Protein AF-0000000085124170 (afdb_homodimer)

Sequence (614 aa):
MKKLLLLIAFSLIAFAQTPEVPKEYPKGELGRMVKLGEAIMNETNTHPLTKDLVGNSLQCKSCHLPGNDGKPGTITTVGTFRGTAASFPAFSKREKTVQTLQDRINNCYMRSMDGKRPIIDTEASVAMAAYITWLSTGFPIQMEEHRPCSVLTSKRWAANQKKFGAIQKKATHKNYVAGKKIFEAKCASCHGMNGKGTGNFPPLWGQDKNGKWLSYNTGAGMSKLNKAPAWIQENMPFGQGGTLSDQEAADVALYVDAQPRASFSLKDHLLPKEEMGHYNSKVHEEKHSVESNFKDFGLDLAKIKGEMKKLLLLIAFSLIAFAQTPEVPKEYPKGELGRMVKLGEAIMNETNTHPLTKDLVGNSLQCKSCHLPGNDGKPGTITTVGTFRGTAASFPAFSKREKTVQTLQDRINNCYMRSMDGKRPIIDTEASVAMAAYITWLSTGFPIQMEEHRPCSVLTSKRWAANQKKFGAIQKKATHKNYVAGKKIFEAKCASCHGMNGKGTGNFPPLWGQDKNGKWLSYNTGAGMSKLNKAPAWIQENMPFGQGGTLSDQEAADVALYVDAQPRASFSLKDHLLPKEEMGHYNSKVHEEKHSVESNFKDFGLDLAKIKGE

pLDDT: mean 93.4, std 12.98, range [26.06, 98.94]

InterPro domains:
  IPR009056 Cytochrome c-like domain [PF00034] (177-257)
  IPR009056 Cytochrome c-like domain [PF21342] (79-141)
  IPR009056 Cytochrome c-like domain [PS51007] (32-136)
  IPR009056 Cytochrome c-like domain [PS51007] (174-260)
  IPR036909 Cytochrome c-like domain superfamily [G3DSA:1.10.760.10] (14-144)
  IPR036909 Cytochrome c-like domain superfamily [G3DSA:1.10.760.10] (166-276)
  IPR036909 Cytochrome c-like domain superfamily [SSF46626] (20-142)
  IPR036909 Cytochrome c-like domain superfamily [SSF46626] (171-261)
  IPR051459 Cytochrome c-type Dehydrogenase [PTHR35008] (93-261)

Organism: Arcobacter nitrofigilis (strain ATCC 33309 / DSM 7299 / CCUG 15893 / LMG 7604 / NCTC 12251 / CI) (NCBI:txid572480)

Structure (mmCIF, N/CA/C/O backbone):
data_AF-0000000085124170-model_v1
#
loop_
_entity.id
_entity.type
_entity.pdbx_description
1 polymer 'Cytochrome c class I'
#
loop_
_atom_site.group_PDB
_atom_site.id
_atom_site.type_symbol
_atom_site.label_atom_id
_atom_site.label_alt_id
_atom_site.label_comp_id
_atom_site.label_asym_id
_atom_site.label_entity_id
_atom_site.label_seq_id
_atom_site.pdbx_PDB_ins_code
_atom_site.Cartn_x
_atom_site.Cartn_y
_atom_site.Cartn_z
_atom_site.occupancy
_atom_site.B_iso_or_equiv
_atom_site.auth_seq_id
_atom_site.auth_comp_id
_atom_site.auth_asym_id
_atom_site.auth_atom_id
_atom_site.pdbx_PDB_model_num
ATOM 1 N N . MET A 1 1 ? 46.938 -22.766 40.156 1 26.61 1 MET A N 1
ATOM 2 C CA . MET A 1 1 ? 45.906 -23.297 39.312 1 26.61 1 MET A CA 1
ATOM 3 C C . MET A 1 1 ? 44.688 -22.344 39.25 1 26.61 1 MET A C 1
ATOM 5 O O . MET A 1 1 ? 44 -22.188 40.25 1 26.61 1 MET A O 1
ATOM 9 N N . LYS A 1 2 ? 44.844 -21.172 38.531 1 39 2 LYS A N 1
ATOM 10 C CA . LYS A 1 2 ? 43.875 -20.109 38.281 1 39 2 LYS A CA 1
ATOM 11 C C . LYS A 1 2 ? 42.594 -20.672 37.656 1 39 2 LYS A C 1
ATOM 13 O O . LYS A 1 2 ? 42.656 -21.328 36.625 1 39 2 LYS A O 1
ATOM 18 N N . LYS A 1 3 ? 41.531 -20.906 38.438 1 38.88 3 LYS A N 1
ATOM 19 C CA . LYS A 1 3 ? 40.188 -21.297 38.031 1 38.88 3 LYS A CA 1
ATOM 20 C C . LYS A 1 3 ? 39.656 -20.375 36.938 1 38.88 3 LYS A C 1
ATOM 22 O O . LYS A 1 3 ? 39.438 -19.188 37.188 1 38.88 3 LYS A O 1
ATOM 27 N N . LEU A 1 4 ? 39.938 -20.703 35.656 1 42.84 4 LEU A N 1
ATOM 28 C CA . LEU A 1 4 ? 39.344 -20.062 34.5 1 42.84 4 LEU A CA 1
ATOM 29 C C . LEU A 1 4 ? 37.844 -20.25 34.469 1 42.84 4 LEU A C 1
ATOM 31 O O . LEU A 1 4 ? 37.344 -21.375 34.375 1 42.84 4 LEU A O 1
ATOM 35 N N . LEU A 1 5 ? 37.125 -19.438 35.25 1 44.78 5 LEU A N 1
ATOM 36 C CA . LEU A 1 5 ? 35.656 -19.422 35.125 1 44.78 5 LEU A CA 1
ATOM 37 C C . LEU A 1 5 ? 35.25 -19.016 33.719 1 44.78 5 LEU A C 1
ATOM 39 O O . LEU A 1 5 ? 35.5 -17.891 33.281 1 44.78 5 LEU A O 1
ATOM 43 N N . LEU A 1 6 ? 35.031 -20 32.844 1 41.31 6 LEU A N 1
ATOM 44 C CA . LEU A 1 6 ? 34.438 -19.828 31.531 1 41.31 6 LEU A CA 1
ATOM 45 C C . LEU A 1 6 ? 33 -19.281 31.656 1 41.31 6 LEU A C 1
ATOM 47 O O . LEU A 1 6 ? 32.125 -19.953 32.188 1 41.31 6 LEU A O 1
ATOM 51 N N . LEU A 1 7 ? 32.875 -18 31.734 1 42.16 7 LEU A N 1
ATOM 52 C CA . LEU A 1 7 ? 31.531 -17.422 31.578 1 42.16 7 LEU A CA 1
ATOM 53 C C . LEU A 1 7 ? 30.969 -17.719 30.188 1 42.16 7 LEU A C 1
ATOM 55 O O . LEU A 1 7 ? 31.516 -17.266 29.188 1 42.16 7 LEU A O 1
ATOM 59 N N . ILE A 1 8 ? 30.219 -18.75 30.094 1 39.16 8 ILE A N 1
ATOM 60 C CA . ILE A 1 8 ? 29.438 -18.984 28.891 1 39.16 8 ILE A CA 1
ATOM 61 C C . ILE A 1 8 ? 28.375 -17.906 28.719 1 39.16 8 ILE A C 1
ATOM 63 O O . ILE A 1 8 ? 27.469 -17.797 29.547 1 39.16 8 ILE A O 1
ATOM 67 N N . ALA A 1 9 ? 28.672 -16.875 28 1 40.69 9 ALA A N 1
ATOM 68 C CA . ALA A 1 9 ? 27.656 -15.922 27.562 1 40.69 9 ALA A CA 1
ATOM 69 C C . ALA A 1 9 ? 26.594 -16.594 26.703 1 40.69 9 ALA A C 1
ATOM 71 O O . ALA A 1 9 ? 26.875 -17.047 25.594 1 40.69 9 ALA A O 1
ATOM 72 N N . PHE A 1 10 ? 25.531 -17.109 27.281 1 38.59 10 PHE A N 1
ATOM 73 C CA . PHE A 1 10 ? 24.375 -17.547 26.5 1 38.59 10 PHE A CA 1
ATOM 74 C C . PHE A 1 10 ? 23.812 -16.391 25.672 1 38.59 10 PHE A C 1
ATOM 76 O O . PHE A 1 10 ? 23.312 -15.414 26.219 1 38.59 10 PHE A O 1
ATOM 83 N N . SER A 1 11 ? 24.328 -16.25 24.5 1 37.62 11 SER A N 1
ATOM 84 C CA . SER A 1 11 ? 23.625 -15.391 23.547 1 37.62 11 SER A CA 1
ATOM 85 C C . SER A 1 11 ? 22.188 -15.859 23.344 1 37.62 11 SER A C 1
ATOM 87 O O . SER A 1 11 ? 21.953 -16.922 22.766 1 37.62 11 SER A O 1
ATOM 89 N N . LEU A 1 12 ? 21.312 -15.469 24.172 1 35.22 12 LEU A N 1
ATOM 90 C CA . LEU A 1 12 ? 19.906 -15.617 23.828 1 35.22 12 LEU A CA 1
ATOM 91 C C . LEU A 1 12 ? 19.609 -14.992 22.469 1 35.22 12 LEU A C 1
ATOM 93 O O . LEU A 1 12 ? 19.625 -13.773 22.328 1 35.22 12 LEU A O 1
ATOM 97 N N . ILE A 1 13 ? 20.109 -15.641 21.484 1 37.94 13 ILE A N 1
ATOM 98 C CA . ILE A 1 13 ? 19.531 -15.273 20.188 1 37.94 13 ILE A CA 1
ATOM 99 C C . ILE A 1 13 ? 18.016 -15.219 20.297 1 37.94 13 ILE A C 1
ATOM 101 O O . ILE A 1 13 ? 17.359 -16.25 20.531 1 37.94 13 ILE A O 1
ATOM 105 N N . ALA A 1 14 ? 17.516 -14.188 20.812 1 38.12 14 ALA A N 1
ATOM 106 C CA . ALA A 1 14 ? 16.078 -13.992 20.75 1 38.12 14 ALA A CA 1
ATOM 107 C C . ALA A 1 14 ? 15.531 -14.383 19.375 1 38.12 14 ALA A C 1
ATOM 109 O O . ALA A 1 14 ? 15.789 -13.695 18.375 1 38.12 14 ALA A O 1
ATOM 110 N N . PHE A 1 15 ? 15.508 -15.664 18.984 1 44.81 15 PHE A N 1
ATOM 111 C CA . PHE A 1 15 ? 14.766 -16.094 17.812 1 44.81 15 PHE A CA 1
ATOM 112 C C . PHE A 1 15 ? 13.422 -15.391 17.719 1 44.81 15 PHE A C 1
ATOM 114 O O . PHE A 1 15 ? 12.57 -15.555 18.594 1 44.81 15 PHE A O 1
ATOM 121 N N . ALA A 1 16 ? 13.383 -14.242 17.109 1 59.12 16 ALA A N 1
ATOM 122 C CA . ALA A 1 16 ? 12.102 -13.547 16.953 1 59.12 16 ALA A CA 1
ATOM 123 C C . ALA A 1 16 ? 11.039 -14.5 16.406 1 59.12 16 ALA A C 1
ATOM 125 O O . ALA A 1 16 ? 11.195 -15.078 15.336 1 59.12 16 ALA A O 1
ATOM 126 N N . GLN A 1 17 ? 10.242 -15.078 17.203 1 79.19 17 GLN A N 1
ATOM 127 C CA . GLN A 1 17 ? 9.148 -15.992 16.906 1 79.19 17 GLN A CA 1
ATOM 128 C C . GLN A 1 17 ? 8.25 -15.438 15.805 1 79.19 17 GLN A C 1
ATOM 130 O O . GLN A 1 17 ? 7.93 -14.242 15.797 1 79.19 17 GLN A O 1
ATOM 135 N N . THR A 1 18 ? 8 -16.219 14.664 1 89.44 18 THR A N 1
ATOM 136 C CA . THR A 1 18 ? 7.07 -15.875 13.594 1 89.44 18 THR A CA 1
ATOM 137 C C . THR A 1 18 ? 5.684 -15.57 14.164 1 89.44 18 THR A C 1
ATOM 139 O O . THR A 1 18 ? 5.145 -16.359 14.945 1 89.44 18 THR A O 1
ATOM 142 N N . PRO A 1 19 ? 5.156 -14.43 13.828 1 93 19 PRO A N 1
ATOM 143 C CA . PRO A 1 19 ? 3.818 -14.094 14.328 1 93 19 PRO A CA 1
ATOM 144 C C . PRO A 1 19 ? 2.77 -15.133 13.938 1 93 19 PRO A C 1
ATOM 146 O O . PRO A 1 19 ? 2.83 -15.703 12.844 1 93 19 PRO A O 1
ATOM 149 N N . GLU A 1 20 ? 1.815 -15.336 14.781 1 92.19 20 GLU A N 1
ATOM 150 C CA . GLU A 1 20 ? 0.72 -16.266 14.508 1 92.19 20 GLU A CA 1
ATOM 151 C C . GLU A 1 20 ? -0.317 -15.633 13.586 1 92.19 20 GLU A C 1
ATOM 153 O O . GLU A 1 20 ? -0.372 -14.406 13.445 1 92.19 20 GLU A O 1
ATOM 158 N N . VAL A 1 21 ? -1.108 -16.469 12.953 1 92.88 21 VAL A N 1
ATOM 159 C CA . VAL A 1 21 ? -2.244 -15.969 12.18 1 92.88 21 VAL A CA 1
ATOM 160 C C . VAL A 1 21 ? -3.225 -15.25 13.109 1 92.88 21 VAL A C 1
ATOM 162 O O . VAL A 1 21 ? -3.607 -15.789 14.148 1 92.88 21 VAL A O 1
ATOM 165 N N . PRO A 1 22 ? -3.578 -14.047 12.727 1 94.81 22 PRO A N 1
ATOM 166 C CA . PRO A 1 22 ? -4.539 -13.352 13.586 1 94.81 22 PRO A CA 1
ATOM 167 C C . PRO A 1 22 ? -5.891 -14.055 13.648 1 94.81 22 PRO A C 1
ATOM 169 O O . PRO A 1 22 ? -6.352 -14.602 12.648 1 94.81 22 PRO A O 1
ATOM 172 N N . LYS A 1 23 ? -6.5 -14 14.758 1 93.56 23 LYS A N 1
ATOM 173 C CA . LYS A 1 23 ? -7.77 -14.695 14.961 1 93.56 23 LYS A CA 1
ATOM 174 C C . LYS A 1 23 ? -8.938 -13.711 14.953 1 93.56 23 LYS A C 1
ATOM 176 O O . LYS A 1 23 ? -10.023 -14.031 14.469 1 93.56 23 LYS A O 1
ATOM 181 N N . GLU A 1 24 ? -8.703 -12.531 15.516 1 96.06 24 GLU A N 1
ATOM 182 C CA . GLU A 1 24 ? -9.766 -11.539 15.625 1 96.06 24 GLU A CA 1
ATOM 183 C C . GLU A 1 24 ? -9.68 -10.523 14.484 1 96.06 24 GLU A C 1
ATOM 185 O O . GLU A 1 24 ? -8.617 -9.953 14.227 1 96.06 24 GLU A O 1
ATOM 190 N N . TYR A 1 25 ? -10.789 -10.344 13.836 1 97.75 25 TYR A N 1
ATOM 191 C CA . TYR A 1 25 ? -10.852 -9.312 12.805 1 97.75 25 TYR A CA 1
ATOM 192 C C . TYR A 1 25 ? -10.852 -7.922 13.422 1 97.75 25 TYR A C 1
ATOM 194 O O . TYR A 1 25 ? -11.352 -7.73 14.531 1 97.75 25 TYR A O 1
ATOM 202 N N . PRO A 1 26 ? -10.25 -6.934 12.68 1 97.19 26 PRO A N 1
ATOM 203 C CA . PRO A 1 26 ? -10.391 -5.562 13.172 1 97.19 26 PRO A CA 1
ATOM 204 C C . PRO A 1 26 ? -11.844 -5.129 13.305 1 97.19 26 PRO A C 1
ATOM 206 O O . PRO A 1 26 ? -12.734 -5.758 12.719 1 97.19 26 PRO A O 1
ATOM 209 N N . LYS A 1 27 ? -12.047 -4.145 14.023 1 96.19 27 LYS A N 1
ATOM 210 C CA . LYS A 1 27 ? -13.398 -3.645 14.234 1 96.19 27 LYS A CA 1
ATOM 211 C C . LYS A 1 27 ? -13.797 -2.641 13.156 1 96.19 27 LYS A C 1
ATOM 213 O O . LYS A 1 27 ? -12.945 -2.178 12.391 1 96.19 27 LYS A O 1
ATOM 218 N N . GLY A 1 28 ? -15.086 -2.447 13.008 1 96.81 28 GLY A N 1
ATOM 219 C CA . GLY A 1 28 ? -15.609 -1.38 12.172 1 96.81 28 GLY A CA 1
ATOM 220 C C . GLY A 1 28 ? -15.375 -1.611 10.695 1 96.81 28 GLY A C 1
ATOM 221 O O . GLY A 1 28 ? -15.422 -2.75 10.219 1 96.81 28 GLY A O 1
ATOM 222 N N . GLU A 1 29 ? -15.211 -0.465 10.008 1 97.06 29 GLU A N 1
ATOM 223 C CA . GLU A 1 29 ? -15.102 -0.502 8.555 1 97.06 29 GLU A CA 1
ATOM 224 C C . GLU A 1 29 ? -13.859 -1.262 8.109 1 97.06 29 GLU A C 1
ATOM 226 O O . GLU A 1 29 ? -13.867 -1.932 7.074 1 97.06 29 GLU A O 1
ATOM 231 N N . LEU A 1 30 ? -12.805 -1.151 8.867 1 98 30 LEU A N 1
ATOM 232 C CA . LEU A 1 30 ? -11.602 -1.906 8.531 1 98 30 LEU A CA 1
ATOM 233 C C . LEU A 1 30 ? -11.867 -3.406 8.586 1 98 30 LEU A C 1
ATOM 235 O O . LEU A 1 30 ? -11.43 -4.148 7.699 1 98 30 LEU A O 1
ATOM 239 N N . GLY A 1 31 ? -12.562 -3.85 9.633 1 98.44 31 GLY A N 1
ATOM 240 C CA . GLY A 1 31 ? -12.945 -5.25 9.719 1 98.44 31 GLY A CA 1
ATOM 241 C C . GLY A 1 31 ? -13.812 -5.707 8.555 1 98.44 31 GLY A C 1
ATOM 242 O O . GLY A 1 31 ? -13.609 -6.797 8.023 1 98.44 31 GLY A O 1
ATOM 243 N N . ARG A 1 32 ? -14.781 -4.863 8.234 1 98.44 32 ARG A N 1
ATOM 244 C CA . ARG A 1 32 ? -15.625 -5.168 7.086 1 98.44 32 ARG A CA 1
ATOM 245 C C . ARG A 1 32 ? -14.789 -5.363 5.824 1 98.44 32 ARG A C 1
ATOM 247 O O . ARG A 1 32 ? -15.031 -6.293 5.051 1 98.44 32 ARG A O 1
ATOM 254 N N . MET A 1 33 ? -13.836 -4.535 5.625 1 98.5 33 MET A N 1
ATOM 255 C CA . MET A 1 33 ? -12.984 -4.602 4.438 1 98.5 33 MET A CA 1
ATOM 256 C C . MET A 1 33 ? -12.141 -5.871 4.445 1 98.5 33 MET A C 1
ATOM 258 O O . MET A 1 33 ? -11.969 -6.512 3.406 1 98.5 33 MET A O 1
ATOM 262 N N . VAL A 1 34 ? -11.562 -6.227 5.574 1 98.81 34 VAL A N 1
ATOM 263 C CA . VAL A 1 34 ? -10.773 -7.449 5.695 1 98.81 34 VAL A CA 1
ATOM 264 C C . VAL A 1 34 ? -11.648 -8.656 5.355 1 98.81 34 VAL A C 1
ATOM 266 O O . VAL A 1 34 ? -11.242 -9.523 4.574 1 98.81 34 VAL A O 1
ATOM 269 N N . LYS A 1 35 ? -12.844 -8.727 5.926 1 98.81 35 LYS A N 1
ATOM 270 C CA . LYS A 1 35 ? -13.758 -9.828 5.652 1 98.81 35 LYS A CA 1
ATOM 271 C C . LYS A 1 35 ? -14.148 -9.867 4.18 1 98.81 35 LYS A C 1
ATOM 273 O O . LYS A 1 35 ? -14.305 -10.945 3.602 1 98.81 35 LYS A O 1
ATOM 278 N N . LEU A 1 36 ? -14.359 -8.68 3.617 1 98.81 36 LEU A N 1
ATOM 279 C CA . LEU A 1 36 ? -14.648 -8.609 2.188 1 98.81 36 LEU A CA 1
ATOM 280 C C . LEU A 1 36 ? -13.5 -9.188 1.371 1 98.81 36 LEU A C 1
ATOM 282 O O . LEU A 1 36 ? -13.719 -9.945 0.422 1 98.81 36 LEU A O 1
ATOM 286 N N . GLY A 1 37 ? -12.234 -8.805 1.67 1 98.81 37 GLY A N 1
ATOM 287 C CA . GLY A 1 37 ? -11.078 -9.375 0.998 1 98.81 37 GLY A CA 1
ATOM 288 C C . GLY A 1 37 ? -11.016 -10.891 1.103 1 98.81 37 GLY A C 1
ATOM 289 O O . GLY A 1 37 ? -10.734 -11.578 0.117 1 98.81 37 GLY A O 1
ATOM 290 N N . GLU A 1 38 ? -11.234 -11.375 2.289 1 98.75 38 GLU A N 1
ATOM 291 C CA . GLU A 1 38 ? -11.281 -12.82 2.504 1 98.75 38 GLU A CA 1
ATOM 292 C C . GLU A 1 38 ? -12.328 -13.477 1.61 1 98.75 38 GLU A C 1
ATOM 294 O O . GLU A 1 38 ? -12.062 -14.508 0.989 1 98.75 38 GLU A O 1
ATOM 299 N N . ALA A 1 39 ? -13.508 -12.891 1.564 1 98.81 39 ALA A N 1
ATOM 300 C CA . ALA A 1 39 ? -14.586 -13.414 0.738 1 98.81 39 ALA A CA 1
ATOM 301 C C . ALA A 1 39 ? -14.195 -13.445 -0.735 1 98.81 39 ALA A C 1
ATOM 303 O O . ALA A 1 39 ? -14.438 -14.43 -1.435 1 98.81 39 ALA A O 1
ATOM 304 N N . ILE A 1 40 ? -13.578 -12.383 -1.181 1 98.81 40 ILE A N 1
ATOM 305 C CA . ILE A 1 40 ? -13.156 -12.289 -2.576 1 98.81 40 ILE A CA 1
ATOM 306 C C . ILE A 1 40 ? -12.117 -13.359 -2.877 1 98.81 40 ILE A C 1
ATOM 308 O O . ILE A 1 40 ? -12.172 -14.008 -3.926 1 98.81 40 ILE A O 1
ATOM 312 N N . MET A 1 41 ? -11.211 -13.586 -1.973 1 98.38 41 MET A N 1
ATOM 313 C CA . MET A 1 41 ? -10.172 -14.594 -2.195 1 98.38 41 MET A CA 1
ATOM 314 C C . MET A 1 41 ? -10.773 -15.992 -2.266 1 98.38 41 MET A C 1
ATOM 316 O O . MET A 1 41 ? -10.266 -16.859 -2.988 1 98.38 41 MET A O 1
ATOM 320 N N . ASN A 1 42 ? -11.828 -16.203 -1.556 1 97.88 42 ASN A N 1
ATOM 321 C CA . ASN A 1 42 ? -12.516 -17.484 -1.541 1 97.88 42 ASN A CA 1
ATOM 322 C C . ASN A 1 42 ? -13.359 -17.688 -2.795 1 97.88 42 ASN A C 1
ATOM 324 O O . ASN A 1 42 ? -13.539 -18.812 -3.254 1 97.88 42 ASN A O 1
ATOM 328 N N . GLU A 1 43 ? -13.836 -16.594 -3.287 1 97.75 43 GLU A N 1
ATOM 329 C CA . GLU A 1 43 ? -14.859 -16.672 -4.328 1 97.75 43 GLU A CA 1
ATOM 330 C C . GLU A 1 43 ? -14.523 -15.758 -5.504 1 97.75 43 GLU A C 1
ATOM 332 O O . GLU A 1 43 ? -15.398 -15.102 -6.062 1 97.75 43 GLU A O 1
ATOM 337 N N . THR A 1 44 ? -13.289 -15.672 -5.797 1 98.06 44 THR A N 1
ATOM 338 C CA . THR A 1 44 ? -12.766 -14.703 -6.75 1 98.06 44 THR A CA 1
ATOM 339 C C . THR A 1 44 ? -13.547 -14.758 -8.062 1 98.06 44 THR A C 1
ATOM 341 O O . THR A 1 44 ? -13.938 -13.719 -8.602 1 98.06 44 THR A O 1
ATOM 344 N N . ASN A 1 45 ? -13.859 -15.93 -8.602 1 97.12 45 ASN A N 1
ATOM 345 C CA . ASN A 1 45 ? -14.461 -16.094 -9.914 1 97.12 45 ASN A CA 1
ATOM 346 C C . ASN A 1 45 ? -15.977 -15.922 -9.875 1 97.12 45 ASN A C 1
ATOM 348 O O . ASN A 1 45 ? -16.625 -15.797 -10.914 1 97.12 45 ASN A O 1
ATOM 352 N N . THR A 1 46 ? -16.562 -15.859 -8.656 1 97.81 46 THR A N 1
ATOM 353 C CA . THR A 1 46 ? -18.016 -15.766 -8.562 1 97.81 46 THR A CA 1
ATOM 354 C C . THR A 1 46 ? -18.438 -14.523 -7.781 1 97.81 46 THR A C 1
ATOM 356 O O . THR A 1 46 ? -19.594 -14.125 -7.809 1 97.81 46 THR A O 1
ATOM 359 N N . HIS A 1 47 ? -17.531 -13.93 -7.066 1 98.56 47 HIS A N 1
ATOM 360 C CA . HIS A 1 47 ? -17.875 -12.766 -6.266 1 98.56 47 HIS A CA 1
ATOM 361 C C . HIS A 1 47 ? -18.359 -11.617 -7.148 1 98.56 47 HIS A C 1
ATOM 363 O O . HIS A 1 47 ? -17.75 -11.328 -8.18 1 98.56 47 HIS A O 1
ATOM 369 N N . PRO A 1 48 ? -19.312 -10.867 -6.715 1 98.38 48 PRO A N 1
ATOM 370 C CA . PRO A 1 48 ? -19.891 -9.812 -7.551 1 98.38 48 PRO A CA 1
ATOM 371 C C . PRO A 1 48 ? -18.875 -8.734 -7.93 1 98.38 48 PRO A C 1
ATOM 373 O O . PRO A 1 48 ? -18.969 -8.156 -9.016 1 98.38 48 PRO A O 1
ATOM 376 N N . LEU A 1 49 ? -17.922 -8.516 -7.121 1 97.88 49 LEU A N 1
ATOM 377 C CA . LEU A 1 49 ? -16.969 -7.43 -7.367 1 97.88 49 LEU A CA 1
ATOM 378 C C . LEU A 1 49 ? -15.867 -7.875 -8.312 1 97.88 49 LEU A C 1
ATOM 380 O O . LEU A 1 49 ? -15.133 -7.047 -8.852 1 97.88 49 LEU A O 1
ATOM 384 N N . THR A 1 50 ? -15.711 -9.227 -8.508 1 98.12 50 THR A N 1
ATOM 385 C CA . THR A 1 50 ? -14.508 -9.625 -9.234 1 98.12 50 THR A CA 1
ATOM 386 C C . THR A 1 50 ? -14.844 -10.633 -10.328 1 98.12 50 THR A C 1
ATOM 388 O O . THR A 1 50 ? -14.016 -10.906 -11.203 1 98.12 50 THR A O 1
ATOM 391 N N . LYS A 1 51 ? -16.031 -11.18 -10.336 1 98.06 51 LYS A N 1
ATOM 392 C CA . LYS A 1 51 ? -16.391 -12.25 -11.266 1 98.06 51 LYS A CA 1
ATOM 393 C C . LYS A 1 51 ? -16.172 -11.82 -12.711 1 98.06 51 LYS A C 1
ATOM 395 O O . LYS A 1 51 ? -15.766 -12.633 -13.555 1 98.06 51 LYS A O 1
ATOM 400 N N . ASP A 1 52 ? -16.391 -10.555 -13.039 1 97.12 52 ASP A N 1
ATOM 401 C CA . ASP A 1 52 ? -16.281 -10.078 -14.414 1 97.12 52 ASP A CA 1
ATOM 402 C C . ASP A 1 52 ? -14.836 -9.773 -14.789 1 97.12 52 ASP A C 1
ATOM 404 O O . ASP A 1 52 ? -14.539 -9.477 -15.945 1 97.12 52 ASP A O 1
ATOM 408 N N . LEU A 1 53 ? -13.93 -9.883 -13.789 1 97.12 53 LEU A N 1
ATOM 409 C CA . LEU A 1 53 ? -12.516 -9.617 -14.023 1 97.12 53 LEU A CA 1
ATOM 410 C C . LEU A 1 53 ? -11.742 -10.922 -14.188 1 97.12 53 LEU A C 1
ATOM 412 O O . LEU A 1 53 ? -10.539 -10.906 -14.484 1 97.12 53 LEU A O 1
ATOM 416 N N . VAL A 1 54 ? -12.398 -12.039 -14.008 1 98 54 VAL A N 1
ATOM 417 C CA . VAL A 1 54 ? -11.766 -13.352 -14.062 1 98 54 VAL A CA 1
ATOM 418 C C . VAL A 1 54 ? -12.07 -14.023 -15.398 1 98 54 VAL A C 1
ATOM 420 O O . VAL A 1 54 ? -13.219 -14.031 -15.852 1 98 54 VAL A O 1
ATOM 423 N N . GLY A 1 55 ? -11.039 -14.57 -16.016 1 97.81 55 GLY A N 1
ATOM 424 C CA . GLY A 1 55 ? -11.203 -15.164 -17.328 1 97.81 55 GLY A CA 1
ATOM 425 C C . GLY A 1 55 ? -11.148 -16.688 -17.297 1 97.81 55 GLY A C 1
ATOM 426 O O . GLY A 1 55 ? -11.148 -17.328 -18.344 1 97.81 55 GLY A O 1
ATOM 427 N N . ASN A 1 56 ? -11.031 -17.219 -16.109 1 98 56 ASN A N 1
ATOM 428 C CA . ASN A 1 56 ? -10.984 -18.672 -15.969 1 98 56 ASN A CA 1
ATOM 429 C C . ASN A 1 56 ? -11.844 -19.141 -14.797 1 98 56 ASN A C 1
ATOM 431 O O . ASN A 1 56 ? -12.82 -18.484 -14.438 1 98 56 ASN A O 1
ATOM 435 N N . SER A 1 57 ? -11.562 -20.375 -14.273 1 96.62 57 SER A N 1
ATOM 436 C CA . SER A 1 57 ? -12.461 -20.922 -13.258 1 96.62 57 SER A CA 1
ATOM 437 C C . SER A 1 57 ? -11.781 -20.969 -11.891 1 96.62 57 SER A C 1
ATOM 439 O O . SER A 1 57 ? -12.258 -21.656 -10.984 1 96.62 57 SER A O 1
ATOM 441 N N . LEU A 1 58 ? -10.695 -20.297 -11.797 1 98 58 LEU A N 1
ATOM 442 C CA . LEU A 1 58 ? -9.883 -20.406 -10.586 1 98 58 LEU A CA 1
ATOM 443 C C . LEU A 1 58 ? -10.297 -19.359 -9.562 1 98 58 LEU A C 1
ATOM 445 O O . LEU A 1 58 ? -11.031 -18.406 -9.883 1 98 58 LEU A O 1
ATOM 449 N N . GLN A 1 59 ? -9.961 -19.562 -8.375 1 97.81 59 GLN A N 1
ATOM 450 C CA . GLN A 1 59 ? -10.031 -18.641 -7.242 1 97.81 59 GLN A CA 1
ATOM 451 C C . GLN A 1 59 ? -8.648 -18.406 -6.648 1 97.81 59 GLN A C 1
ATOM 453 O O . GLN A 1 59 ? -7.754 -19.25 -6.781 1 97.81 59 GLN A O 1
ATOM 458 N N . CYS A 1 60 ? -8.492 -17.25 -6 1 98.31 60 CYS A N 1
ATOM 459 C CA . CYS A 1 60 ? -7.188 -16.984 -5.406 1 98.31 60 CYS A CA 1
ATOM 460 C C . CYS A 1 60 ? -6.73 -18.141 -4.535 1 98.31 60 CYS A C 1
ATOM 462 O O . CYS A 1 60 ? -5.551 -18.516 -4.547 1 98.31 60 CYS A O 1
ATOM 464 N N . LYS A 1 61 ? -7.656 -18.781 -3.877 1 97.25 61 LYS A N 1
ATOM 465 C CA . LYS A 1 61 ? -7.34 -19.859 -2.936 1 97.25 61 LYS A CA 1
ATOM 466 C C . LYS A 1 61 ? -6.914 -21.125 -3.67 1 97.25 61 LYS A C 1
ATOM 468 O O . LYS A 1 61 ? -6.406 -22.062 -3.055 1 97.25 61 LYS A O 1
ATOM 473 N N . SER A 1 62 ? -7.141 -21.125 -5.008 1 97.12 62 SER A N 1
ATOM 474 C CA . SER A 1 62 ? -6.672 -22.266 -5.789 1 97.12 62 SER A CA 1
ATOM 475 C C . SER A 1 62 ? -5.156 -22.406 -5.715 1 97.12 62 SER A C 1
ATOM 477 O O . SER A 1 62 ? -4.621 -23.516 -5.816 1 97.12 62 SER A O 1
ATOM 479 N N . CYS A 1 63 ? -4.383 -21.328 -5.562 1 97.19 63 CYS A N 1
ATOM 480 C CA . CYS A 1 63 ? -2.928 -21.328 -5.484 1 97.19 63 CYS A CA 1
ATOM 481 C C . CYS A 1 63 ? -2.453 -20.828 -4.125 1 97.19 63 CYS A C 1
ATOM 483 O O . CYS A 1 63 ? -1.396 -21.25 -3.645 1 97.19 63 CYS A O 1
ATOM 485 N N . HIS A 1 64 ? -3.195 -19.906 -3.584 1 97.88 64 HIS A N 1
ATOM 486 C CA . HIS A 1 64 ? -2.945 -19.453 -2.221 1 97.88 64 HIS A CA 1
ATOM 487 C C . HIS A 1 64 ? -3.766 -20.266 -1.215 1 97.88 64 HIS A C 1
ATOM 489 O O . HIS A 1 64 ? -4.801 -19.781 -0.738 1 97.88 64 HIS A O 1
ATOM 495 N N . LEU A 1 65 ? -3.205 -21.375 -0.792 1 97.38 65 LEU A N 1
ATOM 496 C CA . LEU A 1 65 ? -3.939 -22.453 -0.132 1 97.38 65 LEU A CA 1
ATOM 497 C C . LEU A 1 65 ? -4.281 -22.078 1.306 1 97.38 65 LEU A C 1
ATOM 499 O O . LEU A 1 65 ? -3.537 -21.328 1.951 1 97.38 65 LEU A O 1
ATOM 503 N N . PRO A 1 66 ? -5.473 -22.609 1.708 1 96.25 66 PRO A N 1
ATOM 504 C CA . PRO A 1 66 ? -5.801 -22.422 3.125 1 96.25 66 PRO A CA 1
ATOM 505 C C . PRO A 1 66 ? -4.902 -23.25 4.047 1 96.25 66 PRO A C 1
ATOM 507 O O . PRO A 1 66 ? -4.512 -24.359 3.703 1 96.25 66 PRO A O 1
ATOM 510 N N . GLY A 1 67 ? -4.598 -22.656 5.156 1 93.69 67 GLY A N 1
ATOM 511 C CA . GLY A 1 67 ? -3.982 -23.422 6.223 1 93.69 67 GLY A CA 1
ATOM 512 C C . GLY A 1 67 ? -4.984 -24.203 7.047 1 93.69 67 GLY A C 1
ATOM 513 O O . GLY A 1 67 ? -6.059 -24.562 6.559 1 93.69 67 GLY A O 1
ATOM 514 N N . ASN A 1 68 ? -4.598 -24.516 8.281 1 91.38 68 ASN A N 1
ATOM 515 C CA . ASN A 1 68 ? -5.434 -25.328 9.172 1 91.38 68 ASN A CA 1
ATOM 516 C C . ASN A 1 68 ? -6.715 -24.578 9.555 1 91.38 68 ASN A C 1
ATOM 518 O O . ASN A 1 68 ? -7.723 -25.203 9.883 1 91.38 68 ASN A O 1
ATOM 522 N N . ASP A 1 69 ? -6.707 -23.297 9.438 1 94.12 69 ASP A N 1
ATOM 523 C CA . ASP A 1 69 ? -7.855 -22.484 9.844 1 94.12 69 ASP A CA 1
ATOM 524 C C . ASP A 1 69 ? -8.852 -22.328 8.695 1 94.12 69 ASP A C 1
ATOM 526 O O . ASP A 1 69 ? -9.914 -21.734 8.867 1 94.12 69 ASP A O 1
ATOM 530 N N . GLY A 1 70 ? -8.445 -22.766 7.52 1 94.69 70 GLY A N 1
ATOM 531 C CA . GLY A 1 70 ? -9.367 -22.766 6.391 1 94.69 70 GLY A CA 1
ATOM 532 C C . GLY A 1 70 ? -9.367 -21.469 5.613 1 94.69 70 GLY A C 1
ATOM 533 O O . GLY A 1 70 ? -10.086 -21.328 4.617 1 94.69 70 GLY A O 1
ATOM 534 N N . LYS A 1 71 ? -8.508 -20.516 6.031 1 97.19 71 LYS A N 1
ATOM 535 C CA . LYS A 1 71 ? -8.492 -19.219 5.359 1 97.19 71 LYS A CA 1
ATOM 536 C C . LYS A 1 71 ? -7.496 -19.203 4.203 1 97.19 71 LYS A C 1
ATOM 538 O O . LYS A 1 71 ? -6.383 -19.719 4.336 1 97.19 71 LYS A O 1
ATOM 543 N N . PRO A 1 72 ? -7.902 -18.594 3.109 1 98.06 72 PRO A N 1
ATOM 544 C CA . PRO A 1 72 ? -6.988 -18.531 1.967 1 98.06 72 PRO A CA 1
ATOM 545 C C . PRO A 1 72 ? -5.645 -17.891 2.312 1 98.06 72 PRO A C 1
ATOM 547 O O . PRO A 1 72 ? -5.613 -16.812 2.91 1 98.06 72 PRO A O 1
ATOM 550 N N . GLY A 1 73 ? -4.602 -18.547 1.871 1 97.94 73 GLY A N 1
ATOM 551 C CA . GLY A 1 73 ? -3.279 -17.953 1.949 1 97.94 73 GLY A CA 1
ATOM 552 C C . GLY A 1 73 ? -2.631 -18.109 3.311 1 97.94 73 GLY A C 1
ATOM 553 O O . GLY A 1 73 ? -1.582 -17.516 3.578 1 97.94 73 GLY A O 1
ATOM 554 N N . THR A 1 74 ? -3.236 -18.953 4.227 1 97.5 74 THR A N 1
ATOM 555 C CA . THR A 1 74 ? -2.67 -19.078 5.566 1 97.5 74 THR A CA 1
ATOM 556 C C . THR A 1 74 ? -1.752 -20.297 5.652 1 97.5 74 THR A C 1
ATOM 558 O O . THR A 1 74 ? -1.262 -20.641 6.73 1 97.5 74 THR A O 1
ATOM 561 N N . ILE A 1 75 ? -1.479 -20.938 4.562 1 95.62 75 ILE A N 1
ATOM 562 C CA . ILE A 1 75 ? -0.461 -21.984 4.543 1 95.62 75 ILE A CA 1
ATOM 563 C C . ILE A 1 75 ? 0.898 -21.391 4.898 1 95.62 75 ILE A C 1
ATOM 565 O O . ILE A 1 75 ? 1.071 -20.156 4.875 1 95.62 75 ILE A O 1
ATOM 569 N N . THR A 1 76 ? 1.845 -22.188 5.273 1 91.75 76 THR A N 1
ATOM 570 C CA . THR A 1 76 ? 3.137 -21.656 5.703 1 91.75 76 THR A CA 1
ATOM 571 C C . THR A 1 76 ? 4.195 -21.875 4.625 1 91.75 76 THR A C 1
ATOM 573 O O . THR A 1 76 ? 5.371 -21.562 4.828 1 91.75 76 THR A O 1
ATOM 576 N N . THR A 1 77 ? 3.805 -22.469 3.52 1 94.81 77 THR A N 1
ATOM 577 C CA . THR A 1 77 ? 4.699 -22.766 2.404 1 94.81 77 THR A CA 1
ATOM 578 C C . THR A 1 77 ? 4.551 -21.703 1.306 1 94.81 77 THR A C 1
ATOM 580 O O . THR A 1 77 ? 3.918 -20.672 1.512 1 94.81 77 THR A O 1
ATOM 583 N N . VAL A 1 78 ? 5.199 -21.953 0.165 1 94.94 78 VAL A N 1
ATOM 584 C CA . VAL A 1 78 ? 5.141 -21.016 -0.958 1 94.94 78 VAL A CA 1
ATOM 585 C C . VAL A 1 78 ? 3.688 -20.766 -1.346 1 94.94 78 VAL A C 1
ATOM 587 O O . VAL A 1 78 ? 2.906 -21.703 -1.496 1 94.94 78 VAL A O 1
ATOM 590 N N . GLY A 1 79 ? 3.393 -19.484 -1.497 1 95.19 79 GLY A N 1
ATOM 591 C CA . GLY A 1 79 ? 2.029 -19.062 -1.785 1 95.19 79 GLY A CA 1
ATOM 592 C C . GLY A 1 79 ? 1.33 -18.438 -0.592 1 95.19 79 GLY A C 1
ATOM 593 O O . GLY A 1 79 ? 0.193 -17.984 -0.705 1 95.19 79 GLY A O 1
ATOM 594 N N . THR A 1 80 ? 1.99 -18.438 0.596 1 97.38 80 THR A N 1
ATOM 595 C CA . THR A 1 80 ? 1.395 -17.859 1.801 1 97.38 80 THR A CA 1
ATOM 596 C C . THR A 1 80 ? 1.177 -16.359 1.643 1 97.38 80 THR A C 1
ATOM 598 O O . THR A 1 80 ? 1.995 -15.672 1.031 1 97.38 80 THR A O 1
ATOM 601 N N . PHE A 1 81 ? 0.076 -15.852 2.18 1 98.12 81 PHE A N 1
ATOM 602 C CA . PHE A 1 81 ? -0.14 -14.414 2.295 1 98.12 81 PHE A CA 1
ATOM 603 C C . PHE A 1 81 ? 0.488 -13.867 3.574 1 98.12 81 PHE A C 1
ATOM 605 O O . PHE A 1 81 ? 0.658 -12.656 3.727 1 98.12 81 PHE A O 1
ATOM 612 N N . ARG A 1 82 ? 0.788 -14.844 4.551 1 97.44 82 ARG A N 1
ATOM 613 C CA . ARG A 1 82 ? 1.382 -14.398 5.809 1 97.44 82 ARG A CA 1
ATOM 614 C C . ARG A 1 82 ? 2.723 -13.711 5.57 1 97.44 82 ARG A C 1
ATOM 616 O O . ARG A 1 82 ? 3.572 -14.234 4.844 1 97.44 82 ARG A O 1
ATOM 623 N N . GLY A 1 83 ? 2.824 -12.531 6.152 1 97 83 GLY A N 1
ATOM 624 C CA . GLY A 1 83 ? 4.074 -11.789 6.07 1 97 83 GLY A CA 1
ATOM 625 C C . GLY A 1 83 ? 4.277 -11.117 4.727 1 97 83 GLY A C 1
ATOM 626 O O . GLY A 1 83 ? 5.227 -10.352 4.551 1 97 83 GLY A O 1
ATOM 627 N N . THR A 1 84 ? 3.408 -11.383 3.781 1 97.94 84 THR A N 1
ATOM 628 C CA . THR A 1 84 ? 3.594 -10.867 2.43 1 97.94 84 THR A CA 1
ATOM 629 C C . THR A 1 84 ? 3.531 -9.344 2.418 1 97.94 84 THR A C 1
ATOM 631 O O . THR A 1 84 ? 4.367 -8.688 1.792 1 97.94 84 THR A O 1
ATOM 634 N N . ALA A 1 85 ? 2.594 -8.789 3.121 1 98.25 85 ALA A N 1
ATOM 635 C CA . ALA A 1 85 ? 2.408 -7.34 3.109 1 98.25 85 ALA A CA 1
ATOM 636 C C . ALA A 1 85 ? 3.641 -6.625 3.66 1 98.25 85 ALA A C 1
ATOM 638 O O . ALA A 1 85 ? 3.936 -5.492 3.268 1 98.25 85 ALA A O 1
ATOM 639 N N . ALA A 1 86 ? 4.426 -7.254 4.512 1 97.38 86 ALA A N 1
ATOM 640 C CA . ALA A 1 86 ? 5.582 -6.641 5.16 1 97.38 86 ALA A CA 1
ATOM 641 C C . ALA A 1 86 ? 6.715 -6.414 4.164 1 97.38 86 ALA A C 1
ATOM 643 O O . ALA A 1 86 ? 7.66 -5.676 4.445 1 97.38 86 ALA A O 1
ATOM 644 N N . SER A 1 87 ? 6.57 -7.012 3.021 1 97 87 SER A N 1
ATOM 645 C CA . SER A 1 87 ? 7.633 -6.961 2.023 1 97 87 SER A CA 1
ATOM 646 C C . SER A 1 87 ? 7.406 -5.824 1.032 1 97 87 SER A C 1
ATOM 648 O O . SER A 1 87 ? 8.25 -5.566 0.172 1 97 87 SER A O 1
ATOM 650 N N . PHE A 1 88 ? 6.281 -5.133 1.113 1 97.31 88 PHE A N 1
ATOM 651 C CA . PHE A 1 88 ? 5.906 -4.184 0.073 1 97.31 88 PHE A CA 1
ATOM 652 C C . PHE A 1 88 ? 6.039 -2.75 0.576 1 97.31 88 PHE A C 1
ATOM 654 O O . PHE A 1 88 ? 5.875 -2.486 1.77 1 97.31 88 PHE A O 1
ATOM 661 N N . PRO A 1 89 ? 6.266 -1.803 -0.399 1 97.44 89 PRO A N 1
ATOM 662 C CA . PRO A 1 89 ? 6.508 -2.014 -1.828 1 97.44 89 PRO A CA 1
ATOM 663 C C . PRO A 1 89 ? 7.785 -2.805 -2.098 1 97.44 89 PRO A C 1
ATOM 665 O O . PRO A 1 89 ? 8.711 -2.785 -1.283 1 97.44 89 PRO A O 1
ATOM 668 N N . ALA A 1 90 ? 7.805 -3.461 -3.211 1 97.12 90 ALA A N 1
ATOM 669 C CA . ALA A 1 90 ? 8.922 -4.336 -3.561 1 97.12 90 ALA A CA 1
ATOM 670 C C . ALA A 1 90 ? 9.25 -4.234 -5.047 1 97.12 90 ALA A C 1
ATOM 672 O O . ALA A 1 90 ? 8.391 -3.896 -5.859 1 97.12 90 ALA A O 1
ATOM 673 N N . PHE A 1 91 ? 10.5 -4.445 -5.328 1 96 91 PHE A N 1
ATOM 674 C CA . PHE A 1 91 ? 10.891 -4.449 -6.73 1 96 91 PHE A CA 1
ATOM 675 C C . PHE A 1 91 ? 10.422 -5.723 -7.426 1 96 91 PHE A C 1
ATOM 677 O O . PHE A 1 91 ? 10.586 -6.824 -6.895 1 96 91 PHE A O 1
ATOM 684 N N . SER A 1 92 ? 9.797 -5.543 -8.516 1 94.81 92 SER A N 1
ATOM 685 C CA . SER A 1 92 ? 9.398 -6.645 -9.391 1 94.81 92 SER A CA 1
ATOM 686 C C . SER A 1 92 ? 10.273 -6.707 -10.641 1 94.81 92 SER A C 1
ATOM 688 O O . SER A 1 92 ? 10.195 -5.832 -11.508 1 94.81 92 SER A O 1
ATOM 690 N N . LYS A 1 93 ? 11.008 -7.734 -10.742 1 92.44 93 LYS A N 1
ATOM 691 C CA . LYS A 1 93 ? 11.82 -7.922 -11.945 1 92.44 93 LYS A CA 1
ATOM 692 C C . LYS A 1 93 ? 10.938 -8.047 -13.188 1 92.44 93 LYS A C 1
ATOM 694 O O . LYS A 1 93 ? 11.289 -7.539 -14.25 1 92.44 93 LYS A O 1
ATOM 699 N N . ARG A 1 94 ? 9.852 -8.664 -13.023 1 92.31 94 ARG A N 1
ATOM 700 C CA . ARG A 1 94 ? 8.922 -8.875 -14.133 1 92.31 94 ARG A CA 1
ATOM 701 C C . ARG A 1 94 ? 8.375 -7.555 -14.648 1 92.31 94 ARG A C 1
ATOM 703 O O . ARG A 1 94 ? 8.273 -7.344 -15.859 1 92.31 94 ARG A O 1
ATOM 710 N N . GLU A 1 95 ? 7.98 -6.695 -13.742 1 94.75 95 GLU A N 1
ATOM 711 C CA . GLU A 1 95 ? 7.367 -5.418 -14.094 1 94.75 95 GLU A CA 1
ATOM 712 C C . GLU A 1 95 ? 8.422 -4.332 -14.281 1 94.75 95 GLU A C 1
ATOM 714 O O . GLU A 1 95 ? 8.117 -3.246 -14.773 1 94.75 95 GLU A O 1
ATOM 719 N N . LYS A 1 96 ? 9.68 -4.602 -13.852 1 95.19 96 LYS A N 1
ATOM 720 C CA . LYS A 1 96 ? 10.828 -3.699 -13.945 1 95.19 96 LYS A CA 1
ATOM 721 C C . LYS A 1 96 ? 10.555 -2.389 -13.211 1 95.19 96 LYS A C 1
ATOM 723 O O . LYS A 1 96 ? 10.961 -1.319 -13.68 1 95.19 96 LYS A O 1
ATOM 728 N N . THR A 1 97 ? 9.797 -2.48 -12.148 1 95.62 97 THR A N 1
ATOM 729 C CA . THR A 1 97 ? 9.461 -1.319 -11.336 1 95.62 97 THR A CA 1
ATOM 730 C C . THR A 1 97 ? 9.156 -1.739 -9.898 1 95.62 97 THR A C 1
ATOM 732 O O . THR A 1 97 ? 9.062 -2.932 -9.602 1 95.62 97 THR A O 1
ATOM 735 N N . VAL A 1 98 ? 9.18 -0.807 -8.977 1 96.81 98 VAL A N 1
ATOM 736 C CA . VAL A 1 98 ? 8.719 -1.047 -7.609 1 96.81 98 VAL A CA 1
ATOM 737 C C . VAL A 1 98 ? 7.191 -1.086 -7.578 1 96.81 98 VAL A C 1
ATOM 739 O O . VAL A 1 98 ? 6.531 -0.135 -8.008 1 96.81 98 VAL A O 1
ATOM 742 N N . GLN A 1 99 ? 6.707 -2.197 -7.09 1 95.75 99 GLN A N 1
ATOM 743 C CA . GLN A 1 99 ? 5.266 -2.422 -7.059 1 95.75 99 GLN A CA 1
ATOM 744 C C . GLN A 1 99 ? 4.723 -2.316 -5.637 1 95.75 99 GLN A C 1
ATOM 746 O O . GLN A 1 99 ? 5.383 -2.734 -4.684 1 95.75 99 GLN A O 1
ATOM 751 N N . THR A 1 100 ? 3.488 -1.804 -5.551 1 96.25 100 THR A N 1
ATOM 752 C CA . THR A 1 100 ? 2.758 -1.875 -4.293 1 96.25 100 THR A CA 1
ATOM 753 C C . THR A 1 100 ? 2.092 -3.238 -4.129 1 96.25 100 THR A C 1
ATOM 755 O O . THR A 1 100 ? 2.07 -4.039 -5.066 1 96.25 100 THR A O 1
ATOM 758 N N . LEU A 1 101 ? 1.614 -3.488 -2.936 1 97.06 1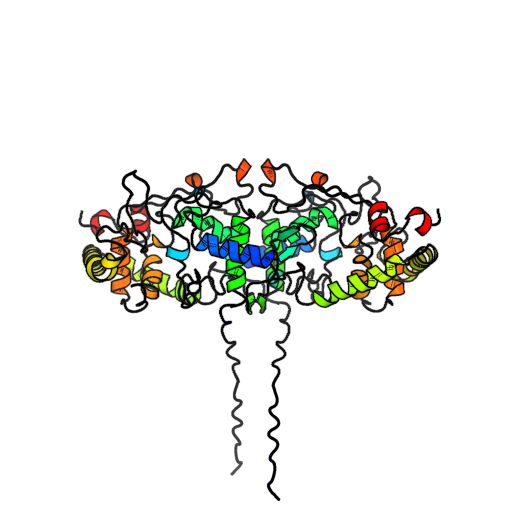01 LEU A N 1
ATOM 759 C CA . LEU A 1 101 ? 0.893 -4.734 -2.705 1 97.06 101 LEU A CA 1
ATOM 760 C C . LEU A 1 101 ? -0.317 -4.84 -3.627 1 97.06 101 LEU A C 1
ATOM 762 O O . LEU A 1 101 ? -0.579 -5.906 -4.191 1 97.06 101 LEU A O 1
ATOM 766 N N . GLN A 1 102 ? -1.028 -3.736 -3.832 1 96.19 102 GLN A N 1
ATOM 767 C CA . GLN A 1 102 ? -2.197 -3.734 -4.707 1 96.19 102 GLN A CA 1
ATOM 768 C C . GLN A 1 102 ? -1.802 -4.023 -6.152 1 96.19 102 GLN A C 1
ATOM 770 O O . GLN A 1 102 ? -2.516 -4.73 -6.867 1 96.19 102 GLN A O 1
ATOM 775 N N . ASP A 1 103 ? -0.683 -3.449 -6.559 1 95.38 103 ASP A N 1
ATOM 776 C CA . ASP A 1 103 ? -0.193 -3.75 -7.898 1 95.38 103 ASP A CA 1
ATOM 777 C C . ASP A 1 103 ? 0.007 -5.25 -8.086 1 95.38 103 ASP A C 1
ATOM 779 O O . ASP A 1 103 ? -0.427 -5.82 -9.094 1 95.38 103 ASP A O 1
ATOM 783 N N . ARG A 1 104 ? 0.675 -5.805 -7.133 1 96.44 104 ARG A N 1
ATOM 784 C CA . ARG A 1 104 ? 0.99 -7.227 -7.211 1 96.44 104 ARG A CA 1
ATOM 785 C C . ARG A 1 104 ? -0.281 -8.07 -7.266 1 96.44 104 ARG A C 1
ATOM 787 O O . ARG A 1 104 ? -0.394 -8.977 -8.086 1 96.44 104 ARG A O 1
ATOM 794 N N . ILE A 1 105 ? -1.229 -7.766 -6.43 1 97.25 105 ILE A N 1
ATOM 795 C CA . ILE A 1 105 ? -2.5 -8.484 -6.387 1 97.25 105 ILE A CA 1
ATOM 796 C C . ILE A 1 105 ? -3.219 -8.336 -7.727 1 97.25 105 ILE A C 1
ATOM 798 O O . ILE A 1 105 ? -3.633 -9.328 -8.328 1 97.25 105 ILE A O 1
ATOM 802 N N . ASN A 1 106 ? -3.303 -7.082 -8.195 1 96.06 106 ASN A N 1
ATOM 803 C CA . ASN A 1 106 ? -4.062 -6.797 -9.406 1 96.06 106 ASN A CA 1
ATOM 804 C C . ASN A 1 106 ? -3.422 -7.438 -10.633 1 96.06 106 ASN A C 1
ATOM 806 O O . ASN A 1 106 ? -4.125 -7.867 -11.555 1 96.06 106 ASN A O 1
ATOM 810 N N . ASN A 1 107 ? -2.121 -7.496 -10.609 1 96 107 ASN A N 1
ATOM 811 C CA . ASN A 1 107 ? -1.424 -8.094 -11.742 1 96 107 ASN A CA 1
ATOM 812 C C . ASN A 1 107 ? -1.695 -9.594 -11.836 1 96 107 ASN A C 1
ATOM 814 O O . ASN A 1 107 ? -1.553 -10.195 -12.906 1 96 107 ASN A O 1
ATOM 818 N N . CYS A 1 108 ? -2.086 -10.234 -10.789 1 96.94 108 CYS A N 1
ATOM 819 C CA . CYS A 1 108 ? -2.373 -11.664 -10.789 1 96.94 108 CYS A CA 1
ATOM 820 C C . CYS A 1 108 ? -3.65 -11.961 -11.562 1 96.94 108 CYS A C 1
ATOM 822 O O . CYS A 1 108 ? -3.834 -13.07 -12.062 1 96.94 108 CYS A O 1
ATOM 824 N N . TYR A 1 109 ? -4.516 -10.984 -11.719 1 98.19 109 TYR A N 1
ATOM 825 C CA . TYR A 1 109 ? -5.727 -11.172 -12.508 1 98.19 109 TYR A CA 1
ATOM 826 C C . TYR A 1 109 ? -5.395 -11.367 -13.984 1 98.19 109 TYR A C 1
ATOM 828 O O . TYR A 1 109 ? -6.066 -12.125 -14.68 1 98.19 109 TYR A O 1
ATOM 836 N N . MET A 1 110 ? -4.293 -10.75 -14.398 1 97.88 110 MET A N 1
ATOM 837 C CA . MET A 1 110 ? -3.934 -10.781 -15.812 1 97.88 110 MET A CA 1
ATOM 838 C C . MET A 1 110 ? -3.422 -12.164 -16.219 1 97.88 110 MET A C 1
ATOM 840 O O . MET A 1 110 ? -3.684 -12.633 -17.312 1 97.88 110 MET A O 1
ATOM 844 N N . ARG A 1 111 ? -2.717 -12.758 -15.258 1 97.5 111 ARG A N 1
ATOM 845 C CA . ARG A 1 111 ? -1.959 -13.961 -15.602 1 97.5 111 ARG A CA 1
ATOM 846 C C . ARG A 1 111 ? -2.57 -15.195 -14.961 1 97.5 111 ARG A C 1
ATOM 848 O O . ARG A 1 111 ? -3.123 -16.047 -15.648 1 97.5 111 ARG A O 1
ATOM 855 N N . SER A 1 112 ? -2.646 -15.211 -13.664 1 98.25 112 SER A N 1
ATOM 856 C CA . SER A 1 112 ? -3.129 -16.359 -12.914 1 98.25 112 SER A CA 1
ATOM 857 C C . SER A 1 112 ? -4.625 -16.578 -13.133 1 98.25 112 SER A C 1
ATOM 859 O O . SER A 1 112 ? -5.098 -17.719 -13.148 1 98.25 112 SER A O 1
ATOM 861 N N . MET A 1 113 ? -5.348 -15.461 -13.32 1 98.44 113 MET A N 1
ATOM 862 C CA . MET A 1 113 ? -6.797 -15.555 -13.438 1 98.44 113 MET A CA 1
ATOM 863 C C . MET A 1 113 ? -7.242 -15.391 -14.883 1 98.44 113 MET A C 1
ATOM 865 O O . MET A 1 113 ? -8.438 -15.398 -15.18 1 98.44 113 MET A O 1
ATOM 869 N N . ASP A 1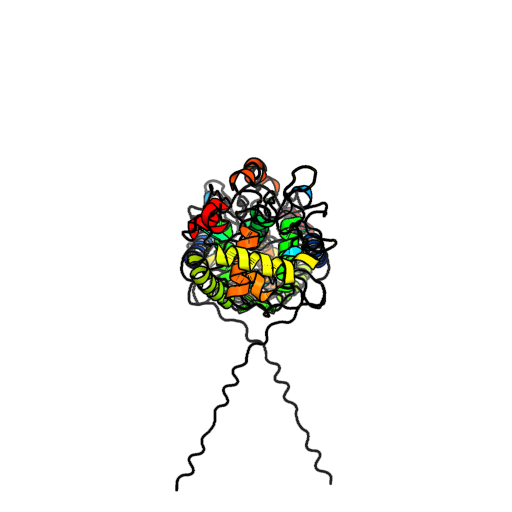 114 ? -6.262 -15.203 -15.766 1 98.44 114 ASP A N 1
ATOM 870 C CA . ASP A 1 114 ? -6.531 -15.055 -17.188 1 98.44 114 ASP A CA 1
ATOM 871 C C . ASP A 1 114 ? -7.633 -14.023 -17.438 1 98.44 114 ASP A C 1
ATOM 873 O O . ASP A 1 114 ? -8.531 -14.25 -18.25 1 98.44 114 ASP A O 1
ATOM 877 N N . GLY A 1 115 ? -7.637 -13.008 -16.609 1 98.31 115 GLY A N 1
ATOM 878 C CA . GLY A 1 115 ? -8.688 -12 -16.688 1 98.31 115 GLY A CA 1
ATOM 879 C C . GLY A 1 115 ? -8.156 -10.602 -16.953 1 98.31 115 GLY A C 1
ATOM 880 O O . GLY A 1 115 ? -7.188 -10.43 -17.688 1 98.31 115 GLY A O 1
ATOM 881 N N . LYS A 1 116 ? -8.891 -9.617 -16.453 1 97.31 116 LYS A N 1
ATOM 882 C CA . LYS A 1 116 ? -8.539 -8.211 -16.625 1 97.31 116 LYS A CA 1
ATOM 883 C C . LYS A 1 116 ? -8.008 -7.613 -15.32 1 97.31 116 LYS A C 1
ATOM 885 O O . LYS A 1 116 ? -8.523 -7.914 -14.242 1 97.31 116 LYS A O 1
ATOM 890 N N . ARG A 1 117 ? -7.004 -6.824 -15.438 1 96.25 117 ARG A N 1
ATOM 891 C CA . ARG A 1 117 ? -6.449 -6.145 -14.266 1 96.25 117 ARG A CA 1
ATOM 892 C C . ARG A 1 117 ? -7.477 -5.207 -13.641 1 96.25 117 ARG A C 1
ATOM 894 O O . ARG A 1 117 ? -8.023 -4.336 -14.32 1 96.25 117 ARG A O 1
ATOM 901 N N . PRO A 1 118 ? -7.762 -5.344 -12.352 1 93.81 118 PRO A N 1
ATOM 902 C CA . PRO A 1 118 ? -8.641 -4.383 -11.688 1 93.81 118 PRO A CA 1
ATOM 903 C C . PRO A 1 118 ? -8.07 -2.965 -11.68 1 93.81 118 PRO A C 1
ATOM 905 O O . PRO A 1 118 ? -6.852 -2.787 -11.734 1 93.81 118 PRO A O 1
ATOM 908 N N . ILE A 1 119 ? -9.008 -2.051 -11.641 1 91.31 119 ILE A N 1
ATOM 909 C CA . ILE A 1 119 ? -8.609 -0.665 -11.422 1 91.31 119 ILE A CA 1
ATOM 910 C C . ILE A 1 119 ? -8.039 -0.504 -10.016 1 91.31 119 ILE A C 1
ATOM 912 O O . ILE A 1 119 ? -8.625 -0.986 -9.039 1 91.31 119 ILE A O 1
ATOM 916 N N . ILE A 1 120 ? -6.938 0.161 -9.938 1 91.62 120 ILE A N 1
ATOM 917 C CA . ILE A 1 120 ? -6.238 0.28 -8.664 1 91.62 120 ILE A CA 1
ATOM 918 C C . ILE A 1 120 ? -7.094 1.076 -7.684 1 91.62 120 ILE A C 1
ATOM 920 O O . ILE A 1 120 ? -7.789 2.018 -8.07 1 91.62 120 ILE A O 1
ATOM 924 N N . ASP A 1 121 ? -7.164 0.689 -6.438 1 90.81 121 ASP A N 1
ATOM 925 C CA . ASP A 1 121 ? -7.73 1.36 -5.27 1 90.81 121 ASP A CA 1
ATOM 926 C C . ASP A 1 121 ? -9.258 1.277 -5.273 1 90.81 121 ASP A C 1
ATOM 928 O O . ASP A 1 121 ? -9.922 2.008 -4.543 1 90.81 121 ASP A O 1
ATOM 932 N N . THR A 1 122 ? -9.828 0.464 -6.195 1 93.88 122 THR A N 1
ATOM 933 C CA . THR A 1 122 ? -11.242 0.124 -6.035 1 93.88 122 THR A CA 1
ATOM 934 C C . THR A 1 122 ? -11.477 -0.603 -4.715 1 93.88 122 THR A C 1
ATOM 936 O O . THR A 1 122 ? -10.523 -0.998 -4.039 1 93.88 122 THR A O 1
ATOM 939 N N . GLU A 1 123 ? -12.719 -0.775 -4.43 1 96.56 123 GLU A N 1
ATOM 940 C CA . GLU A 1 123 ? -13.062 -1.447 -3.182 1 96.56 123 GLU A CA 1
ATOM 941 C C . GLU A 1 123 ? -12.5 -2.863 -3.143 1 96.56 123 GLU A C 1
ATOM 943 O O . GLU A 1 123 ? -11.93 -3.285 -2.133 1 96.56 123 GLU A O 1
ATOM 948 N N . ALA A 1 124 ? -12.633 -3.604 -4.246 1 97.38 124 ALA A N 1
ATOM 949 C CA . ALA A 1 124 ? -12.117 -4.969 -4.309 1 97.38 124 ALA A CA 1
ATOM 950 C C . ALA A 1 124 ? -10.609 -5 -4.109 1 97.38 124 ALA A C 1
ATOM 952 O O . ALA A 1 124 ? -10.094 -5.812 -3.342 1 97.38 124 ALA A O 1
ATOM 953 N N . SER A 1 125 ? -9.914 -4.086 -4.801 1 96.88 125 SER A N 1
ATOM 954 C CA . SER A 1 125 ? -8.453 -4.023 -4.727 1 96.88 125 SER A CA 1
ATOM 955 C C . SER A 1 125 ? -7.984 -3.723 -3.305 1 96.88 125 SER A C 1
ATOM 957 O O . SER A 1 125 ? -7.109 -4.41 -2.777 1 96.88 125 SER A O 1
ATOM 959 N N . VAL A 1 126 ? -8.602 -2.744 -2.666 1 98.12 126 VAL A N 1
ATOM 960 C CA . VAL A 1 126 ? -8.211 -2.35 -1.316 1 98.12 126 VAL A CA 1
ATOM 961 C C . VAL A 1 126 ? -8.586 -3.453 -0.328 1 98.12 126 VAL A C 1
ATOM 963 O O . VAL A 1 126 ? -7.852 -3.713 0.628 1 98.12 126 VAL A O 1
ATOM 966 N N . ALA A 1 127 ? -9.734 -4.117 -0.545 1 98.75 127 ALA A N 1
ATOM 967 C CA . ALA A 1 127 ? -10.18 -5.191 0.342 1 98.75 127 ALA A CA 1
ATOM 968 C C . ALA A 1 127 ? -9.195 -6.355 0.33 1 98.75 127 ALA A C 1
ATOM 970 O O . ALA A 1 127 ? -8.844 -6.887 1.385 1 98.75 127 ALA A O 1
ATOM 971 N N . MET A 1 128 ? -8.727 -6.719 -0.811 1 98.81 128 MET A N 1
ATOM 972 C CA . MET A 1 128 ? -7.77 -7.82 -0.91 1 98.81 128 MET A CA 1
ATOM 973 C C . MET A 1 128 ? -6.445 -7.453 -0.244 1 98.81 128 MET A C 1
ATOM 975 O O . MET A 1 128 ? -5.867 -8.258 0.484 1 98.81 128 MET A O 1
ATOM 979 N N . ALA A 1 129 ? -6.016 -6.23 -0.447 1 98.62 129 ALA A N 1
ATOM 980 C CA . ALA A 1 129 ? -4.797 -5.766 0.215 1 98.62 129 ALA A CA 1
ATOM 981 C C . ALA A 1 129 ? -4.973 -5.746 1.731 1 98.62 129 ALA A C 1
ATOM 983 O O . ALA A 1 129 ? -4.055 -6.102 2.473 1 98.62 129 ALA A O 1
ATOM 984 N N . ALA A 1 130 ? -6.16 -5.352 2.182 1 98.81 130 ALA A N 1
ATOM 985 C CA . ALA A 1 130 ? -6.445 -5.316 3.613 1 98.81 130 ALA A CA 1
ATOM 986 C C . ALA A 1 130 ? -6.402 -6.715 4.219 1 98.81 130 ALA A C 1
ATOM 988 O O . ALA A 1 130 ? -5.852 -6.91 5.305 1 98.81 130 ALA A O 1
ATOM 989 N N . TYR A 1 131 ? -6.945 -7.676 3.555 1 98.88 131 TYR A N 1
ATOM 990 C CA . TYR A 1 131 ? -6.949 -9.055 4.039 1 98.88 131 TYR A CA 1
ATOM 991 C C . TYR A 1 131 ? -5.527 -9.586 4.164 1 98.88 131 TYR A C 1
ATOM 993 O O . TYR A 1 131 ? -5.152 -10.133 5.207 1 98.88 131 TYR A O 1
ATOM 1001 N N . ILE A 1 132 ? -4.699 -9.414 3.117 1 98.81 132 ILE A N 1
ATOM 1002 C CA . ILE A 1 132 ? -3.322 -9.891 3.131 1 98.81 132 ILE A CA 1
ATOM 1003 C C . ILE A 1 132 ? -2.535 -9.164 4.219 1 98.81 132 ILE A C 1
ATOM 1005 O O . ILE A 1 132 ? -1.711 -9.773 4.906 1 98.81 132 ILE A O 1
ATOM 1009 N N . THR A 1 133 ? -2.803 -7.875 4.371 1 98.81 133 THR A N 1
ATOM 1010 C CA . THR A 1 133 ? -2.135 -7.105 5.414 1 98.81 133 THR A CA 1
ATOM 1011 C C . THR A 1 133 ? -2.537 -7.602 6.797 1 98.81 133 THR A C 1
ATOM 1013 O O . THR A 1 133 ? -1.694 -7.73 7.688 1 98.81 133 THR A O 1
ATOM 1016 N N . TRP A 1 134 ? -3.828 -7.895 6.961 1 98.75 134 TRP A N 1
ATOM 1017 C CA . TRP A 1 134 ? -4.312 -8.445 8.219 1 98.75 134 TRP A CA 1
ATOM 1018 C C . TRP A 1 134 ? -3.615 -9.758 8.547 1 98.75 134 TRP A C 1
ATOM 1020 O O . TRP A 1 134 ? -3.186 -9.977 9.68 1 98.75 134 TRP A O 1
ATOM 1030 N N . LEU A 1 135 ? -3.418 -10.594 7.59 1 98.44 135 LEU A N 1
ATOM 1031 C CA . LEU A 1 135 ? -2.727 -11.859 7.781 1 98.44 135 LEU A CA 1
ATOM 1032 C C . LEU A 1 135 ? -1.253 -11.633 8.102 1 98.44 135 LEU A C 1
ATOM 1034 O O . LEU A 1 135 ? -0.563 -12.555 8.555 1 98.44 135 LEU A O 1
ATOM 1038 N N . SER A 1 136 ? -0.77 -10.469 7.852 1 98.12 136 SER A N 1
ATOM 1039 C CA . SER A 1 136 ? 0.631 -10.133 8.086 1 98.12 136 SER A CA 1
ATOM 1040 C C . SER A 1 136 ? 0.808 -9.406 9.414 1 98.12 136 SER A C 1
ATOM 1042 O O . SER A 1 136 ? 1.889 -8.891 9.711 1 98.12 136 SER A O 1
ATOM 1044 N N . THR A 1 137 ? -0.275 -9.32 10.227 1 97.75 137 THR A N 1
ATOM 1045 C CA . THR A 1 137 ? -0.212 -8.641 11.516 1 97.75 137 THR A CA 1
ATOM 1046 C C . THR A 1 137 ? 0.935 -9.188 12.359 1 97.75 137 THR A C 1
ATOM 1048 O O . THR A 1 137 ? 1.109 -10.398 12.469 1 97.75 137 THR A O 1
ATOM 1051 N N . GLY A 1 138 ? 1.761 -8.25 12.898 1 96.75 138 GLY A N 1
ATOM 1052 C CA . GLY A 1 138 ? 2.836 -8.633 13.805 1 96.75 138 GLY A CA 1
ATOM 1053 C C . GLY A 1 138 ? 4.168 -8.812 13.102 1 96.75 138 GLY A C 1
ATOM 1054 O O . GLY A 1 138 ? 5.219 -8.844 13.75 1 96.75 138 GLY A O 1
ATOM 1055 N N . PHE A 1 139 ? 4.152 -9.055 11.766 1 97.12 139 PHE A N 1
ATOM 1056 C CA . PHE A 1 139 ? 5.398 -9.164 11.016 1 97.12 139 PHE A CA 1
ATOM 1057 C C . PHE A 1 139 ? 6.086 -7.805 10.922 1 97.12 139 PHE A C 1
ATOM 1059 O O . PHE A 1 139 ? 5.441 -6.797 10.617 1 97.12 139 PHE A O 1
ATOM 1066 N N . PRO A 1 140 ? 7.379 -7.703 11.164 1 96.81 140 PRO A N 1
ATOM 1067 C CA . PRO A 1 140 ? 8.078 -6.43 10.984 1 96.81 140 PRO A CA 1
ATOM 1068 C C . PRO A 1 140 ? 8.203 -6.023 9.516 1 96.81 140 PRO A C 1
ATOM 1070 O O . PRO A 1 140 ? 8.461 -6.871 8.656 1 96.81 140 PRO A O 1
ATOM 1073 N N . ILE A 1 141 ? 7.969 -4.809 9.203 1 97.44 141 ILE A N 1
ATOM 1074 C CA . ILE A 1 141 ? 8.133 -4.285 7.855 1 97.44 141 ILE A CA 1
ATOM 1075 C C . ILE A 1 141 ? 9.578 -4.469 7.398 1 97.44 141 ILE A C 1
ATOM 1077 O O . ILE A 1 141 ? 10.508 -4.059 8.094 1 97.44 141 ILE A O 1
ATOM 1081 N N . GLN A 1 142 ? 9.758 -5.078 6.336 1 95.5 142 GLN A N 1
ATOM 1082 C CA . GLN A 1 142 ? 11.031 -5.262 5.645 1 95.5 142 GLN A CA 1
ATOM 1083 C C . GLN A 1 142 ? 10.828 -5.383 4.137 1 95.5 142 GLN A C 1
ATOM 1085 O O . GLN A 1 142 ? 10.602 -6.477 3.623 1 95.5 142 GLN A O 1
ATOM 1090 N N . MET A 1 143 ? 10.961 -4.258 3.475 1 96.31 143 MET A N 1
ATOM 1091 C CA . MET A 1 143 ? 10.719 -4.25 2.035 1 96.31 143 MET A CA 1
ATOM 1092 C C . MET A 1 143 ? 11.68 -5.188 1.315 1 96.31 143 MET A C 1
ATOM 1094 O O . MET A 1 143 ? 12.852 -5.301 1.696 1 96.31 143 MET A O 1
ATOM 1098 N N . GLU A 1 144 ? 11.25 -5.781 0.32 1 93.06 144 GLU A N 1
ATOM 1099 C CA . GLU A 1 144 ? 12.039 -6.77 -0.414 1 93.06 144 GLU A CA 1
ATOM 1100 C C . GLU A 1 144 ? 12.656 -6.16 -1.67 1 93.06 144 GLU A C 1
ATOM 1102 O O . GLU A 1 144 ? 11.938 -5.699 -2.561 1 93.06 144 GLU A O 1
ATOM 1107 N N . GLU A 1 145 ? 13.898 -6.289 -1.864 1 92.62 145 GLU A N 1
ATOM 1108 C CA . GLU A 1 145 ? 14.672 -5.625 -2.91 1 92.62 145 GLU A CA 1
ATOM 1109 C C . GLU A 1 145 ? 14.625 -6.41 -4.215 1 92.62 145 GLU A C 1
ATOM 1111 O O . GLU A 1 145 ? 14.812 -5.848 -5.293 1 92.62 145 GLU A O 1
ATOM 1116 N N . HIS A 1 146 ? 14.328 -7.707 -4.078 1 87.69 146 HIS A N 1
ATOM 1117 C CA . HIS A 1 146 ? 14.594 -8.531 -5.25 1 87.69 146 HIS A CA 1
ATOM 1118 C C . HIS A 1 146 ? 13.328 -9.203 -5.758 1 87.69 146 HIS A C 1
ATOM 1120 O O . HIS A 1 146 ? 13.25 -9.594 -6.926 1 87.69 146 HIS A O 1
ATOM 1126 N N . ARG A 1 147 ? 12.43 -9.406 -4.781 1 82.75 147 ARG A N 1
ATOM 1127 C CA . ARG A 1 147 ? 11.242 -10.141 -5.188 1 82.75 147 ARG A CA 1
ATOM 1128 C C . ARG A 1 147 ? 10.031 -9.75 -4.344 1 82.75 147 ARG A C 1
ATOM 1130 O O . ARG A 1 147 ? 10.141 -9.617 -3.121 1 82.75 147 ARG A O 1
ATOM 1137 N N . PRO A 1 148 ? 8.93 -9.68 -4.922 1 83.5 148 PRO A N 1
ATOM 1138 C CA . PRO A 1 148 ? 7.703 -9.305 -4.211 1 83.5 148 PRO A CA 1
ATOM 1139 C C . PRO A 1 148 ? 6.961 -10.508 -3.637 1 83.5 148 PRO A C 1
ATOM 1141 O O . PRO A 1 148 ? 5.91 -10.898 -4.152 1 83.5 148 PRO A O 1
ATOM 1144 N N . CYS A 1 149 ? 7.559 -11.141 -2.576 1 86.62 149 CYS A N 1
ATOM 1145 C CA . CYS A 1 149 ? 6.914 -12.281 -1.931 1 86.62 149 CYS A CA 1
ATOM 1146 C C . CYS A 1 149 ? 7.129 -12.25 -0.423 1 86.62 149 CYS A C 1
ATOM 1148 O O . CYS A 1 149 ? 7.746 -11.32 0.1 1 86.62 149 CYS A O 1
ATOM 1150 N N . SER A 1 150 ? 6.504 -13.219 0.208 1 91.94 150 SER A N 1
ATOM 1151 C CA . SER A 1 150 ? 6.523 -13.266 1.666 1 91.94 150 SER A CA 1
ATOM 1152 C C . SER A 1 150 ? 7.938 -13.461 2.197 1 91.94 150 SER A C 1
ATOM 1154 O O . SER A 1 150 ? 8.703 -14.258 1.646 1 91.94 150 SER A O 1
ATOM 1156 N N . VAL A 1 151 ? 8.188 -12.828 3.314 1 89.81 151 VAL A N 1
ATOM 1157 C CA . VAL A 1 151 ? 9.477 -12.945 3.992 1 89.81 151 VAL A CA 1
ATOM 1158 C C . VAL A 1 151 ? 9.68 -14.383 4.469 1 89.81 151 VAL A C 1
ATOM 1160 O O . VAL A 1 151 ? 10.812 -14.828 4.652 1 89.81 151 VAL A O 1
ATOM 1163 N N . LEU A 1 152 ? 8.609 -15.133 4.578 1 92.5 152 LEU A N 1
ATOM 1164 C CA . LEU A 1 152 ? 8.664 -16.484 5.113 1 92.5 152 LEU A CA 1
ATOM 1165 C C . LEU A 1 152 ? 9.242 -17.453 4.086 1 92.5 152 LEU A C 1
ATOM 1167 O O . LEU A 1 152 ? 9.844 -18.469 4.453 1 92.5 152 LEU A O 1
ATOM 1171 N N . THR A 1 153 ? 9.117 -17.062 2.814 1 93.44 153 THR A N 1
ATOM 1172 C CA . THR A 1 153 ? 9.414 -18.094 1.816 1 93.44 153 THR A CA 1
ATOM 1173 C C . THR A 1 153 ? 10.383 -17.562 0.768 1 93.44 153 THR A C 1
ATOM 1175 O O . THR A 1 153 ? 10.883 -18.312 -0.064 1 93.44 153 THR A O 1
ATOM 1178 N N . SER A 1 154 ? 10.742 -16.266 0.803 1 91.5 154 SER A N 1
ATOM 1179 C CA . SER A 1 154 ? 11.461 -15.578 -0.265 1 91.5 154 SER A CA 1
ATOM 1180 C C . SER A 1 154 ? 12.766 -16.297 -0.606 1 91.5 154 SER A C 1
ATOM 1182 O O . SER A 1 154 ? 13.016 -16.609 -1.771 1 91.5 154 SER A O 1
ATOM 1184 N N . LYS A 1 155 ? 13.562 -16.672 0.373 1 90.75 155 LYS A N 1
ATOM 1185 C CA . LYS A 1 155 ? 14.859 -17.297 0.124 1 90.75 155 LYS A CA 1
ATOM 1186 C C . LYS A 1 155 ? 14.695 -18.703 -0.452 1 90.75 155 LYS A C 1
ATOM 1188 O O . LYS A 1 155 ? 15.344 -19.047 -1.439 1 90.75 155 LYS A O 1
ATOM 1193 N N . ARG A 1 156 ? 13.789 -19.422 0.11 1 92.88 156 ARG A N 1
ATOM 1194 C CA . ARG A 1 156 ? 13.562 -20.781 -0.352 1 92.88 156 ARG A CA 1
ATOM 1195 C C . ARG A 1 156 ? 12.953 -20.797 -1.752 1 92.88 156 ARG A C 1
ATOM 1197 O O . ARG A 1 156 ? 13.289 -21.656 -2.572 1 92.88 156 ARG A O 1
ATOM 1204 N N . TRP A 1 157 ? 12.133 -19.844 -1.979 1 93.75 157 TRP A N 1
ATOM 1205 C CA . TRP A 1 157 ? 11.516 -19.719 -3.295 1 93.75 157 TRP A CA 1
ATOM 1206 C C . TRP A 1 157 ? 12.562 -19.453 -4.367 1 93.75 157 TRP A C 1
ATOM 1208 O O . TRP A 1 157 ? 12.586 -20.109 -5.406 1 93.75 157 TRP A O 1
ATOM 1218 N N . ALA A 1 158 ? 13.477 -18.578 -4.082 1 93.25 158 ALA A N 1
ATOM 1219 C CA . ALA A 1 158 ? 14.539 -18.219 -5.027 1 93.25 158 ALA A CA 1
ATOM 1220 C C . ALA A 1 158 ? 15.469 -19.406 -5.27 1 93.25 158 ALA A C 1
ATOM 1222 O O . ALA A 1 158 ? 15.82 -19.703 -6.414 1 93.25 158 ALA A O 1
ATOM 1223 N N . ALA A 1 159 ? 15.844 -20.047 -4.215 1 96.5 159 ALA A N 1
ATOM 1224 C CA . ALA A 1 159 ? 16.75 -21.188 -4.324 1 96.5 159 ALA A CA 1
ATOM 1225 C C . ALA A 1 159 ? 16.109 -22.328 -5.129 1 96.5 159 ALA A C 1
ATOM 1227 O O . ALA A 1 159 ? 16.766 -22.953 -5.957 1 96.5 159 ALA A O 1
ATOM 1228 N N . ASN A 1 160 ? 14.852 -22.547 -4.895 1 97.56 160 ASN A N 1
ATOM 1229 C CA . ASN A 1 160 ? 14.164 -23.625 -5.582 1 97.56 160 ASN A CA 1
ATOM 1230 C C . ASN A 1 160 ? 13.961 -23.312 -7.062 1 97.56 160 ASN A C 1
ATOM 1232 O O . ASN A 1 160 ? 14.031 -24.203 -7.906 1 97.56 160 ASN A O 1
ATOM 1236 N N . GLN A 1 161 ? 13.703 -22.062 -7.367 1 96.88 161 GLN A N 1
ATOM 1237 C CA . GLN A 1 161 ? 13.586 -21.688 -8.773 1 96.88 161 GLN A CA 1
ATOM 1238 C C . GLN A 1 161 ? 14.875 -21.984 -9.531 1 96.88 161 GLN A C 1
ATOM 1240 O O . GLN A 1 161 ? 14.844 -22.469 -10.656 1 96.88 161 GLN A O 1
ATOM 1245 N N . LYS A 1 162 ? 15.977 -21.656 -8.883 1 97.62 162 LYS A N 1
ATOM 1246 C CA . LYS A 1 162 ? 17.281 -21.938 -9.5 1 97.62 162 LYS A CA 1
ATOM 1247 C C . LYS A 1 162 ? 17.484 -23.438 -9.672 1 97.62 162 LYS A C 1
ATOM 1249 O O . LYS A 1 162 ? 17.906 -23.891 -10.742 1 97.62 162 LYS A O 1
ATOM 1254 N N . LYS A 1 163 ? 17.219 -24.172 -8.641 1 98.5 163 LYS A N 1
ATOM 1255 C CA . LYS A 1 163 ? 17.375 -25.609 -8.664 1 98.5 163 LYS A CA 1
ATOM 1256 C C . LYS A 1 163 ? 16.531 -26.234 -9.781 1 98.5 163 LYS A C 1
ATOM 1258 O O . LYS A 1 163 ? 17.047 -27 -10.594 1 98.5 163 LYS A O 1
ATOM 1263 N N . PHE A 1 164 ? 15.344 -25.875 -9.891 1 98.81 164 PHE A N 1
ATOM 1264 C CA . PHE A 1 164 ? 14.438 -26.516 -10.844 1 98.81 164 PHE A CA 1
ATOM 1265 C C . PHE A 1 164 ? 14.703 -26.016 -12.258 1 98.81 164 PHE A C 1
ATOM 1267 O O . PHE A 1 164 ? 14.484 -26.734 -13.234 1 98.81 164 PHE A O 1
ATOM 1274 N N . GLY A 1 165 ? 15.141 -24.734 -12.328 1 98.69 165 GLY A N 1
ATOM 1275 C CA . GLY A 1 165 ? 15.602 -24.281 -13.633 1 98.69 165 GLY A CA 1
ATOM 1276 C C . GLY A 1 165 ? 16.688 -25.172 -14.219 1 98.69 165 GLY A C 1
ATOM 1277 O O . GLY A 1 165 ? 16.625 -25.531 -15.398 1 98.69 165 GLY A O 1
ATOM 1278 N N . ALA A 1 166 ? 17.641 -25.531 -13.398 1 98.62 166 ALA A N 1
ATOM 1279 C CA . ALA A 1 166 ? 18.734 -26.375 -13.836 1 98.62 166 ALA A CA 1
ATOM 1280 C C . ALA A 1 166 ? 18.25 -27.766 -14.219 1 98.62 166 ALA A C 1
ATOM 1282 O O . ALA A 1 166 ? 18.734 -28.375 -15.188 1 98.62 166 ALA A O 1
ATOM 1283 N N . ILE A 1 167 ? 17.297 -28.297 -13.516 1 98.81 167 ILE A N 1
ATOM 1284 C CA . ILE A 1 167 ? 16.75 -29.609 -13.781 1 98.81 167 ILE A CA 1
ATOM 1285 C C . ILE A 1 167 ? 15.992 -29.594 -15.109 1 98.81 167 ILE A C 1
ATOM 1287 O O . ILE A 1 167 ? 16.172 -30.469 -15.953 1 98.81 167 ILE A O 1
ATOM 1291 N N . GLN A 1 168 ? 15.188 -28.578 -15.32 1 98.81 168 GLN A N 1
ATOM 1292 C CA . GLN A 1 168 ? 14.289 -28.516 -16.469 1 98.81 168 GLN A CA 1
ATOM 1293 C C . GLN A 1 168 ? 15.078 -28.344 -17.766 1 98.81 168 GLN A C 1
ATOM 1295 O O . GLN A 1 168 ? 14.656 -28.844 -18.812 1 98.81 168 GLN A O 1
ATOM 1300 N N . LYS A 1 169 ? 16.203 -27.672 -17.672 1 98.56 169 LYS A N 1
ATOM 1301 C CA . LYS A 1 169 ? 17.016 -27.438 -18.859 1 98.56 169 LYS A CA 1
ATOM 1302 C C . LYS A 1 169 ? 17.484 -28.766 -19.484 1 98.56 169 LYS A C 1
ATOM 1304 O O . LYS A 1 169 ? 17.812 -28.812 -20.672 1 98.56 169 LYS A O 1
ATOM 1309 N N . LYS A 1 170 ? 17.469 -29.797 -18.719 1 98.56 170 LYS A N 1
ATOM 1310 C CA . LYS A 1 170 ? 17.953 -31.094 -19.172 1 98.56 170 LYS A CA 1
ATOM 1311 C C . LYS A 1 170 ? 16.797 -32.031 -19.516 1 98.56 170 LYS A C 1
ATOM 1313 O O . LYS A 1 170 ? 17 -33.219 -19.797 1 98.56 170 LYS A O 1
ATOM 1318 N N . ALA A 1 171 ? 15.617 -31.562 -19.5 1 98.81 171 ALA A N 1
ATOM 1319 C CA . ALA A 1 171 ? 14.43 -32.406 -19.672 1 98.81 171 ALA A CA 1
ATOM 1320 C C . ALA A 1 171 ? 14.383 -33 -21.078 1 98.81 171 ALA A C 1
ATOM 1322 O O . ALA A 1 171 ? 14.797 -32.344 -22.047 1 98.81 171 ALA A O 1
ATOM 1323 N N . THR A 1 172 ? 13.859 -34.188 -21.203 1 98.62 172 THR A N 1
ATOM 1324 C CA . THR A 1 172 ? 13.633 -34.875 -22.453 1 98.62 172 THR A CA 1
ATOM 1325 C C . THR A 1 172 ? 12.211 -35.438 -22.516 1 98.62 172 THR A C 1
ATOM 1327 O O . THR A 1 172 ? 11.422 -35.25 -21.578 1 98.62 172 THR A O 1
ATOM 1330 N N . HIS A 1 173 ? 11.977 -36.094 -23.609 1 98.75 173 HIS A N 1
ATOM 1331 C CA . HIS A 1 173 ? 10.688 -36.781 -23.734 1 98.75 173 HIS A CA 1
ATOM 1332 C C . HIS A 1 173 ? 10.477 -37.812 -22.625 1 98.75 173 HIS A C 1
ATOM 1334 O O . HIS A 1 173 ? 9.352 -38.031 -22.188 1 98.75 173 HIS A O 1
ATOM 1340 N N . LYS A 1 174 ? 11.508 -38.469 -22.172 1 98.75 174 LYS A N 1
ATOM 1341 C CA . LYS A 1 174 ? 11.406 -39.438 -21.094 1 98.75 174 LYS A CA 1
ATOM 1342 C C . LYS A 1 174 ? 10.836 -38.781 -19.828 1 98.75 174 LYS A C 1
ATOM 1344 O O . LYS A 1 174 ? 10.062 -39.406 -19.094 1 98.75 174 LYS A O 1
ATOM 1349 N N . ASN A 1 175 ? 11.258 -37.562 -19.578 1 98.88 175 ASN A N 1
ATOM 1350 C CA . ASN A 1 175 ? 10.75 -36.844 -18.406 1 98.88 175 ASN A CA 1
ATOM 1351 C C . ASN A 1 175 ? 9.266 -36.5 -18.562 1 98.88 175 ASN A C 1
ATOM 1353 O O . ASN A 1 175 ? 8.523 -36.5 -17.578 1 98.88 175 ASN A O 1
ATOM 1357 N N . TYR A 1 176 ? 8.844 -36.125 -19.797 1 98.88 176 TYR A N 1
ATOM 1358 C CA . TYR A 1 176 ? 7.438 -35.875 -20.094 1 98.88 176 TYR A CA 1
ATOM 1359 C C . TYR A 1 176 ? 6.586 -37.094 -19.797 1 98.88 176 TYR A C 1
ATOM 1361 O O . TYR A 1 176 ? 5.531 -37 -19.172 1 98.88 176 TYR A O 1
ATOM 1369 N N . VAL A 1 177 ? 7.066 -38.25 -20.234 1 98.88 177 VAL A N 1
ATOM 1370 C CA . VAL A 1 177 ? 6.352 -39.5 -20.031 1 98.88 177 VAL A CA 1
ATOM 1371 C C . VAL A 1 177 ? 6.301 -39.844 -18.531 1 98.88 177 VAL A C 1
ATOM 1373 O O . VAL A 1 177 ? 5.266 -40.25 -18.016 1 98.88 177 VAL A O 1
ATOM 1376 N N . ALA A 1 178 ? 7.438 -39.656 -17.875 1 98.88 178 ALA A N 1
ATOM 1377 C CA . ALA A 1 178 ? 7.473 -39.875 -16.438 1 98.88 178 ALA A CA 1
ATOM 1378 C C . ALA A 1 178 ? 6.492 -38.938 -15.711 1 98.88 178 ALA A C 1
ATOM 1380 O O . ALA A 1 178 ? 5.812 -39.375 -14.773 1 98.88 178 ALA A O 1
ATOM 1381 N N . GLY A 1 179 ? 6.461 -37.688 -16.141 1 98.88 179 GLY A N 1
ATOM 1382 C CA . GLY A 1 179 ? 5.539 -36.719 -15.547 1 98.88 179 GLY A CA 1
ATOM 1383 C C . GLY A 1 179 ? 4.082 -37.125 -15.711 1 98.88 179 GLY A C 1
ATOM 1384 O O . GLY A 1 179 ? 3.285 -36.969 -14.781 1 98.88 179 GLY A O 1
ATOM 1385 N N . LYS A 1 180 ? 3.793 -37.594 -16.906 1 98.81 180 LYS A N 1
ATOM 1386 C CA . LYS A 1 180 ? 2.438 -38.094 -17.141 1 98.81 180 LYS A CA 1
ATOM 1387 C C . LYS A 1 180 ? 2.074 -39.188 -16.156 1 98.81 180 LYS A C 1
ATOM 1389 O O . LYS A 1 180 ? 0.977 -39.188 -15.602 1 98.81 180 LYS A O 1
ATOM 1394 N N . LYS A 1 181 ? 2.969 -40.125 -15.961 1 98.81 181 LYS A N 1
ATOM 1395 C CA . LYS A 1 181 ? 2.73 -41.25 -15.039 1 98.81 181 LYS A CA 1
ATOM 1396 C C . LYS A 1 181 ? 2.527 -40.75 -13.609 1 98.81 181 LYS A C 1
ATOM 1398 O O . LYS A 1 181 ? 1.66 -41.219 -12.891 1 98.81 181 LYS A O 1
ATOM 1403 N N . ILE A 1 182 ? 3.328 -39.844 -13.203 1 98.81 182 ILE A N 1
ATOM 1404 C CA . ILE A 1 182 ? 3.203 -39.25 -11.867 1 98.81 182 ILE A CA 1
ATOM 1405 C C . ILE A 1 182 ? 1.855 -38.562 -11.734 1 98.81 182 ILE A C 1
ATOM 1407 O O . ILE A 1 182 ? 1.179 -38.688 -10.711 1 98.81 182 ILE A O 1
ATOM 1411 N N . PHE A 1 183 ? 1.457 -37.75 -12.773 1 98.81 183 PHE A N 1
ATOM 1412 C CA . PHE A 1 183 ? 0.177 -37.062 -12.758 1 98.81 183 PHE A CA 1
ATOM 1413 C C . PHE A 1 183 ? -0.972 -38.062 -12.562 1 98.81 183 PHE A C 1
ATOM 1415 O O . PHE A 1 183 ? -1.851 -37.812 -11.727 1 98.81 183 PHE A O 1
ATOM 1422 N N . GLU A 1 184 ? -0.92 -39.125 -13.352 1 98.62 184 GLU A N 1
ATOM 1423 C CA . GLU A 1 184 ? -1.979 -40.125 -13.289 1 98.62 184 GLU A CA 1
ATOM 1424 C C . GLU A 1 184 ? -2.021 -40.812 -11.922 1 98.62 184 GLU A C 1
ATOM 1426 O O . GLU A 1 184 ? -3.102 -41.094 -11.406 1 98.62 184 GLU A O 1
ATOM 1431 N N . ALA A 1 185 ? -0.888 -40.938 -11.312 1 98.19 185 ALA A N 1
ATOM 1432 C CA . ALA A 1 185 ? -0.782 -41.688 -10.062 1 98.19 185 ALA A CA 1
ATOM 1433 C C . ALA A 1 185 ? -1.084 -40.812 -8.859 1 98.19 185 ALA A C 1
ATOM 1435 O O . ALA A 1 185 ? -1.661 -41.25 -7.871 1 98.19 185 ALA A O 1
ATOM 1436 N N . LYS A 1 186 ? -0.708 -39.531 -8.969 1 98 186 LYS A N 1
ATOM 1437 C CA . LYS A 1 186 ? -0.669 -38.75 -7.727 1 98 186 LYS A CA 1
ATOM 1438 C C . LYS A 1 186 ? -1.521 -37.5 -7.832 1 98 186 LYS A C 1
ATOM 1440 O O . LYS A 1 186 ? -1.815 -36.844 -6.824 1 98 186 LYS A O 1
ATOM 1445 N N . CYS A 1 187 ? -1.914 -37.062 -9.008 1 98.38 187 CYS A N 1
ATOM 1446 C CA . CYS A 1 187 ? -2.516 -35.75 -9.18 1 98.38 187 CYS A CA 1
ATOM 1447 C C . CYS A 1 187 ? -3.93 -35.875 -9.734 1 98.38 187 CYS A C 1
ATOM 1449 O O . CYS A 1 187 ? -4.828 -35.125 -9.312 1 98.38 187 CYS A O 1
ATOM 1451 N N . ALA A 1 188 ? -4.195 -36.844 -10.609 1 97.94 188 ALA A N 1
ATOM 1452 C CA . ALA A 1 188 ? -5.391 -36.938 -11.445 1 97.94 188 ALA A CA 1
ATOM 1453 C C . ALA A 1 188 ? -6.637 -37.188 -10.609 1 97.94 188 ALA A C 1
ATOM 1455 O O . ALA A 1 188 ? -7.734 -36.781 -10.969 1 97.94 188 ALA A O 1
ATOM 1456 N N . SER A 1 189 ? -6.48 -37.875 -9.508 1 96.81 189 SER A N 1
ATOM 1457 C CA . SER A 1 189 ? -7.648 -38.188 -8.688 1 96.81 189 SER A CA 1
ATOM 1458 C C . SER A 1 189 ? -8.352 -36.938 -8.227 1 96.81 189 SER A C 1
ATOM 1460 O O . SER A 1 189 ? -9.57 -36.938 -8.031 1 96.81 189 SER A O 1
ATOM 1462 N N . CYS A 1 190 ? -7.648 -35.875 -8.102 1 97.31 190 CYS A N 1
ATOM 1463 C CA . CYS A 1 190 ? -8.234 -34.625 -7.668 1 97.31 190 CYS A CA 1
ATOM 1464 C C . CYS A 1 190 ? -8.391 -33.656 -8.836 1 97.31 190 CYS A C 1
ATOM 1466 O O . CYS A 1 190 ? -9.461 -33.062 -9.023 1 97.31 190 CYS A O 1
ATOM 1468 N N . HIS A 1 191 ? -7.426 -33.594 -9.734 1 98 191 HIS A N 1
ATOM 1469 C CA . HIS A 1 191 ? -7.418 -32.562 -10.781 1 98 191 HIS A CA 1
ATOM 1470 C C . HIS A 1 191 ? -8.062 -33.094 -12.062 1 98 191 HIS A C 1
ATOM 1472 O O . HIS A 1 191 ? -8.219 -32.344 -13.031 1 98 191 HIS A O 1
ATOM 1478 N N . GLY A 1 192 ? -8.445 -34.375 -12.055 1 97.19 192 GLY A N 1
ATOM 1479 C CA . GLY A 1 192 ? -9.047 -35 -13.234 1 97.19 192 GLY A CA 1
ATOM 1480 C C . GLY A 1 192 ? -8.023 -35.594 -14.18 1 97.19 192 GLY A C 1
ATOM 1481 O O . GLY A 1 192 ? -6.945 -35.031 -14.375 1 97.19 192 GLY A O 1
ATOM 1482 N N . MET A 1 193 ? -8.43 -36.656 -14.859 1 96.25 193 MET A N 1
ATOM 1483 C CA . MET A 1 193 ? -7.531 -37.375 -15.766 1 96.25 193 MET A CA 1
ATOM 1484 C C . MET A 1 193 ? -7.145 -36.5 -16.953 1 96.25 193 MET A C 1
ATOM 1486 O O . MET A 1 193 ? -6.035 -36.594 -17.469 1 96.25 193 MET A O 1
ATOM 1490 N N . ASN A 1 194 ? -8.039 -35.531 -17.234 1 95.38 194 ASN A N 1
ATOM 1491 C CA . ASN A 1 194 ? -7.75 -34.625 -18.344 1 95.38 194 ASN A CA 1
ATOM 1492 C C . ASN A 1 194 ? -7.387 -33.25 -17.859 1 95.38 194 ASN A C 1
ATOM 1494 O O . ASN A 1 194 ? -7.457 -32.281 -18.609 1 95.38 194 ASN A O 1
ATOM 1498 N N . GLY A 1 195 ? -7.145 -33.094 -16.578 1 97.12 195 GLY A N 1
ATOM 1499 C CA . GLY A 1 195 ? -6.66 -31.859 -15.992 1 97.12 195 GLY A CA 1
ATOM 150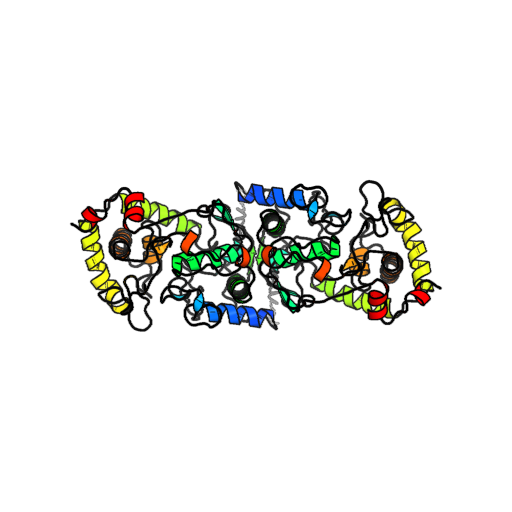0 C C . GLY A 1 195 ? -7.75 -30.812 -15.805 1 97.12 195 GLY A C 1
ATOM 1501 O O . GLY A 1 195 ? -7.473 -29.672 -15.461 1 97.12 195 GLY A O 1
ATOM 1502 N N . LYS A 1 196 ? -9.016 -31.156 -16.016 1 96.31 196 LYS A N 1
ATOM 1503 C CA . LYS A 1 196 ? -10.109 -30.188 -16.016 1 96.31 196 LYS A CA 1
ATOM 1504 C C . LYS A 1 196 ? -10.688 -29.984 -14.625 1 96.31 196 LYS A C 1
ATOM 1506 O O . LYS A 1 196 ? -11.641 -29.234 -14.445 1 96.31 196 LYS A O 1
ATOM 1511 N N . GLY A 1 197 ? -10.055 -30.594 -13.609 1 95.38 197 GLY A N 1
ATOM 1512 C CA . GLY A 1 197 ? -10.531 -30.469 -12.242 1 95.38 197 GLY A CA 1
ATOM 1513 C C . GLY A 1 197 ? -11.711 -31.375 -11.938 1 95.38 197 GLY A C 1
ATOM 1514 O O . GLY A 1 197 ? -12.336 -31.922 -12.852 1 95.38 197 GLY A O 1
ATOM 1515 N N . THR A 1 198 ? -11.867 -31.656 -10.641 1 91.81 198 THR A N 1
ATOM 1516 C CA . THR A 1 198 ? -13.016 -32.406 -10.141 1 91.81 198 THR A CA 1
ATOM 1517 C C . THR A 1 198 ? -13.578 -31.75 -8.875 1 91.81 198 THR A C 1
ATOM 1519 O O . THR A 1 198 ? -12.828 -31.422 -7.957 1 91.81 198 THR A O 1
ATOM 1522 N N . GLY A 1 199 ? -14.891 -31.594 -8.883 1 88.25 199 GLY A N 1
ATOM 1523 C CA . GLY A 1 199 ? -15.484 -31.031 -7.68 1 88.25 199 GLY A CA 1
ATOM 1524 C C . GLY A 1 199 ? -14.852 -29.703 -7.277 1 88.25 199 GLY A C 1
ATOM 1525 O O . GLY A 1 199 ? -14.836 -28.75 -8.062 1 88.25 199 GLY A O 1
ATOM 1526 N N . ASN A 1 200 ? -14.188 -29.812 -6.035 1 87.56 200 ASN A N 1
ATOM 1527 C CA . ASN A 1 200 ? -13.625 -28.594 -5.473 1 87.56 200 ASN A CA 1
ATOM 1528 C C . ASN A 1 200 ? -12.148 -28.438 -5.836 1 87.56 200 ASN A C 1
ATOM 1530 O O . ASN A 1 200 ? -11.516 -27.438 -5.484 1 87.56 200 ASN A O 1
ATOM 1534 N N . PHE A 1 201 ? -11.641 -29.422 -6.586 1 95.94 201 PHE A N 1
ATOM 1535 C CA . PHE A 1 201 ? -10.242 -29.344 -6.973 1 95.94 201 PHE A CA 1
ATOM 1536 C C . PHE A 1 201 ? -10.086 -28.656 -8.32 1 95.94 201 PHE A C 1
ATOM 1538 O O . PHE A 1 201 ? -10.805 -28.969 -9.273 1 95.94 201 PHE A O 1
ATOM 1545 N N . PRO A 1 202 ? -9.227 -27.703 -8.422 1 97.31 202 PRO A N 1
ATOM 1546 C CA . PRO A 1 202 ? -9.188 -26.812 -9.578 1 97.31 202 PRO A CA 1
ATOM 1547 C C . PRO A 1 202 ? -8.641 -27.484 -10.828 1 97.31 202 PRO A C 1
ATOM 1549 O O . PRO A 1 202 ? -7.867 -28.438 -10.734 1 97.31 202 PRO A O 1
ATOM 1552 N N . PRO A 1 203 ? -9.117 -26.953 -11.961 1 98.19 203 PRO A N 1
ATOM 1553 C CA . PRO A 1 203 ? -8.5 -27.375 -13.219 1 98.19 203 PRO A CA 1
ATOM 1554 C C . PRO A 1 203 ? -7.051 -26.922 -13.352 1 98.19 203 PRO A C 1
ATOM 1556 O O . PRO A 1 203 ? -6.676 -25.891 -12.781 1 98.19 203 PRO A O 1
ATOM 1559 N N . LEU A 1 204 ? -6.266 -27.688 -14.109 1 98.44 204 LEU A N 1
ATOM 1560 C CA . LEU A 1 204 ? -4.867 -27.344 -14.336 1 98.44 204 LEU A CA 1
ATOM 1561 C C . LEU A 1 204 ? -4.645 -26.891 -15.773 1 98.44 204 LEU A C 1
ATOM 1563 O O . LEU A 1 204 ? -3.697 -26.156 -16.062 1 98.44 204 LEU A O 1
ATOM 1567 N N . TRP A 1 205 ? -5.449 -27.344 -16.672 1 98.19 205 TRP A N 1
ATOM 1568 C CA . TRP A 1 205 ? -5.438 -26.922 -18.062 1 98.19 205 TRP A CA 1
ATOM 1569 C C . TRP A 1 205 ? -6.758 -27.25 -18.75 1 98.19 205 TRP A C 1
ATOM 1571 O O . TRP A 1 205 ? -7.664 -27.797 -18.125 1 98.19 205 TRP A O 1
ATOM 1581 N N . GLY A 1 206 ? -6.867 -26.797 -19.953 1 96.69 206 GLY A N 1
ATOM 1582 C CA . GLY A 1 206 ? -7.988 -27.203 -20.797 1 96.69 206 GLY A CA 1
ATOM 1583 C C . GLY A 1 206 ? -9.055 -26.125 -20.922 1 96.69 206 GLY A C 1
ATOM 1584 O O . GLY A 1 206 ? -8.867 -25 -20.453 1 96.69 206 GLY A O 1
ATOM 1585 N N . GLN A 1 207 ? -10.148 -26.453 -21.594 1 97.19 207 GLN A N 1
ATOM 1586 C CA . GLN A 1 207 ? -11.281 -25.562 -21.844 1 97.19 207 GLN A CA 1
ATOM 1587 C C . GLN A 1 207 ? -12.594 -26.219 -21.422 1 97.19 207 GLN A C 1
ATOM 1589 O O . GLN A 1 207 ? -12.695 -27.453 -21.359 1 97.19 207 GLN A O 1
ATOM 1594 N N . ASP A 1 208 ? -13.477 -25.344 -21.109 1 94.56 208 ASP A N 1
ATOM 1595 C CA . ASP A 1 208 ? -14.812 -25.891 -20.875 1 94.56 208 ASP A CA 1
ATOM 1596 C C . ASP A 1 208 ? -15.555 -26.109 -22.188 1 94.56 208 ASP A C 1
ATOM 1598 O O . ASP A 1 208 ? -14.969 -25.984 -23.266 1 94.56 208 ASP A O 1
ATOM 1602 N N . LYS A 1 209 ? -16.766 -26.562 -22.078 1 94.12 209 LYS A N 1
ATOM 1603 C CA . LYS A 1 209 ? -17.562 -26.938 -23.25 1 94.12 209 LYS A CA 1
ATOM 1604 C C . LYS A 1 209 ? -17.781 -25.75 -24.172 1 94.12 209 LYS A C 1
ATOM 1606 O O . LYS A 1 209 ? -18.016 -25.922 -25.375 1 94.12 209 LYS A O 1
ATOM 1611 N N . ASN A 1 210 ? -17.688 -24.547 -23.625 1 95 210 ASN A N 1
ATOM 1612 C CA . ASN A 1 210 ? -17.953 -23.344 -24.391 1 95 210 ASN A CA 1
ATOM 1613 C C . ASN A 1 210 ? -16.656 -22.719 -24.906 1 95 210 ASN A C 1
ATOM 1615 O O . ASN A 1 210 ? -16.672 -21.641 -25.5 1 95 210 ASN A O 1
ATOM 1619 N N . GLY A 1 211 ? -15.5 -23.375 -24.656 1 95 211 GLY A N 1
ATOM 1620 C CA . GLY A 1 211 ? -14.234 -22.906 -25.188 1 95 211 GLY A CA 1
ATOM 1621 C C . GLY A 1 211 ? -13.508 -21.969 -24.234 1 95 211 GLY A C 1
ATOM 1622 O O . GLY A 1 211 ? -12.469 -21.406 -24.594 1 95 211 GLY A O 1
ATOM 1623 N N . LYS A 1 212 ? -14.055 -21.797 -23.094 1 95.31 212 LYS A N 1
ATOM 1624 C CA . LYS A 1 212 ? -13.398 -20.953 -22.094 1 95.31 212 LYS A CA 1
ATOM 1625 C C . LYS A 1 212 ? -12.258 -21.688 -21.406 1 95.31 212 LYS A C 1
ATOM 1627 O O . LYS A 1 212 ? -12.43 -22.828 -20.969 1 95.31 212 LYS A O 1
ATOM 1632 N N . TRP A 1 213 ? -11.148 -21.016 -21.391 1 97.44 213 TRP A N 1
ATOM 1633 C CA . TRP A 1 213 ? -10.023 -21.625 -20.688 1 97.44 213 TRP A CA 1
ATOM 1634 C C . TRP A 1 213 ? -10.32 -21.766 -19.203 1 97.44 213 TRP A C 1
ATOM 1636 O O . TRP A 1 213 ? -10.953 -20.891 -18.594 1 97.44 213 TRP A O 1
ATOM 1646 N N . LEU A 1 214 ? -9.781 -22.812 -18.609 1 97.94 214 LEU A N 1
ATOM 1647 C CA . LEU A 1 214 ? -10.219 -23.188 -17.266 1 97.94 214 LEU A CA 1
ATOM 1648 C C . LEU A 1 214 ? -9.203 -22.734 -16.219 1 97.94 214 LEU A C 1
ATOM 1650 O O . LEU A 1 214 ? -9.531 -22.609 -15.039 1 97.94 214 LEU A O 1
ATOM 1654 N N . SER A 1 215 ? -7.969 -22.531 -16.688 1 98.62 215 SER A N 1
ATOM 1655 C CA . SER A 1 215 ? -6.895 -22.375 -15.711 1 98.62 215 SER A CA 1
ATOM 1656 C C . SER A 1 215 ? -5.969 -21.219 -16.094 1 98.62 215 SER A C 1
ATOM 1658 O O . SER A 1 215 ? -6.305 -20.422 -16.953 1 98.62 215 SER A O 1
ATOM 1660 N N . TYR A 1 216 ? -4.828 -21.047 -15.32 1 98.75 216 TYR A N 1
ATOM 1661 C CA . TYR A 1 216 ? -3.877 -19.953 -15.516 1 98.75 216 TYR A CA 1
ATOM 1662 C C . TYR A 1 216 ? -3.307 -19.984 -16.938 1 98.75 216 TYR A C 1
ATOM 1664 O O . TYR A 1 216 ? -3.207 -21.047 -17.547 1 98.75 216 TYR A O 1
ATOM 1672 N N . ASN A 1 217 ? -2.984 -18.766 -17.438 1 98.81 217 ASN A N 1
ATOM 1673 C CA . ASN A 1 217 ? -2.436 -18.656 -18.781 1 98.81 217 ASN A CA 1
ATOM 1674 C C . ASN A 1 217 ? -0.913 -18.734 -18.781 1 98.81 217 ASN A C 1
ATOM 1676 O O . ASN A 1 217 ? -0.304 -18.969 -17.734 1 98.81 217 ASN A O 1
ATOM 1680 N N . THR A 1 218 ? -0.281 -18.531 -19.891 1 98.81 218 THR A N 1
ATOM 1681 C CA . THR A 1 218 ? 1.142 -18.812 -20.047 1 98.81 218 THR A CA 1
ATOM 1682 C C . THR A 1 218 ? 1.985 -17.688 -19.469 1 98.81 218 THR A C 1
ATOM 1684 O O . THR A 1 218 ? 3.213 -17.781 -19.422 1 98.81 218 THR A O 1
ATOM 1687 N N . GLY A 1 219 ? 1.384 -16.656 -19.016 1 98.31 219 GLY A N 1
ATOM 1688 C CA . GLY A 1 219 ? 2.096 -15.586 -18.344 1 98.31 219 GLY A CA 1
ATOM 1689 C C . GLY A 1 219 ? 2.248 -15.805 -16.844 1 98.31 219 GLY A C 1
ATOM 1690 O O . GLY A 1 219 ? 3.043 -15.133 -16.188 1 98.31 219 GLY A O 1
ATOM 1691 N N . ALA A 1 220 ? 1.498 -16.766 -16.328 1 98.38 220 ALA A N 1
ATOM 1692 C CA . ALA A 1 220 ? 1.489 -17.031 -14.883 1 98.38 220 ALA A CA 1
ATOM 1693 C C . ALA A 1 220 ? 2.793 -17.688 -14.438 1 98.38 220 ALA A C 1
ATOM 1695 O O . ALA A 1 220 ? 3.416 -18.422 -15.195 1 98.38 220 ALA A O 1
ATOM 1696 N N . GLY A 1 221 ? 3.156 -17.391 -13.164 1 96.56 221 GLY A N 1
ATOM 1697 C CA . GLY A 1 221 ? 4.293 -18.094 -12.594 1 96.56 221 GLY A CA 1
ATOM 1698 C C . GLY A 1 221 ? 4.137 -19.609 -12.625 1 96.56 221 GLY A C 1
ATOM 1699 O O . GLY A 1 221 ? 5.105 -20.328 -12.859 1 96.56 221 GLY A O 1
ATOM 1700 N N . MET A 1 222 ? 2.977 -20.078 -12.508 1 98.12 222 MET A N 1
ATOM 1701 C CA . MET A 1 222 ? 2.691 -21.516 -12.477 1 98.12 222 MET A CA 1
ATOM 1702 C C . MET A 1 222 ? 2.898 -22.141 -13.852 1 98.12 222 MET A C 1
ATOM 1704 O O . MET A 1 222 ? 2.973 -23.359 -13.977 1 98.12 222 MET A O 1
ATOM 1708 N N . SER A 1 223 ? 3.018 -21.328 -14.844 1 98.5 223 SER A N 1
ATOM 1709 C CA . SER A 1 223 ? 3.223 -21.844 -16.188 1 98.5 223 SER A CA 1
ATOM 1710 C C . SER A 1 223 ? 4.707 -21.922 -16.531 1 98.5 223 SER A C 1
ATOM 1712 O O . SER A 1 223 ? 5.078 -22.375 -17.609 1 98.5 223 SER A O 1
ATOM 1714 N N . LYS A 1 224 ? 5.547 -21.422 -15.625 1 98.38 224 LYS A N 1
ATOM 1715 C CA . LYS A 1 224 ? 6.988 -21.422 -15.867 1 98.38 224 LYS A CA 1
ATOM 1716 C C . LYS A 1 224 ? 7.648 -22.672 -15.305 1 98.38 224 LYS A C 1
ATOM 1718 O O . LYS A 1 224 ? 7.387 -23.062 -14.164 1 98.38 224 LYS A O 1
ATOM 1723 N N . LEU A 1 225 ? 8.594 -23.172 -16.031 1 98.75 225 LEU A N 1
ATOM 1724 C CA . LEU A 1 225 ? 9.109 -24.516 -15.781 1 98.75 225 LEU A CA 1
ATOM 1725 C C . LEU A 1 225 ? 10.023 -24.531 -14.555 1 98.75 225 LEU A C 1
ATOM 1727 O O . LEU A 1 225 ? 10.336 -25.594 -14.016 1 98.75 225 LEU A O 1
ATOM 1731 N N . ASN A 1 226 ? 10.523 -23.406 -14.086 1 98.5 226 ASN A N 1
ATOM 1732 C CA . ASN A 1 226 ? 11.32 -23.359 -12.867 1 98.5 226 ASN A CA 1
ATOM 1733 C C . ASN A 1 226 ? 10.469 -23.016 -11.656 1 98.5 226 ASN A C 1
ATOM 1735 O O . ASN A 1 226 ? 10.859 -23.281 -10.516 1 98.5 226 ASN A O 1
ATOM 1739 N N . LYS A 1 227 ? 9.289 -22.406 -11.836 1 98 227 LYS A N 1
ATOM 1740 C CA . LYS A 1 227 ? 8.477 -21.922 -10.727 1 98 227 LYS A CA 1
ATOM 1741 C C . LYS A 1 227 ? 7.414 -22.953 -10.344 1 98 227 LYS A C 1
ATOM 1743 O O . LYS A 1 227 ? 7.207 -23.219 -9.156 1 98 227 LYS A O 1
ATOM 1748 N N . ALA A 1 228 ? 6.781 -23.578 -11.352 1 98.75 228 ALA A N 1
ATOM 1749 C CA . ALA A 1 228 ? 5.707 -24.531 -11.094 1 98.75 228 ALA A CA 1
ATOM 1750 C C . ALA A 1 228 ? 6.195 -25.688 -10.234 1 98.75 228 ALA A C 1
ATOM 1752 O O . ALA A 1 228 ? 5.57 -26.031 -9.227 1 98.75 228 ALA A O 1
ATOM 1753 N N . PRO A 1 229 ? 7.375 -26.297 -10.555 1 98.81 229 PRO A N 1
ATOM 1754 C CA . PRO A 1 229 ? 7.812 -27.406 -9.711 1 98.81 229 PRO A CA 1
ATOM 1755 C C . PRO A 1 229 ? 8.156 -26.984 -8.289 1 98.81 229 PRO A C 1
ATOM 1757 O O . PRO A 1 229 ? 7.98 -27.75 -7.344 1 98.81 229 PRO A O 1
ATOM 1760 N N . ALA A 1 230 ? 8.656 -25.766 -8.117 1 98.25 230 ALA A N 1
ATOM 1761 C CA . ALA A 1 230 ? 8.945 -25.25 -6.785 1 98.25 230 ALA A CA 1
ATOM 1762 C C . ALA A 1 230 ? 7.676 -25.141 -5.945 1 98.25 230 ALA A C 1
ATOM 1764 O O . ALA A 1 230 ? 7.668 -25.531 -4.777 1 98.25 230 ALA A O 1
ATOM 1765 N N . TRP A 1 231 ? 6.641 -24.688 -6.539 1 98.25 231 TRP A N 1
ATOM 1766 C CA . TRP A 1 231 ? 5.355 -24.594 -5.855 1 98.25 231 TRP A CA 1
ATOM 1767 C C . TRP A 1 231 ? 4.754 -25.984 -5.625 1 98.25 231 TRP A C 1
ATOM 1769 O O . TRP A 1 231 ? 4.281 -26.281 -4.527 1 98.25 231 TRP A O 1
ATOM 1779 N N . ILE A 1 232 ? 4.773 -26.844 -6.648 1 98.69 232 ILE A N 1
ATOM 1780 C CA . ILE A 1 232 ? 4.172 -28.172 -6.594 1 98.69 232 ILE A CA 1
ATOM 1781 C C . ILE A 1 232 ? 4.836 -28.984 -5.496 1 98.69 232 ILE A C 1
ATOM 1783 O O . ILE A 1 232 ? 4.156 -29.625 -4.684 1 98.69 232 ILE A O 1
ATOM 1787 N N . GLN A 1 233 ? 6.125 -28.922 -5.414 1 98.31 233 GLN A N 1
ATOM 1788 C CA . GLN A 1 233 ? 6.84 -29.734 -4.438 1 98.31 233 GLN A CA 1
ATOM 1789 C C . GLN A 1 233 ? 6.457 -29.359 -3.012 1 98.31 233 GLN A C 1
ATOM 1791 O O . GLN A 1 233 ? 6.312 -30.219 -2.146 1 98.31 233 GLN A O 1
ATOM 1796 N N . GLU A 1 234 ? 6.246 -28.141 -2.826 1 96.69 234 GLU A N 1
ATOM 1797 C CA . GLU A 1 234 ? 5.98 -27.672 -1.471 1 96.69 234 GLU A CA 1
ATOM 1798 C C . GLU A 1 234 ? 4.523 -27.891 -1.083 1 96.69 234 GLU A C 1
ATOM 1800 O O . GLU A 1 234 ? 4.203 -28.031 0.099 1 96.69 234 GLU A O 1
ATOM 1805 N N . ASN A 1 235 ? 3.623 -27.984 -2.102 1 97.56 235 ASN A N 1
ATOM 1806 C CA . ASN A 1 235 ? 2.211 -27.859 -1.76 1 97.56 235 ASN A CA 1
ATOM 1807 C C . ASN A 1 235 ? 1.41 -29.078 -2.217 1 97.56 235 ASN A C 1
ATOM 1809 O O . ASN A 1 235 ? 0.281 -29.281 -1.771 1 97.56 235 ASN A O 1
ATOM 1813 N N . MET A 1 236 ? 2.025 -29.953 -3.123 1 97.69 236 MET A N 1
ATOM 1814 C CA . MET A 1 236 ? 1.275 -31.047 -3.736 1 97.69 236 MET A CA 1
ATOM 1815 C C . MET A 1 236 ? 2.021 -32.375 -3.594 1 97.69 236 MET A C 1
ATOM 1817 O O . MET A 1 236 ? 3.254 -32.406 -3.572 1 97.69 236 MET A O 1
ATOM 1821 N N . PRO A 1 237 ? 1.215 -33.469 -3.533 1 97.06 237 PRO A N 1
ATOM 1822 C CA . PRO A 1 237 ? -0.248 -33.562 -3.553 1 97.06 237 PRO A CA 1
ATOM 1823 C C . PRO A 1 237 ? -0.893 -32.906 -2.336 1 97.06 237 PRO A C 1
ATOM 1825 O O . PRO A 1 237 ? -0.278 -32.844 -1.269 1 97.06 237 PRO A O 1
ATOM 1828 N N . PHE A 1 238 ? -2.033 -32.438 -2.561 1 93.25 238 PHE A N 1
ATOM 1829 C CA . PHE A 1 238 ? -2.701 -31.688 -1.504 1 93.25 238 PHE A CA 1
ATOM 1830 C C . PHE A 1 238 ? -2.682 -32.469 -0.192 1 93.25 238 PHE A C 1
ATOM 1832 O O . PHE A 1 238 ? -3.066 -33.625 -0.152 1 93.25 238 PHE A O 1
ATOM 1839 N N . GLY A 1 239 ? -2.217 -31.828 0.849 1 90.88 239 GLY A N 1
ATOM 1840 C CA . GLY A 1 239 ? -2.09 -32.5 2.143 1 90.88 239 GLY A CA 1
ATOM 1841 C C . GLY A 1 239 ? -0.811 -33.281 2.283 1 90.88 239 GLY A C 1
ATOM 1842 O O . GLY A 1 239 ? -0.487 -33.781 3.373 1 90.88 239 GLY A O 1
ATOM 1843 N N . GLN A 1 240 ? -0.032 -33.5 1.24 1 94.19 240 GLN A N 1
ATOM 1844 C CA . GLN A 1 240 ? 1.19 -34.281 1.229 1 94.19 240 GLN A CA 1
ATOM 1845 C C . GLN A 1 240 ? 2.346 -33.5 0.603 1 94.19 240 GLN A C 1
ATOM 1847 O O . GLN A 1 240 ? 3.168 -34.094 -0.115 1 94.19 240 GLN A O 1
ATOM 1852 N N . GLY A 1 241 ? 2.328 -32.25 0.813 1 93.69 241 GLY A N 1
ATOM 1853 C CA . GLY A 1 241 ? 3.432 -31.438 0.327 1 93.69 241 GLY A CA 1
ATOM 1854 C C . GLY A 1 241 ? 4.785 -31.906 0.83 1 93.69 241 GLY A C 1
ATOM 1855 O O . GLY A 1 241 ? 4.914 -32.312 1.983 1 93.69 241 GLY A O 1
ATOM 1856 N N . GLY A 1 242 ? 5.727 -31.797 -0.057 1 95.56 242 GLY A N 1
ATOM 1857 C CA . GLY A 1 242 ? 7.086 -32.156 0.326 1 95.56 242 GLY A CA 1
ATOM 1858 C C . GLY A 1 242 ? 7.422 -33.594 0.079 1 95.56 242 GLY A C 1
ATOM 1859 O O . GLY A 1 242 ? 8.555 -34.031 0.32 1 95.56 242 GLY A O 1
ATOM 1860 N N . THR A 1 243 ? 6.516 -34.375 -0.502 1 97.62 243 THR A N 1
ATOM 1861 C CA . THR A 1 243 ? 6.734 -35.812 -0.642 1 97.62 243 THR A CA 1
ATOM 1862 C C . THR A 1 243 ? 7.312 -36.125 -2.016 1 97.62 243 THR A C 1
ATOM 1864 O O . THR A 1 243 ? 7.797 -37.25 -2.244 1 97.62 243 THR A O 1
ATOM 1867 N N . LEU A 1 244 ? 7.27 -35.219 -2.922 1 98.62 244 LEU A N 1
ATOM 1868 C CA . LEU A 1 244 ? 7.832 -35.438 -4.246 1 98.62 244 LEU A CA 1
ATOM 1869 C C . LEU A 1 244 ? 9.328 -35.156 -4.262 1 98.62 244 LEU A C 1
ATOM 1871 O O . LEU A 1 244 ? 9.781 -34.188 -3.682 1 98.62 244 LEU A O 1
ATOM 1875 N N . SER A 1 245 ? 10.062 -36.031 -4.871 1 98.69 245 SER A N 1
ATOM 1876 C CA . SER A 1 245 ? 11.461 -35.719 -5.121 1 98.69 245 SER A CA 1
ATOM 1877 C C . SER A 1 245 ? 11.609 -34.562 -6.082 1 98.69 245 SER A C 1
ATOM 1879 O O . SER A 1 245 ? 10.633 -34.156 -6.727 1 98.69 245 SER A O 1
ATOM 1881 N N . ASP A 1 246 ? 12.844 -34.031 -6.168 1 98.81 246 ASP A N 1
ATOM 1882 C CA . ASP A 1 246 ? 13.102 -32.938 -7.105 1 98.81 246 ASP A CA 1
ATOM 1883 C C . ASP A 1 246 ? 12.711 -33.344 -8.523 1 98.81 246 ASP A C 1
ATOM 1885 O O . ASP A 1 246 ? 12.031 -32.594 -9.219 1 98.81 246 ASP A O 1
ATOM 1889 N N . GLN A 1 247 ? 13.109 -34.5 -8.906 1 98.81 247 GLN A N 1
ATOM 1890 C CA . GLN A 1 247 ? 12.852 -34.938 -10.273 1 98.81 247 GLN A CA 1
ATOM 1891 C C . GLN A 1 247 ? 11.359 -35.188 -10.508 1 98.81 247 GLN A C 1
ATOM 1893 O O . GLN A 1 247 ? 10.844 -34.875 -11.586 1 98.81 247 GLN A O 1
ATOM 1898 N N . GLU A 1 248 ? 10.672 -35.781 -9.523 1 98.88 248 GLU A N 1
ATOM 1899 C CA . GLU A 1 248 ? 9.242 -36 -9.656 1 98.88 248 GLU A CA 1
ATOM 1900 C C . GLU A 1 248 ? 8.492 -34.656 -9.844 1 98.88 248 GLU A C 1
ATOM 1902 O O . GLU A 1 248 ? 7.625 -34.562 -10.703 1 98.88 248 GLU A O 1
ATOM 1907 N N . ALA A 1 249 ? 8.805 -33.688 -9.031 1 98.94 249 ALA A N 1
ATOM 1908 C CA . ALA A 1 249 ? 8.172 -32.375 -9.125 1 98.94 249 ALA A CA 1
ATOM 1909 C C . ALA A 1 249 ? 8.445 -31.719 -10.477 1 98.94 249 ALA A C 1
ATOM 1911 O O . ALA A 1 249 ? 7.539 -31.156 -11.094 1 98.94 249 ALA A O 1
ATOM 1912 N N . ALA A 1 250 ? 9.672 -31.812 -10.945 1 98.94 250 ALA A N 1
ATOM 1913 C CA . ALA A 1 250 ? 10.039 -31.25 -12.242 1 98.94 250 ALA A CA 1
ATOM 1914 C C . ALA A 1 250 ? 9.289 -31.953 -13.375 1 98.94 250 ALA A C 1
ATOM 1916 O O . ALA A 1 250 ? 8.766 -31.297 -14.273 1 98.94 250 ALA A O 1
ATOM 1917 N N . ASP A 1 251 ? 9.219 -33.281 -13.289 1 98.94 251 ASP A N 1
ATOM 1918 C CA . ASP A 1 251 ? 8.602 -34.062 -14.359 1 98.94 251 ASP A CA 1
ATOM 1919 C C . ASP A 1 251 ? 7.105 -33.781 -14.453 1 98.94 251 ASP A C 1
ATOM 1921 O O . ASP A 1 251 ? 6.57 -33.594 -15.555 1 98.94 251 ASP A O 1
ATOM 1925 N N . VAL A 1 252 ? 6.449 -33.812 -13.352 1 98.94 252 VAL A N 1
ATOM 1926 C CA . VAL A 1 252 ? 5.004 -33.594 -13.406 1 98.94 252 VAL A CA 1
ATOM 1927 C C . VAL A 1 252 ? 4.695 -32.188 -13.859 1 98.94 252 VAL A C 1
ATOM 1929 O O . VAL A 1 252 ? 3.738 -31.938 -14.602 1 98.94 252 VAL A O 1
ATOM 1932 N N . ALA A 1 253 ? 5.492 -31.172 -13.398 1 98.94 253 ALA A N 1
ATOM 1933 C CA . ALA A 1 253 ? 5.312 -29.797 -13.867 1 98.94 253 ALA A CA 1
ATOM 1934 C C . ALA A 1 253 ? 5.523 -29.688 -15.375 1 98.94 253 ALA A C 1
ATOM 1936 O O . ALA A 1 253 ? 4.789 -28.969 -16.062 1 98.94 253 ALA A O 1
ATOM 1937 N N . LEU A 1 254 ? 6.512 -30.375 -15.859 1 98.94 254 LEU A N 1
ATOM 1938 C CA . LEU A 1 254 ? 6.797 -30.406 -17.297 1 98.94 254 LEU A CA 1
ATOM 1939 C C . LEU A 1 254 ? 5.594 -30.922 -18.078 1 98.94 254 LEU A C 1
ATOM 1941 O O . LEU A 1 254 ? 5.211 -30.328 -19.094 1 98.94 254 LEU A O 1
ATOM 1945 N N . TYR A 1 255 ? 5.031 -32 -17.672 1 98.88 255 TYR A N 1
ATOM 1946 C CA . TYR A 1 255 ? 3.873 -32.594 -18.328 1 98.88 255 TYR A CA 1
ATOM 1947 C C . TYR A 1 255 ? 2.682 -31.656 -18.297 1 98.88 255 TYR A C 1
ATOM 1949 O O . TYR A 1 255 ? 2.053 -31.406 -19.328 1 98.88 255 TYR A O 1
ATOM 1957 N N . VAL A 1 256 ? 2.344 -31.109 -17.094 1 98.88 256 VAL A N 1
ATOM 1958 C CA . VAL A 1 256 ? 1.18 -30.266 -16.875 1 98.88 256 VAL A CA 1
ATOM 1959 C C . VAL A 1 256 ? 1.301 -29 -17.734 1 98.88 256 VAL A C 1
ATOM 1961 O O . VAL A 1 256 ? 0.35 -28.609 -18.422 1 98.88 256 VAL A O 1
ATOM 1964 N N . ASP A 1 257 ? 2.506 -28.375 -17.781 1 98.62 257 ASP A N 1
ATOM 1965 C CA . ASP A 1 257 ? 2.668 -27.078 -18.422 1 98.62 257 ASP A CA 1
ATOM 1966 C C . ASP A 1 257 ? 2.918 -27.234 -19.922 1 98.62 257 ASP A C 1
ATOM 1968 O O . ASP A 1 257 ? 3.023 -26.25 -20.656 1 98.62 257 ASP A O 1
ATOM 1972 N N . ALA A 1 258 ? 2.957 -28.5 -20.391 1 98.75 258 ALA A N 1
ATOM 1973 C CA . ALA A 1 258 ? 3.004 -28.781 -21.812 1 98.75 258 ALA A CA 1
ATOM 1974 C C . ALA A 1 258 ? 1.599 -28.875 -22.406 1 98.75 258 ALA A C 1
ATOM 1976 O O . ALA A 1 258 ? 1.429 -28.891 -23.625 1 98.75 258 ALA A O 1
ATOM 1977 N N . GLN A 1 259 ? 0.594 -28.953 -21.562 1 98.56 259 GLN A N 1
ATOM 1978 C CA . GLN A 1 259 ? -0.781 -29.109 -22.031 1 98.56 259 GLN A CA 1
ATOM 1979 C C . GLN A 1 259 ? -1.318 -27.781 -22.594 1 98.56 259 GLN A C 1
ATOM 1981 O O . GLN A 1 259 ? -0.78 -26.719 -22.297 1 98.56 259 GLN A O 1
ATOM 1986 N N . PRO A 1 260 ? -2.412 -27.891 -23.391 1 97.06 260 PRO A N 1
ATOM 1987 C CA . PRO A 1 260 ? -2.982 -26.672 -23.969 1 97.06 260 PRO A CA 1
ATOM 1988 C C . PRO A 1 260 ? -3.545 -25.719 -22.906 1 97.06 260 PRO A C 1
ATOM 1990 O O . PRO A 1 260 ? -4.242 -26.156 -21.984 1 97.06 260 PRO A O 1
ATOM 1993 N N . ARG A 1 261 ? -3.234 -24.453 -23.031 1 97.88 261 ARG A N 1
ATOM 1994 C CA . ARG A 1 261 ? -3.729 -23.406 -22.141 1 97.88 261 ARG A CA 1
ATOM 1995 C C . ARG A 1 261 ? -3.721 -22.047 -22.844 1 97.88 261 ARG A C 1
ATOM 1997 O O . ARG A 1 261 ? -3.143 -21.906 -23.922 1 97.88 261 ARG A O 1
ATOM 2004 N N . ALA A 1 262 ? -4.363 -21.078 -22.203 1 98.31 262 ALA A N 1
ATOM 2005 C CA . ALA A 1 262 ? -4.461 -19.75 -22.812 1 98.31 262 ALA A CA 1
ATOM 2006 C C . ALA A 1 262 ? -3.084 -19.109 -22.953 1 98.31 262 ALA A C 1
ATOM 2008 O O . ALA A 1 262 ? -2.271 -19.172 -22.016 1 98.31 262 ALA A O 1
ATOM 2009 N N . SER A 1 263 ? -2.799 -18.5 -24.094 1 98.31 263 SER A N 1
ATOM 2010 C CA . SER A 1 263 ? -1.604 -17.688 -24.266 1 98.31 263 SER A CA 1
ATOM 2011 C C . SER A 1 263 ? -1.754 -16.344 -23.562 1 98.31 263 SER A C 1
ATOM 2013 O O . SER A 1 263 ? -2.871 -15.906 -23.266 1 98.31 263 SER A O 1
ATOM 2015 N N . PHE A 1 264 ? -0.641 -15.742 -23.281 1 98.5 264 PHE A N 1
ATOM 2016 C CA . PHE A 1 264 ? -0.667 -14.453 -22.594 1 98.5 264 PHE A CA 1
ATOM 2017 C C . PHE A 1 264 ? -0.209 -13.336 -23.531 1 98.5 264 PHE A C 1
ATOM 2019 O O . PHE A 1 264 ? 0.829 -13.453 -24.188 1 98.5 264 PHE A O 1
ATOM 2026 N N . SER A 1 265 ? -1.004 -12.359 -23.594 1 98.31 265 SER A N 1
ATOM 2027 C CA . SER A 1 265 ? -0.665 -11.055 -24.156 1 98.31 265 SER A CA 1
ATOM 2028 C C . SER A 1 265 ? -1.062 -9.922 -23.219 1 98.31 265 SER A C 1
ATOM 2030 O O . SER A 1 265 ? -2.25 -9.695 -22.984 1 98.31 265 SER A O 1
ATOM 2032 N N . LEU A 1 266 ? -0.099 -9.219 -22.734 1 97.5 266 LEU A N 1
ATOM 2033 C CA . LEU A 1 266 ? -0.318 -8.211 -21.703 1 97.5 266 LEU A CA 1
ATOM 2034 C C . LEU A 1 266 ? -1.437 -7.258 -22.094 1 97.5 266 LEU A C 1
ATOM 2036 O O . LEU A 1 266 ? -2.348 -6.996 -21.312 1 97.5 266 LEU A O 1
ATOM 2040 N N . LYS A 1 267 ? -1.474 -6.742 -23.297 1 95 267 LYS A N 1
ATOM 2041 C CA . LYS A 1 267 ? -2.404 -5.719 -23.766 1 95 267 LYS A CA 1
ATOM 2042 C C . LYS A 1 267 ? -3.846 -6.215 -23.703 1 95 267 LYS A C 1
ATOM 2044 O O . LYS A 1 267 ? -4.77 -5.43 -23.469 1 95 267 LYS A O 1
ATOM 2049 N N . ASP A 1 268 ? -3.99 -7.496 -23.844 1 96.31 268 ASP A N 1
ATOM 2050 C CA . ASP A 1 268 ? -5.332 -8.078 -23.875 1 96.31 268 ASP A CA 1
ATOM 2051 C C . ASP A 1 268 ? -5.957 -8.078 -22.484 1 96.31 268 ASP A C 1
ATOM 2053 O O . ASP A 1 268 ? -7.16 -8.297 -22.344 1 96.31 268 ASP A O 1
ATOM 2057 N N . HIS A 1 269 ? -5.145 -7.773 -21.516 1 97.25 269 HIS A N 1
ATOM 2058 C CA . HIS A 1 269 ? -5.602 -7.934 -20.141 1 97.25 269 HIS A CA 1
ATOM 2059 C C . HIS A 1 269 ? -5.68 -6.594 -19.422 1 97.25 269 HIS A C 1
ATOM 2061 O O . HIS A 1 269 ? -5.945 -6.539 -18.219 1 97.25 269 HIS A O 1
ATOM 2067 N N . LEU A 1 270 ? -5.441 -5.547 -20.109 1 95.38 270 LEU A N 1
ATOM 2068 C CA . LEU A 1 270 ? -5.52 -4.199 -19.547 1 95.38 270 LEU A CA 1
ATOM 2069 C C . LEU A 1 270 ? -6.797 -3.498 -20 1 95.38 270 LEU A C 1
ATOM 2071 O O . LEU A 1 270 ? -7.219 -3.643 -21.141 1 95.38 270 LEU A O 1
ATOM 2075 N N . LEU A 1 271 ? -7.406 -2.791 -19.078 1 90.94 271 LEU A N 1
ATOM 2076 C CA . LEU A 1 271 ? -8.523 -1.926 -19.438 1 90.94 271 LEU A CA 1
ATOM 2077 C C . LEU A 1 271 ? -8.039 -0.698 -20.203 1 90.94 271 LEU A C 1
ATOM 2079 O O . LEU A 1 271 ? -6.859 -0.355 -20.141 1 90.94 271 LEU A O 1
ATOM 2083 N N . PRO A 1 272 ? -9 -0.072 -20.875 1 87.31 272 PRO A N 1
ATOM 2084 C CA . PRO A 1 272 ? -8.609 1.177 -21.531 1 87.31 272 PRO A CA 1
ATOM 2085 C C . PRO A 1 272 ? -8.016 2.193 -20.562 1 87.31 272 PRO A C 1
ATOM 2087 O O . PRO A 1 272 ? -8.461 2.295 -19.422 1 87.31 272 PRO A O 1
ATOM 2090 N N . LYS A 1 273 ? -7.07 2.838 -21.078 1 79.81 273 LYS A N 1
ATOM 2091 C CA . LYS A 1 273 ? -6.328 3.795 -20.266 1 79.81 273 LYS A CA 1
ATOM 2092 C C . LYS A 1 273 ? -7.277 4.75 -19.547 1 79.81 273 LYS A C 1
ATOM 2094 O O . LYS A 1 273 ? -7.066 5.074 -18.375 1 79.81 273 LYS A O 1
ATOM 2099 N N . GLU A 1 274 ? -8.336 5.219 -20.203 1 81.31 274 GLU A N 1
ATOM 2100 C CA . GLU A 1 274 ? -9.297 6.172 -19.641 1 81.31 274 GLU A CA 1
ATOM 2101 C C . GLU A 1 274 ? -10 5.598 -18.422 1 81.31 274 GLU A C 1
ATOM 2103 O O . GLU A 1 274 ? -10.508 6.348 -17.578 1 81.31 274 GLU A O 1
ATOM 2108 N N . GLU A 1 275 ? -9.891 4.301 -18.344 1 81.12 275 GLU A N 1
ATOM 2109 C CA . GLU A 1 275 ? -10.578 3.637 -17.234 1 81.12 275 GLU A CA 1
ATOM 2110 C C . GLU A 1 275 ? -9.602 3.207 -16.141 1 81.12 275 GLU A C 1
ATOM 2112 O O . GLU A 1 275 ? -9.867 3.383 -14.961 1 81.12 275 GLU A O 1
ATOM 2117 N N . MET A 1 276 ? -8.5 2.717 -16.562 1 83.38 276 MET A N 1
ATOM 2118 C CA . MET A 1 276 ? -7.602 2.045 -15.617 1 83.38 276 MET A CA 1
ATOM 2119 C C . MET A 1 276 ? -6.742 3.057 -14.867 1 83.38 276 MET A C 1
ATOM 2121 O O . MET A 1 276 ? -6.246 2.77 -13.781 1 83.38 276 MET A O 1
ATOM 2125 N N . GLY A 1 277 ? -6.691 4.258 -15.406 1 82.19 277 GLY A N 1
ATOM 2126 C CA . GLY A 1 277 ? -5.773 5.223 -14.82 1 82.19 277 GLY A CA 1
ATOM 2127 C C . GLY A 1 277 ? -4.32 4.941 -15.148 1 82.19 277 GLY A C 1
ATOM 2128 O O . GLY A 1 277 ? -3.969 4.723 -16.312 1 82.19 277 GLY A O 1
ATOM 2129 N N . HIS A 1 278 ? -3.508 5.023 -14.086 1 88.31 278 HIS A N 1
ATOM 2130 C CA . HIS A 1 278 ? -2.076 4.852 -14.312 1 88.31 278 HIS A CA 1
ATOM 2131 C C . HIS A 1 278 ? -1.663 3.393 -14.141 1 88.31 278 HIS A C 1
ATOM 2133 O O . HIS A 1 278 ? -2.062 2.742 -13.172 1 88.31 278 HIS A O 1
ATOM 2139 N N . TYR A 1 279 ? -0.986 2.887 -15.133 1 90.94 279 TYR A N 1
ATOM 2140 C CA . TYR A 1 279 ? -0.393 1.555 -15.078 1 90.94 279 TYR A CA 1
ATOM 2141 C C . TYR A 1 279 ? 1.085 1.631 -14.711 1 90.94 279 TYR A C 1
ATOM 2143 O O . TYR A 1 279 ? 1.914 2.033 -15.531 1 90.94 279 TYR A O 1
ATOM 2151 N N . ASN A 1 280 ? 1.472 1.202 -13.539 1 92.19 280 ASN A N 1
ATOM 2152 C CA . ASN A 1 280 ? 2.766 1.448 -12.914 1 92.19 280 ASN A CA 1
ATOM 2153 C C . ASN A 1 280 ? 3.861 0.583 -13.531 1 92.19 280 ASN A C 1
ATOM 2155 O O . ASN A 1 280 ? 5.051 0.863 -13.359 1 92.19 280 ASN A O 1
ATOM 2159 N N . SER A 1 281 ? 3.584 -0.404 -14.32 1 94.44 281 SER A N 1
ATOM 2160 C CA . SER A 1 281 ? 4.598 -1.263 -14.93 1 94.44 281 SER A CA 1
ATOM 2161 C C . SER A 1 281 ? 5.367 -0.524 -16.016 1 94.44 281 SER A C 1
ATOM 2163 O O . SER A 1 281 ? 4.809 0.327 -16.719 1 94.44 281 SER A O 1
ATOM 2165 N N . LYS A 1 282 ? 6.672 -0.864 -16.141 1 95.25 282 LYS A N 1
ATOM 2166 C CA . LYS A 1 282 ? 7.465 -0.337 -17.25 1 95.25 282 LYS A CA 1
ATOM 2167 C C . LYS A 1 282 ? 7.414 -1.272 -18.453 1 95.25 282 LYS A C 1
ATOM 2169 O O . LYS A 1 282 ? 7.957 -0.956 -19.516 1 95.25 282 LYS A O 1
ATOM 2174 N N . VAL A 1 283 ? 6.801 -2.395 -18.25 1 95.75 283 VAL A N 1
ATOM 2175 C CA . VAL A 1 283 ? 6.594 -3.352 -19.328 1 95.75 283 VAL A CA 1
ATOM 2176 C C . VAL A 1 283 ? 5.199 -3.17 -19.922 1 95.75 283 VAL A C 1
ATOM 2178 O O . VAL A 1 283 ? 4.195 -3.451 -19.266 1 95.75 283 VAL A O 1
ATOM 2181 N N . HIS A 1 284 ? 5.203 -2.832 -21.25 1 92.25 284 HIS A N 1
ATOM 2182 C CA . HIS A 1 284 ? 3.91 -2.52 -21.844 1 92.25 284 HIS A CA 1
ATOM 2183 C C . HIS A 1 284 ? 3.553 -3.527 -22.938 1 92.25 284 HIS A C 1
ATOM 2185 O O . HIS A 1 284 ? 2.467 -3.461 -23.516 1 92.25 284 HIS A O 1
ATOM 2191 N N . GLU A 1 285 ? 4.492 -4.402 -23.219 1 95 285 GLU A N 1
ATOM 2192 C CA . GLU A 1 285 ? 4.266 -5.523 -24.125 1 95 285 GLU A CA 1
ATOM 2193 C C . GLU A 1 285 ? 4.93 -6.797 -23.609 1 95 285 GLU A C 1
ATOM 2195 O O . GLU A 1 285 ? 6.109 -6.785 -23.25 1 95 285 GLU A O 1
ATOM 2200 N N . GLU A 1 286 ? 4.215 -7.793 -23.547 1 96.88 286 GLU A N 1
ATOM 2201 C CA . GLU A 1 286 ? 4.656 -9.109 -23.094 1 96.88 286 GLU A CA 1
ATOM 2202 C C . GLU A 1 286 ? 3.768 -10.211 -23.656 1 96.88 286 GLU A C 1
ATOM 2204 O O . GLU A 1 286 ? 2.541 -10.117 -23.594 1 96.88 286 GLU A O 1
ATOM 2209 N N . LYS A 1 287 ? 4.371 -11.203 -24.25 1 98 287 LYS A N 1
ATOM 2210 C CA . LYS A 1 287 ? 3.637 -12.344 -24.781 1 98 287 LYS A CA 1
ATOM 2211 C C . LYS A 1 287 ? 4.293 -13.656 -24.375 1 98 287 LYS A C 1
ATOM 2213 O O . LYS A 1 287 ? 5.52 -13.758 -24.328 1 98 287 LYS A O 1
ATOM 2218 N N . HIS A 1 288 ? 3.48 -14.547 -24.078 1 98.56 288 HIS A N 1
ATOM 2219 C CA . HIS A 1 288 ? 3.939 -15.898 -23.766 1 98.56 288 HIS A CA 1
ATOM 2220 C C . HIS A 1 288 ? 3.018 -16.953 -24.375 1 98.56 288 HIS A C 1
ATOM 2222 O O . HIS A 1 288 ? 1.81 -16.734 -24.484 1 98.56 288 HIS A O 1
ATOM 2228 N N . SER A 1 289 ? 3.553 -18.016 -24.797 1 98.75 289 SER A N 1
ATOM 2229 C CA . SER A 1 289 ? 2.893 -19.25 -25.219 1 98.75 289 SER A CA 1
ATOM 2230 C C . SER A 1 289 ? 3.502 -20.469 -24.531 1 98.75 289 SER A C 1
ATOM 2232 O O . SER A 1 289 ? 4.531 -20.359 -23.859 1 98.75 289 SER A O 1
ATOM 2234 N N . VAL A 1 290 ? 2.791 -21.578 -24.688 1 98.81 290 VAL A N 1
ATOM 2235 C CA . VAL A 1 290 ? 3.385 -22.797 -24.141 1 98.81 290 VAL A CA 1
ATOM 2236 C C . VAL A 1 290 ? 4.754 -23.031 -24.766 1 98.81 290 VAL A C 1
ATOM 2238 O O . VAL A 1 290 ? 5.734 -23.281 -24.062 1 98.81 290 VAL A O 1
ATOM 2241 N N . GLU A 1 291 ? 4.859 -22.844 -26.031 1 98.69 291 GLU A N 1
ATOM 2242 C CA . GLU A 1 291 ? 6.105 -23.047 -26.766 1 98.69 291 GLU A CA 1
ATOM 2243 C C . GLU A 1 291 ? 7.195 -22.094 -26.281 1 98.69 291 GLU A C 1
ATOM 2245 O O . GLU A 1 291 ? 8.336 -22.5 -26.062 1 98.69 291 GLU A O 1
ATOM 2250 N N . SER A 1 292 ? 6.863 -20.812 -26.141 1 98.69 292 SER A N 1
ATOM 2251 C CA . SER A 1 292 ? 7.871 -19.844 -25.734 1 98.69 292 SER A CA 1
ATOM 2252 C C . SER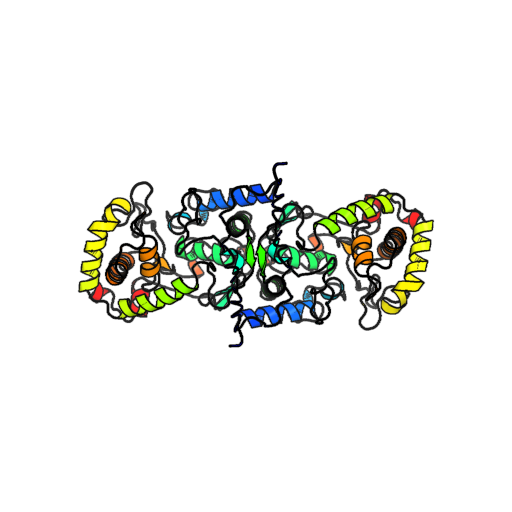 A 1 292 ? 8.383 -20.141 -24.328 1 98.69 292 SER A C 1
ATOM 2254 O O . SER A 1 292 ? 9.555 -19.922 -24.031 1 98.69 292 SER A O 1
ATOM 2256 N N . ASN A 1 293 ? 7.5 -20.641 -23.422 1 98.81 293 ASN A N 1
ATOM 2257 C CA . ASN A 1 293 ? 7.91 -20.984 -22.062 1 98.81 293 ASN A CA 1
ATOM 2258 C C . ASN A 1 293 ? 8.914 -22.125 -22.047 1 98.81 293 ASN A C 1
ATOM 2260 O O . ASN A 1 293 ? 9.836 -22.156 -21.234 1 98.81 293 ASN A O 1
ATOM 2264 N N . PHE A 1 294 ? 8.742 -23.078 -22.938 1 98.88 294 PHE A N 1
ATOM 2265 C CA . PHE A 1 294 ? 9.688 -24.188 -23.062 1 98.88 294 PHE A CA 1
ATOM 2266 C C . PHE A 1 294 ? 10.992 -23.703 -23.703 1 98.88 294 PHE A C 1
ATOM 2268 O O . PHE A 1 294 ? 12.078 -24.078 -23.25 1 98.88 294 PHE A O 1
ATOM 2275 N N . LYS A 1 295 ? 10.875 -22.828 -24.688 1 98.62 295 LYS A N 1
ATOM 2276 C CA . LYS A 1 295 ? 12.047 -22.297 -25.375 1 98.62 295 LYS A CA 1
A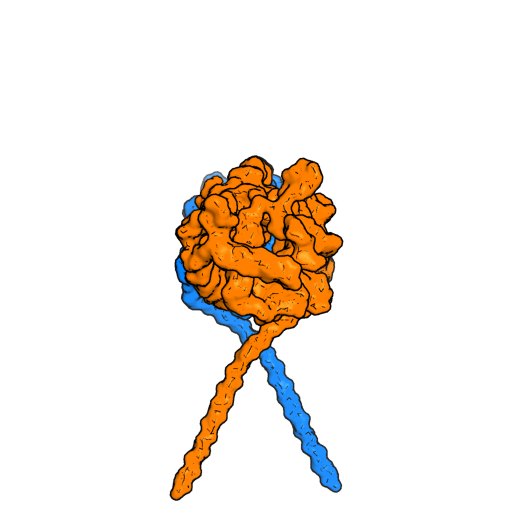TOM 2277 C C . LYS A 1 295 ? 12.93 -21.516 -24.406 1 98.62 295 LYS A C 1
ATOM 2279 O O . LYS A 1 295 ? 14.156 -21.5 -24.531 1 98.62 295 LYS A O 1
ATOM 2284 N N . ASP A 1 296 ? 12.359 -20.906 -23.422 1 98.06 296 ASP A N 1
ATOM 2285 C CA . ASP A 1 296 ? 13.094 -20.156 -22.406 1 98.06 296 ASP A CA 1
ATOM 2286 C C . ASP A 1 296 ? 14.086 -21.047 -21.672 1 98.06 296 ASP A C 1
ATOM 2288 O O . ASP A 1 296 ? 15.055 -20.562 -21.078 1 98.06 296 ASP A O 1
ATOM 2292 N N . PHE A 1 297 ? 13.875 -22.328 -21.75 1 98.44 297 PHE A N 1
ATOM 2293 C CA . PHE A 1 297 ? 14.766 -23.266 -21.078 1 98.44 297 PHE A CA 1
ATOM 2294 C C . PHE A 1 297 ? 15.516 -24.125 -22.094 1 98.44 297 PHE A C 1
ATOM 2296 O O . PHE A 1 297 ? 16.047 -25.188 -21.766 1 98.44 297 PHE A O 1
ATOM 2303 N N . GLY A 1 298 ? 15.461 -23.656 -23.344 1 98.25 298 GLY A N 1
ATOM 2304 C CA . GLY A 1 298 ? 16.172 -24.344 -24.406 1 98.25 298 GLY A CA 1
ATOM 2305 C C . GLY A 1 298 ? 15.484 -25.625 -24.859 1 98.25 298 GLY A C 1
ATOM 2306 O O . GLY A 1 298 ? 16.125 -26.516 -25.406 1 98.25 298 GLY A O 1
ATOM 2307 N N . LEU A 1 299 ? 14.258 -25.75 -24.594 1 98.75 299 LEU A N 1
ATOM 2308 C CA . LEU A 1 299 ? 13.539 -26.984 -24.891 1 98.75 299 LEU A CA 1
ATOM 2309 C C . LEU A 1 299 ? 12.633 -26.812 -26.109 1 98.75 299 LEU A C 1
ATOM 2311 O O . LEU A 1 299 ? 12.023 -25.75 -26.281 1 98.75 299 LEU A O 1
ATOM 2315 N N . ASP A 1 300 ? 12.617 -27.781 -26.922 1 98.5 300 ASP A N 1
ATOM 2316 C CA . ASP A 1 300 ? 11.656 -27.891 -28.031 1 98.5 300 ASP A CA 1
ATOM 2317 C C . ASP A 1 300 ? 10.398 -28.641 -27.594 1 98.5 300 ASP A C 1
ATOM 2319 O O . ASP A 1 300 ? 10.453 -29.828 -27.312 1 98.5 300 ASP A O 1
ATOM 2323 N N . LEU A 1 301 ? 9.281 -27.984 -27.578 1 98.69 301 LEU A N 1
ATOM 2324 C CA . LEU A 1 301 ? 8.039 -28.531 -27.047 1 98.69 301 LEU A CA 1
ATOM 2325 C C . LEU A 1 301 ? 7.633 -29.781 -27.812 1 98.69 301 LEU A C 1
ATOM 2327 O O . LEU A 1 301 ? 7.203 -30.766 -27.203 1 98.69 301 LEU A O 1
ATOM 2331 N N . ALA A 1 302 ? 7.699 -29.766 -29.125 1 98.44 302 ALA A N 1
ATOM 2332 C CA . ALA A 1 302 ? 7.332 -30.938 -29.922 1 98.44 302 ALA A CA 1
ATOM 2333 C C . ALA A 1 302 ? 8.188 -32.156 -29.562 1 98.44 302 ALA A C 1
ATOM 2335 O O . ALA A 1 302 ? 7.676 -33.25 -29.453 1 98.44 302 ALA A O 1
ATOM 2336 N N . LYS A 1 303 ? 9.5 -31.922 -29.391 1 98.44 303 LYS A N 1
ATOM 2337 C CA . LYS A 1 303 ? 10.406 -33 -29.016 1 98.44 303 LYS A CA 1
ATOM 2338 C C . LYS A 1 303 ? 10.086 -33.531 -27.625 1 98.44 303 LYS A C 1
ATOM 2340 O O . LYS A 1 303 ? 10.133 -34.719 -27.375 1 98.44 303 LYS A O 1
ATOM 2345 N N . ILE A 1 304 ? 9.82 -32.625 -26.734 1 98.75 304 ILE A N 1
ATOM 2346 C CA . ILE A 1 304 ? 9.484 -33 -25.359 1 98.75 304 ILE A CA 1
ATOM 2347 C C . ILE A 1 304 ? 8.227 -33.875 -25.359 1 98.75 304 ILE A C 1
ATOM 2349 O O . ILE A 1 304 ? 8.148 -34.844 -24.625 1 98.75 304 ILE A O 1
ATOM 2353 N N . LYS A 1 305 ? 7.25 -33.562 -26.219 1 98.44 305 LYS A N 1
ATOM 2354 C CA . LYS A 1 305 ? 5.977 -34.281 -26.266 1 98.44 305 LYS A CA 1
ATOM 2355 C C . LYS A 1 305 ? 6.09 -35.562 -27.094 1 98.44 305 LYS A C 1
ATOM 2357 O O . LYS A 1 305 ? 5.18 -36.375 -27.094 1 98.44 305 LYS A O 1
ATOM 2362 N N . GLY A 1 306 ? 7.18 -35.688 -27.859 1 97.25 306 GLY A N 1
ATOM 2363 C CA . GLY A 1 306 ? 7.387 -36.844 -28.703 1 97.25 306 GLY A CA 1
ATOM 2364 C C . GLY A 1 306 ? 6.684 -36.75 -30.047 1 97.25 306 GLY A C 1
ATOM 2365 O O . GLY A 1 306 ? 6.227 -37.75 -30.594 1 97.25 306 GLY A O 1
ATOM 2366 N N . GLU A 1 307 ? 6.586 -35.656 -30.406 1 93.44 307 GLU A N 1
ATOM 2367 C CA . GLU A 1 307 ? 5.965 -35.406 -31.703 1 93.44 307 GLU A CA 1
ATOM 2368 C C . GLU A 1 307 ? 7.016 -35.188 -32.781 1 93.44 307 GLU A C 1
ATOM 2370 O O . GLU A 1 307 ? 8.125 -34.719 -32.5 1 93.44 307 GLU A O 1
ATOM 2375 N N . MET B 1 1 ? 9.57 -23.781 60.594 1 26.06 1 MET B N 1
ATOM 2376 C CA . MET B 1 1 ? 9.719 -22.531 59.844 1 26.06 1 MET B CA 1
ATOM 2377 C C . MET B 1 1 ? 10.062 -22.797 58.406 1 26.06 1 MET B C 1
ATOM 2379 O O . MET B 1 1 ? 11.148 -23.281 58.094 1 26.06 1 MET B O 1
ATOM 2383 N N . LYS B 1 2 ? 9.039 -23.281 57.594 1 38.47 2 LYS B N 1
ATOM 2384 C CA . LYS B 1 2 ? 9.07 -23.562 56.156 1 38.47 2 LYS B CA 1
ATOM 2385 C C . LYS B 1 2 ? 9.516 -22.328 55.375 1 38.47 2 LYS B C 1
ATOM 2387 O O . LYS B 1 2 ? 8.938 -21.25 55.5 1 38.47 2 LYS B O 1
ATOM 2392 N N . LYS B 1 3 ? 10.797 -22.297 54.969 1 38.62 3 LYS B N 1
ATOM 2393 C CA . LYS B 1 3 ? 11.375 -21.297 54.062 1 38.62 3 LYS B CA 1
ATOM 2394 C C . LYS B 1 3 ? 10.547 -21.141 52.812 1 38.62 3 LYS B C 1
ATOM 2396 O O . LYS B 1 3 ? 10.43 -22.062 52 1 38.62 3 LYS B O 1
ATOM 2401 N N . LEU B 1 4 ? 9.523 -20.219 52.875 1 42.47 4 LEU B N 1
ATOM 2402 C CA . LEU B 1 4 ? 8.766 -19.781 51.688 1 42.47 4 LEU B CA 1
ATOM 2403 C C . LEU B 1 4 ? 9.688 -19.109 50.688 1 42.47 4 LEU B C 1
ATOM 2405 O O . LEU B 1 4 ? 10.289 -18.078 50.969 1 42.47 4 LEU B O 1
ATOM 2409 N N . LEU B 1 5 ? 10.383 -19.906 49.906 1 45.06 5 LEU B N 1
ATOM 2410 C CA . LEU B 1 5 ? 11.109 -19.344 48.781 1 45.06 5 LEU B CA 1
ATOM 2411 C C . LEU B 1 5 ? 10.156 -18.656 47.781 1 45.06 5 LEU B C 1
ATOM 2413 O O . LEU B 1 5 ? 9.297 -19.328 47.188 1 45.06 5 LEU B O 1
ATOM 2417 N N . LEU B 1 6 ? 9.898 -17.375 47.969 1 41.66 6 LEU B N 1
ATOM 2418 C CA . LEU B 1 6 ? 9.203 -16.516 47.031 1 41.66 6 LEU B CA 1
ATOM 2419 C C . LEU B 1 6 ? 9.945 -16.453 45.688 1 41.66 6 LEU B C 1
ATOM 2421 O O . LEU B 1 6 ? 11.07 -15.953 45.656 1 41.66 6 LEU B O 1
ATOM 2425 N N . LEU B 1 7 ? 9.664 -17.344 44.812 1 42.06 7 LEU B N 1
ATOM 2426 C CA . LEU B 1 7 ? 10.133 -17.188 43.438 1 42.06 7 LEU B CA 1
ATOM 2427 C C . LEU B 1 7 ? 9.516 -15.945 42.812 1 42.06 7 LEU B C 1
ATOM 2429 O O . LEU B 1 7 ? 8.297 -15.867 42.656 1 42.06 7 LEU B O 1
ATOM 2433 N N . ILE B 1 8 ? 10.188 -14.875 42.875 1 40 8 ILE B N 1
ATOM 2434 C CA . ILE B 1 8 ? 9.82 -13.703 42.094 1 40 8 ILE B CA 1
ATOM 2435 C C . ILE B 1 8 ? 9.969 -14.008 40.594 1 40 8 ILE B C 1
ATOM 2437 O O . ILE B 1 8 ? 11.078 -14.266 40.125 1 40 8 ILE B O 1
ATOM 2441 N N . ALA B 1 9 ? 8.906 -14.422 39.969 1 40.53 9 ALA B N 1
ATOM 2442 C CA . ALA B 1 9 ? 8.859 -14.492 38.5 1 40.53 9 ALA B CA 1
ATOM 2443 C C . ALA B 1 9 ? 9.062 -13.109 37.875 1 40.53 9 ALA B C 1
ATOM 2445 O O . ALA B 1 9 ? 8.219 -12.227 38.031 1 40.53 9 ALA B O 1
ATOM 2446 N N . PHE B 1 10 ? 10.273 -12.711 37.594 1 38.19 10 PHE B N 1
ATOM 2447 C CA . PHE B 1 10 ? 10.508 -11.523 36.781 1 38.19 10 PHE B CA 1
ATOM 2448 C C . PHE B 1 10 ? 9.852 -11.664 35.438 1 38.19 10 PHE B C 1
ATOM 2450 O O . PHE B 1 10 ? 10.234 -12.516 34.625 1 38.19 10 PHE B O 1
ATOM 2457 N N . SER B 1 11 ? 8.641 -11.258 35.375 1 37.75 11 SER B N 1
ATOM 2458 C CA . SER B 1 11 ? 8.062 -11.055 34.062 1 37.75 11 SER B CA 1
ATOM 2459 C C . SER B 1 11 ? 8.922 -10.102 33.219 1 37.75 11 SER B C 1
ATOM 2461 O O . SER B 1 11 ? 9.016 -8.914 33.531 1 37.75 11 SER B O 1
ATOM 2463 N N . LEU B 1 12 ? 9.906 -10.562 32.625 1 35 12 LEU B N 1
ATOM 2464 C CA . LEU B 1 12 ? 10.547 -9.781 31.562 1 35 12 LEU B CA 1
ATOM 2465 C C . LEU B 1 12 ? 9.516 -9.297 30.547 1 35 12 LEU B C 1
ATOM 2467 O O . LEU B 1 12 ? 8.992 -10.094 29.766 1 35 12 LEU B O 1
ATOM 2471 N N . ILE B 1 13 ? 8.719 -8.406 31.031 1 37.91 13 ILE B N 1
ATOM 2472 C CA . ILE B 1 13 ? 7.992 -7.691 29.984 1 37.91 13 ILE B CA 1
ATOM 2473 C C . ILE B 1 13 ? 8.953 -7.281 28.875 1 37.91 13 ILE B C 1
ATOM 2475 O O . ILE B 1 13 ? 9.859 -6.465 29.094 1 37.91 13 ILE B O 1
ATOM 2479 N N . ALA B 1 14 ? 9.266 -8.156 28.031 1 38.06 14 ALA B N 1
ATOM 2480 C CA . ALA B 1 14 ? 10.008 -7.766 26.844 1 38.06 14 ALA B CA 1
ATOM 2481 C C . ALA B 1 14 ? 9.461 -6.469 26.25 1 38.06 14 ALA B C 1
ATOM 2483 O O . ALA B 1 14 ? 8.352 -6.445 25.703 1 38.06 14 ALA B O 1
ATOM 2484 N N . PHE B 1 15 ? 9.625 -5.297 26.891 1 44.19 15 PHE B N 1
ATOM 2485 C CA . PHE B 1 15 ? 9.352 -4.023 26.234 1 44.19 15 PHE B CA 1
ATOM 2486 C C . PHE B 1 15 ? 9.867 -4.035 24.797 1 44.19 15 PHE B C 1
ATOM 2488 O O . PHE B 1 15 ? 11.07 -4.203 24.578 1 44.19 15 PHE B O 1
ATOM 2495 N N . ALA B 1 16 ? 9.055 -4.477 23.875 1 58.59 16 ALA B N 1
ATOM 2496 C CA . ALA B 1 16 ? 9.484 -4.461 22.469 1 58.59 16 ALA B CA 1
ATOM 2497 C C . ALA B 1 16 ? 10.07 -3.104 22.094 1 58.59 16 ALA B C 1
ATOM 2499 O O . ALA B 1 16 ? 9.398 -2.076 22.203 1 58.59 16 ALA B O 1
ATOM 2500 N N . GLN B 1 17 ? 11.305 -2.898 22.141 1 79.38 17 GLN B N 1
ATOM 2501 C CA . GLN B 1 17 ? 12.062 -1.7 21.781 1 79.38 17 GLN B CA 1
ATOM 2502 C C . GLN B 1 17 ? 11.625 -1.141 20.438 1 79.38 17 GLN B C 1
ATOM 2504 O O . GLN B 1 17 ? 11.414 -1.896 19.484 1 79.38 17 GLN B O 1
ATOM 2509 N N . THR B 1 18 ? 11.227 0.205 20.375 1 89.38 18 THR B N 1
ATOM 2510 C CA . THR B 1 18 ? 10.898 0.912 19.141 1 89.38 18 THR B CA 1
ATOM 2511 C C . THR B 1 18 ? 12.047 0.804 18.141 1 89.38 18 THR B C 1
ATOM 2513 O O . THR B 1 18 ? 13.203 1.072 18.469 1 89.38 18 THR B O 1
ATOM 2516 N N . PRO B 1 19 ? 11.734 0.355 16.953 1 92.88 19 PRO B N 1
ATOM 2517 C CA . PRO B 1 19 ? 12.797 0.25 15.945 1 92.88 19 PRO B CA 1
ATOM 2518 C C . PRO B 1 19 ? 13.492 1.583 15.688 1 92.88 19 PRO B C 1
ATOM 2520 O O . PRO B 1 19 ? 12.844 2.635 15.703 1 92.88 19 PRO B O 1
ATOM 2523 N N . GLU B 1 20 ? 14.742 1.536 15.398 1 91.94 20 GLU B N 1
ATOM 2524 C CA . GLU B 1 20 ? 15.516 2.732 15.07 1 91.94 20 GLU B CA 1
ATOM 2525 C C . GLU B 1 20 ? 15.266 3.172 13.633 1 91.94 20 GLU B C 1
ATOM 2527 O O . GLU B 1 20 ? 14.805 2.383 12.805 1 91.94 20 GLU B O 1
ATOM 2532 N N . VAL B 1 21 ? 15.562 4.406 13.344 1 92.62 21 VAL B N 1
ATOM 2533 C CA . VAL B 1 21 ? 15.539 4.879 11.969 1 92.62 21 VAL B CA 1
ATOM 2534 C C . VAL B 1 21 ? 16.578 4.113 11.141 1 92.62 21 VAL B C 1
ATOM 2536 O O . VAL B 1 21 ? 17.734 3.998 11.531 1 92.62 21 VAL B O 1
ATOM 2539 N N . PRO B 1 22 ? 16.109 3.6 10.023 1 94.56 22 PRO B N 1
ATOM 2540 C CA . PRO B 1 22 ? 17.094 2.885 9.203 1 94.56 22 PRO B CA 1
ATOM 2541 C C . PRO B 1 22 ? 18.188 3.797 8.664 1 94.56 22 PRO B C 1
ATOM 2543 O O . PRO B 1 22 ? 17.922 4.953 8.32 1 94.56 22 PRO B O 1
ATOM 2546 N N . LYS B 1 23 ? 19.344 3.283 8.57 1 93.31 23 LYS B N 1
ATOM 2547 C CA . LYS B 1 23 ? 20.5 4.074 8.133 1 93.31 23 LYS B CA 1
ATOM 2548 C C . LYS B 1 23 ? 20.875 3.744 6.695 1 93.31 23 LYS B C 1
ATOM 2550 O O . LYS B 1 23 ? 21.297 4.625 5.941 1 93.31 23 LYS B O 1
ATOM 2555 N N . GLU B 1 24 ? 20.734 2.471 6.344 1 95.94 24 GLU B N 1
ATOM 2556 C CA . GLU B 1 24 ? 21.125 2.031 5.008 1 95.94 24 GLU B CA 1
ATOM 2557 C C . GLU B 1 24 ? 19.922 1.952 4.078 1 95.94 24 GLU B C 1
ATOM 2559 O O . GLU B 1 24 ? 18.906 1.353 4.422 1 95.94 24 GLU B O 1
ATOM 2564 N N . TYR B 1 25 ? 20.078 2.572 2.947 1 97.69 25 TYR B N 1
ATOM 2565 C CA . TYR B 1 25 ? 19.031 2.465 1.937 1 97.69 25 TYR B CA 1
ATOM 2566 C C . TYR B 1 25 ? 19.016 1.076 1.307 1 97.69 25 TYR B C 1
ATOM 2568 O O . TYR B 1 25 ? 20.062 0.429 1.199 1 97.69 25 TYR B O 1
ATOM 2576 N N . PRO B 1 26 ? 17.797 0.606 0.908 1 97.12 26 PRO B N 1
ATOM 2577 C CA . PRO B 1 26 ? 17.781 -0.641 0.141 1 97.12 26 PRO B CA 1
ATOM 2578 C C . PRO B 1 26 ? 18.625 -0.558 -1.132 1 97.12 26 PRO B C 1
ATOM 2580 O O . PRO B 1 26 ? 18.953 0.541 -1.586 1 97.12 26 PRO B O 1
ATOM 2583 N N . LYS B 1 27 ? 18.938 -1.646 -1.633 1 96.06 27 LYS B N 1
ATOM 2584 C CA . LYS B 1 27 ? 19.766 -1.692 -2.844 1 96.06 27 LYS B CA 1
ATOM 2585 C C . LYS B 1 27 ? 18.891 -1.633 -4.094 1 96.06 27 LYS B C 1
ATOM 2587 O O . LYS B 1 27 ? 17.672 -1.786 -4.016 1 96.06 27 LYS B O 1
ATOM 2592 N N . GLY B 1 28 ? 19.516 -1.258 -5.188 1 96.81 28 GLY B N 1
ATOM 2593 C CA . GLY B 1 28 ? 18.875 -1.35 -6.496 1 96.81 28 GLY B CA 1
ATOM 2594 C C . GLY B 1 28 ? 17.734 -0.365 -6.68 1 96.81 28 GLY B C 1
ATOM 2595 O O . GLY B 1 28 ? 17.797 0.762 -6.18 1 96.81 28 GLY B O 1
ATOM 2596 N N . GLU B 1 29 ? 16.766 -0.837 -7.473 1 97.06 29 GLU B N 1
ATOM 2597 C CA . GLU B 1 29 ? 15.656 0.035 -7.863 1 97.06 29 GLU B CA 1
ATOM 2598 C C . GLU B 1 29 ? 14.828 0.447 -6.652 1 97.06 29 GLU B C 1
ATOM 2600 O O . GLU B 1 29 ? 14.305 1.563 -6.602 1 97.06 29 GLU B O 1
ATOM 2605 N N . LEU B 1 30 ? 14.695 -0.439 -5.715 1 97.94 30 LEU B N 1
ATOM 2606 C CA . LEU B 1 30 ? 13.969 -0.081 -4.5 1 97.94 30 LEU B CA 1
ATOM 2607 C C . LEU B 1 30 ? 14.664 1.065 -3.77 1 97.94 30 LEU B C 1
ATOM 2609 O O . LEU B 1 30 ? 14.008 1.997 -3.303 1 97.94 30 LEU B O 1
ATOM 2613 N N . GLY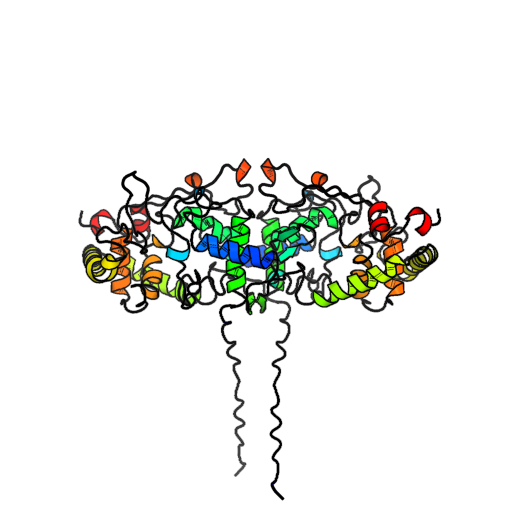 B 1 31 ? 15.992 0.979 -3.648 1 98.44 31 GLY B N 1
ATOM 2614 C CA . GLY B 1 31 ? 16.75 2.068 -3.051 1 98.44 31 GLY B CA 1
ATOM 2615 C C . GLY B 1 31 ? 16.578 3.383 -3.791 1 98.44 31 GLY B C 1
ATOM 2616 O O . GLY B 1 31 ? 16.438 4.438 -3.17 1 98.44 31 GLY B O 1
ATOM 2617 N N . ARG B 1 32 ? 16.672 3.295 -5.109 1 98.44 32 ARG B N 1
ATOM 2618 C CA . ARG B 1 32 ? 16.453 4.484 -5.926 1 98.44 32 ARG B CA 1
ATOM 2619 C C . ARG B 1 32 ? 15.102 5.117 -5.629 1 98.44 32 ARG B C 1
ATOM 2621 O O . ARG B 1 32 ? 14.992 6.34 -5.508 1 98.44 32 ARG B O 1
ATOM 2628 N N . MET B 1 33 ? 14.102 4.32 -5.5 1 98.44 33 MET B N 1
ATOM 2629 C CA . MET B 1 33 ? 12.75 4.812 -5.246 1 98.44 33 MET B CA 1
ATOM 2630 C C . MET B 1 33 ? 12.656 5.457 -3.867 1 98.44 33 MET B C 1
ATOM 2632 O O . MET B 1 33 ? 12.008 6.492 -3.705 1 98.44 33 MET B O 1
ATOM 2636 N N . VAL B 1 34 ? 13.234 4.844 -2.859 1 98.81 34 VAL B N 1
ATOM 2637 C CA . VAL B 1 34 ? 13.242 5.402 -1.511 1 98.81 34 VAL B CA 1
ATOM 2638 C C . VAL B 1 34 ? 13.93 6.766 -1.521 1 98.81 34 VAL B C 1
ATOM 2640 O O . VAL B 1 34 ? 13.398 7.734 -0.97 1 98.81 34 VAL B O 1
ATOM 2643 N N . LYS B 1 35 ? 15.086 6.859 -2.15 1 98.75 35 LYS B N 1
ATOM 2644 C CA . LYS B 1 35 ? 15.812 8.125 -2.238 1 98.75 35 LYS B CA 1
ATOM 2645 C C . LYS B 1 35 ? 15 9.172 -2.99 1 98.75 35 LYS B C 1
ATOM 2647 O O . LYS B 1 35 ? 15.031 10.359 -2.645 1 98.75 35 LYS B O 1
ATOM 2652 N N . LEU B 1 36 ? 14.328 8.727 -4.051 1 98.81 36 LEU B N 1
ATOM 2653 C CA . LEU B 1 36 ? 13.445 9.633 -4.781 1 98.81 36 LEU B CA 1
ATOM 2654 C C . LEU B 1 36 ? 12.344 10.172 -3.873 1 98.81 36 LEU B C 1
ATOM 2656 O O . LEU B 1 36 ? 12.047 11.367 -3.896 1 98.81 36 LEU B O 1
ATOM 2660 N N . GLY B 1 37 ? 11.672 9.297 -3.094 1 98.81 37 GLY B N 1
ATOM 2661 C CA . GLY B 1 37 ? 10.664 9.734 -2.139 1 98.81 37 GLY B CA 1
ATOM 2662 C C . GLY B 1 37 ? 11.203 10.75 -1.142 1 98.81 37 GLY B C 1
ATOM 2663 O O . GLY B 1 37 ? 10.539 11.75 -0.855 1 98.81 37 GLY B O 1
ATOM 2664 N N . GLU B 1 38 ? 12.352 10.461 -0.613 1 98.75 38 GLU B N 1
ATOM 2665 C CA . GLU B 1 38 ? 13 11.391 0.302 1 98.75 38 GLU B CA 1
ATOM 2666 C C . GLU B 1 38 ? 13.211 12.75 -0.354 1 98.75 38 GLU B C 1
ATOM 2668 O O . GLU B 1 38 ? 12.938 13.789 0.256 1 98.75 38 GLU B O 1
ATOM 2673 N N . ALA B 1 39 ? 13.703 12.742 -1.576 1 98.81 39 ALA B N 1
ATOM 2674 C CA . ALA B 1 39 ? 13.938 13.984 -2.314 1 98.81 39 ALA B CA 1
ATOM 2675 C C . ALA B 1 39 ? 12.641 14.766 -2.506 1 98.81 39 ALA B C 1
ATOM 2677 O O . ALA B 1 39 ? 12.602 15.984 -2.32 1 98.81 39 ALA B O 1
ATOM 2678 N N . ILE B 1 40 ? 11.594 14.055 -2.85 1 98.81 40 ILE B N 1
ATOM 2679 C CA . ILE B 1 40 ? 10.297 14.695 -3.07 1 98.81 40 ILE B CA 1
ATOM 2680 C C . ILE B 1 40 ? 9.797 15.312 -1.767 1 98.81 40 ILE B C 1
ATOM 2682 O O . ILE B 1 40 ? 9.281 16.438 -1.761 1 98.81 40 ILE B O 1
ATOM 2686 N N . MET B 1 41 ? 9.984 14.625 -0.674 1 98.38 41 MET B N 1
ATOM 2687 C CA . MET B 1 41 ? 9.523 15.141 0.611 1 98.38 41 MET B CA 1
ATOM 2688 C C . MET B 1 41 ? 10.289 16.406 0.995 1 98.38 41 MET B C 1
ATOM 2690 O O . MET B 1 41 ? 9.742 17.297 1.641 1 98.38 41 MET B O 1
ATOM 2694 N N . ASN B 1 42 ? 11.5 16.484 0.605 1 97.81 42 ASN B N 1
ATOM 2695 C CA . ASN B 1 42 ? 12.352 17.625 0.894 1 97.81 42 ASN B CA 1
ATOM 2696 C C . ASN B 1 42 ? 12.023 18.812 -0.015 1 97.81 42 ASN B C 1
ATOM 2698 O O . ASN B 1 42 ? 12.164 19.969 0.387 1 97.81 42 ASN B O 1
ATOM 2702 N N . GLU B 1 43 ? 11.602 18.469 -1.186 1 97.75 43 GLU B N 1
ATOM 2703 C CA . GLU B 1 43 ? 11.5 19.5 -2.221 1 97.75 43 GLU B CA 1
ATOM 2704 C C . GLU B 1 43 ? 10.148 19.438 -2.922 1 97.75 43 GLU B C 1
ATOM 2706 O O . GLU B 1 43 ? 10.07 19.594 -4.145 1 97.75 43 GLU B O 1
ATOM 2711 N N . THR B 1 44 ? 9.148 19.156 -2.184 1 98.06 44 THR B N 1
ATOM 2712 C CA . THR B 1 44 ? 7.828 18.859 -2.717 1 98.06 44 THR B CA 1
ATOM 2713 C C . THR B 1 44 ? 7.375 19.938 -3.684 1 98.06 44 THR B C 1
ATOM 2715 O O . THR B 1 44 ? 6.883 19.641 -4.773 1 98.06 44 THR B O 1
ATOM 2718 N N . ASN B 1 45 ? 7.555 21.234 -3.379 1 97.06 45 ASN B N 1
ATOM 2719 C CA . ASN B 1 45 ? 7.02 22.344 -4.148 1 97.06 45 ASN B CA 1
ATOM 2720 C C . ASN B 1 45 ? 7.918 22.688 -5.336 1 97.06 45 ASN B C 1
ATOM 2722 O O . ASN B 1 45 ? 7.52 23.438 -6.223 1 97.06 45 ASN B O 1
ATOM 2726 N N . THR B 1 46 ? 9.141 22.094 -5.398 1 97.81 46 THR B N 1
ATOM 2727 C CA . THR B 1 46 ? 10.055 22.453 -6.473 1 97.81 46 THR B CA 1
ATOM 2728 C C . THR B 1 46 ? 10.469 21.219 -7.266 1 97.81 46 THR B C 1
ATOM 2730 O O . THR B 1 46 ? 11.039 21.328 -8.352 1 97.81 46 THR B O 1
ATOM 2733 N N . HIS B 1 47 ? 10.242 20.062 -6.727 1 98.5 47 HIS B N 1
ATOM 2734 C CA . HIS B 1 47 ? 10.648 18.844 -7.422 1 98.5 47 HIS B CA 1
ATOM 2735 C C . HIS B 1 47 ? 9.93 18.703 -8.758 1 98.5 47 HIS B C 1
ATOM 2737 O O . HIS B 1 47 ? 8.719 18.922 -8.844 1 98.5 47 HIS B O 1
ATOM 2743 N N . PRO B 1 48 ? 10.594 18.219 -9.758 1 98.38 48 PRO B N 1
ATOM 2744 C CA . PRO B 1 48 ? 10 18.141 -11.094 1 98.38 48 PRO B CA 1
ATOM 2745 C C . PRO B 1 48 ? 8.75 17.266 -11.141 1 98.38 48 PRO B C 1
ATOM 2747 O O . PRO B 1 48 ? 7.832 17.531 -11.914 1 98.38 48 PRO B O 1
ATOM 2750 N N . LEU B 1 49 ? 8.68 16.297 -10.312 1 97.88 49 LEU B N 1
ATOM 2751 C CA . LEU B 1 49 ? 7.57 15.352 -10.367 1 97.88 49 LEU B CA 1
ATOM 2752 C C . LEU B 1 49 ? 6.359 15.883 -9.609 1 97.88 49 LEU B C 1
ATOM 2754 O O . LEU B 1 49 ? 5.25 15.359 -9.758 1 97.88 49 LEU B O 1
ATOM 2758 N N . THR B 1 50 ? 6.559 16.922 -8.742 1 98.06 50 THR B N 1
ATOM 2759 C CA . THR B 1 50 ? 5.434 17.25 -7.871 1 98.06 50 THR B CA 1
ATOM 2760 C C . THR B 1 50 ? 5.176 18.766 -7.871 1 98.06 50 THR B C 1
ATOM 2762 O O . THR B 1 50 ? 4.129 19.219 -7.402 1 98.06 50 THR B O 1
ATOM 2765 N N . LYS B 1 51 ? 6.07 19.562 -8.414 1 98.06 51 LYS B N 1
ATOM 2766 C CA . LYS B 1 51 ? 5.965 21.016 -8.328 1 98.06 51 LYS B CA 1
ATOM 2767 C C . LYS B 1 51 ? 4.645 21.5 -8.906 1 98.06 51 LYS B C 1
ATOM 2769 O O . LYS B 1 51 ? 4.055 22.469 -8.406 1 98.06 51 LYS B O 1
ATOM 2774 N N . ASP B 1 52 ? 4.121 20.859 -9.945 1 97.06 52 ASP B N 1
ATOM 2775 C CA . ASP B 1 52 ? 2.91 21.312 -10.617 1 97.06 52 ASP B CA 1
ATOM 2776 C C . ASP B 1 52 ? 1.658 20.844 -9.883 1 97.06 52 ASP B C 1
ATOM 2778 O O . ASP B 1 52 ? 0.542 21.219 -10.234 1 97.06 52 ASP B O 1
ATOM 2782 N N . LEU B 1 53 ? 1.866 20.016 -8.828 1 97.06 53 LEU B N 1
ATOM 2783 C CA . LEU B 1 53 ? 0.751 19.5 -8.039 1 97.06 53 LEU B CA 1
ATOM 2784 C C . LEU B 1 53 ? 0.587 20.281 -6.746 1 97.06 53 LEU B C 1
ATOM 2786 O O . LEU B 1 53 ? -0.357 20.062 -5.988 1 97.06 53 LEU B O 1
ATOM 2790 N N . VAL B 1 54 ? 1.486 21.219 -6.488 1 98 54 VAL B N 1
ATOM 2791 C CA . VAL B 1 54 ? 1.491 21.984 -5.25 1 98 54 VAL B CA 1
ATOM 2792 C C . VAL B 1 54 ? 0.93 23.391 -5.512 1 98 54 VAL B C 1
ATOM 2794 O O . VAL B 1 54 ? 1.313 24.047 -6.484 1 98 54 VAL B O 1
ATOM 2797 N N . GLY B 1 55 ? 0.042 23.797 -4.641 1 97.81 55 GLY B N 1
ATOM 2798 C CA . GLY B 1 55 ? -0.619 25.078 -4.828 1 97.81 55 GLY B CA 1
ATOM 2799 C C . GLY B 1 55 ? -0.137 26.156 -3.861 1 97.81 55 GLY B C 1
ATOM 2800 O O . GLY B 1 55 ? -0.697 27.25 -3.811 1 97.81 55 GLY B O 1
ATOM 2801 N N . ASN B 1 56 ? 0.829 25.781 -3.074 1 98.06 56 ASN B N 1
ATOM 2802 C CA . ASN B 1 56 ? 1.38 26.734 -2.107 1 98.06 56 ASN B CA 1
ATOM 2803 C C . ASN B 1 56 ? 2.902 26.656 -2.053 1 98.06 56 ASN B C 1
ATOM 2805 O O . ASN B 1 56 ? 3.545 26.281 -3.033 1 98.06 56 ASN B O 1
ATOM 2809 N N . SER B 1 57 ? 3.512 27.141 -0.928 1 96.69 57 SER B N 1
ATOM 2810 C CA . SER B 1 57 ? 4.969 27.219 -0.903 1 96.69 57 SER B CA 1
ATOM 2811 C C . SER B 1 57 ? 5.562 26.219 0.077 1 96.69 57 SER B C 1
ATOM 2813 O O . SER B 1 57 ? 6.73 26.328 0.456 1 96.69 57 SER B O 1
ATOM 2815 N N . LEU B 1 58 ? 4.742 25.297 0.479 1 98 58 LEU B N 1
ATOM 2816 C CA . LEU B 1 58 ? 5.164 24.375 1.531 1 98 58 LEU B CA 1
ATOM 2817 C C . LEU B 1 58 ? 5.809 23.125 0.938 1 98 58 LEU B C 1
ATOM 2819 O O . LEU B 1 58 ? 5.703 22.875 -0.265 1 98 58 LEU B O 1
ATOM 2823 N N . GLN B 1 59 ? 6.539 22.453 1.705 1 97.81 59 GLN B N 1
ATOM 2824 C CA . GLN B 1 59 ? 7.094 21.125 1.475 1 97.81 59 GLN B CA 1
ATOM 2825 C C . GLN B 1 59 ? 6.605 20.141 2.527 1 97.81 59 GLN B C 1
ATOM 2827 O O . GLN B 1 59 ? 6.242 20.531 3.639 1 97.81 59 GLN B O 1
ATOM 2832 N N . CYS B 1 60 ? 6.609 18.859 2.154 1 98.31 60 CYS B N 1
ATOM 2833 C CA . CYS B 1 60 ? 6.16 17.875 3.131 1 98.31 60 CYS B CA 1
ATOM 2834 C C . CYS B 1 60 ? 6.895 18.047 4.457 1 98.31 60 CYS B C 1
ATOM 2836 O O . CYS B 1 60 ? 6.289 17.922 5.523 1 98.31 60 CYS B O 1
ATOM 2838 N N . LYS B 1 61 ? 8.141 18.406 4.398 1 97.31 61 LYS B N 1
ATOM 2839 C CA . LYS B 1 61 ? 8.977 18.516 5.586 1 97.31 61 LYS B CA 1
ATOM 2840 C C . LYS B 1 61 ? 8.602 19.734 6.414 1 97.31 61 LYS B C 1
ATOM 2842 O O . LYS B 1 61 ? 9.047 19.891 7.555 1 97.31 61 LYS B O 1
ATOM 2847 N N . SER B 1 62 ? 7.773 20.625 5.812 1 97.12 62 SER B N 1
ATOM 2848 C CA . SER B 1 62 ? 7.297 21.781 6.574 1 97.12 62 SER B CA 1
ATOM 2849 C C . SER B 1 62 ? 6.473 21.344 7.781 1 97.12 62 SER B C 1
ATOM 2851 O O . SER B 1 62 ? 6.434 22.031 8.797 1 97.12 62 SER B O 1
ATOM 2853 N N . CYS B 1 63 ? 5.758 20.219 7.73 1 97.19 63 CYS B N 1
ATOM 2854 C CA . CYS B 1 63 ? 4.934 19.688 8.812 1 97.19 63 CYS B CA 1
ATOM 2855 C C . CYS B 1 63 ? 5.473 18.344 9.312 1 97.19 63 CYS B C 1
ATOM 2857 O O . CYS B 1 63 ? 5.309 18.016 10.484 1 97.19 63 CYS B O 1
ATOM 2859 N N . HIS B 1 64 ? 6.008 17.594 8.398 1 97.88 64 HIS B N 1
ATOM 2860 C CA . HIS B 1 64 ? 6.699 16.359 8.758 1 97.88 64 HIS B CA 1
ATOM 2861 C C . HIS B 1 64 ? 8.188 16.609 8.977 1 97.88 64 HIS B C 1
ATOM 2863 O O . HIS B 1 64 ? 9 16.312 8.102 1 97.88 64 HIS B O 1
ATOM 2869 N N . LEU B 1 65 ? 8.531 16.984 10.203 1 97.44 65 LEU B N 1
ATOM 2870 C CA . LEU B 1 65 ? 9.812 17.594 10.531 1 97.44 65 LEU B CA 1
ATOM 2871 C C . LEU B 1 65 ? 10.93 16.562 10.531 1 97.44 65 LEU B C 1
ATOM 2873 O O . LEU B 1 65 ? 10.703 15.398 10.852 1 97.44 65 LEU B O 1
ATOM 2877 N N . PRO B 1 66 ? 12.117 17.094 10.117 1 96.25 66 PRO B N 1
ATOM 2878 C CA . PRO B 1 66 ? 13.281 16.219 10.242 1 96.25 66 PRO B CA 1
ATOM 2879 C C . PRO B 1 66 ? 13.664 15.961 11.695 1 96.25 66 PRO B C 1
ATOM 2881 O O . PRO B 1 66 ? 13.539 16.844 12.547 1 96.25 66 PRO B O 1
ATOM 2884 N N . GLY B 1 67 ? 14.102 14.758 11.93 1 93.69 67 GLY B N 1
ATOM 2885 C CA . GLY B 1 67 ? 14.75 14.469 13.195 1 93.69 67 GLY B CA 1
ATOM 2886 C C . GLY B 1 67 ? 16.203 14.867 13.227 1 93.69 67 GLY B C 1
ATOM 2887 O O . GLY B 1 67 ? 16.625 15.773 12.5 1 93.69 67 GLY B O 1
ATOM 2888 N N . ASN B 1 68 ? 16.969 14.227 14.109 1 91.38 68 ASN B N 1
ATOM 2889 C CA . ASN B 1 68 ? 18.375 14.539 14.281 1 91.38 68 ASN B CA 1
ATOM 2890 C C . ASN B 1 68 ? 19.203 14.188 13.047 1 91.38 68 ASN B C 1
ATOM 2892 O O . ASN B 1 68 ? 20.25 14.766 12.805 1 91.38 68 ASN B O 1
ATOM 2896 N N . ASP B 1 69 ? 18.672 13.32 12.234 1 94 69 ASP B N 1
ATOM 2897 C CA . ASP B 1 69 ? 19.406 12.859 11.055 1 94 69 ASP B CA 1
ATOM 2898 C C . ASP B 1 69 ? 19.125 13.766 9.859 1 94 69 ASP B C 1
ATOM 2900 O O . ASP B 1 69 ? 19.688 13.57 8.781 1 94 69 ASP B O 1
ATOM 2904 N N . GLY B 1 70 ? 18.172 14.672 10.016 1 94.69 70 GLY B N 1
ATOM 2905 C CA . GLY B 1 70 ? 17.922 15.656 8.977 1 94.69 70 GLY B CA 1
ATOM 2906 C C . GLY B 1 70 ? 16.938 15.18 7.934 1 94.69 70 GLY B C 1
ATOM 2907 O O . GLY B 1 70 ? 16.609 15.914 6.996 1 94.69 70 GLY B O 1
ATOM 2908 N N . LYS B 1 71 ? 16.391 13.961 8.109 1 97.19 71 LYS B N 1
ATOM 2909 C CA . LYS B 1 71 ? 15.469 13.414 7.121 1 97.19 71 LYS B CA 1
ATOM 2910 C C . LYS B 1 71 ? 14.023 13.781 7.453 1 97.19 71 LYS B C 1
ATOM 2912 O O . LYS B 1 71 ? 13.617 13.719 8.617 1 97.19 71 LYS B O 1
ATOM 2917 N N . PRO B 1 72 ? 13.273 14.133 6.414 1 98.06 72 PRO B N 1
ATOM 2918 C CA . PRO B 1 72 ? 11.875 14.484 6.668 1 98.06 72 PRO B CA 1
ATOM 2919 C C . PRO B 1 72 ? 11.102 13.367 7.363 1 98.06 72 PRO B C 1
ATOM 2921 O O . PRO B 1 72 ? 11.164 12.211 6.938 1 98.06 72 PRO B O 1
ATOM 2924 N N . GLY B 1 73 ? 10.359 13.766 8.367 1 97.88 73 GLY B N 1
ATOM 2925 C CA . GLY B 1 73 ? 9.422 12.852 8.992 1 97.88 73 GLY B CA 1
ATOM 2926 C C . GLY B 1 73 ? 10.062 11.938 10.016 1 97.88 73 GLY B C 1
ATOM 2927 O O . GLY B 1 73 ? 9.43 11.008 10.516 1 97.88 73 GLY B O 1
ATOM 2928 N N . THR B 1 74 ? 11.375 12.203 10.383 1 97.5 74 THR B N 1
ATOM 2929 C CA . THR B 1 74 ? 12.039 11.305 11.328 1 97.5 74 THR B CA 1
ATOM 2930 C C . THR B 1 74 ? 11.961 11.852 12.742 1 97.5 74 THR B C 1
ATOM 2932 O O . THR B 1 74 ? 12.57 11.305 13.664 1 97.5 74 THR B O 1
ATOM 2935 N N . ILE B 1 75 ? 11.211 12.883 12.953 1 95.62 75 ILE B N 1
ATOM 2936 C CA . ILE B 1 75 ? 10.938 13.344 14.312 1 95.62 75 ILE B CA 1
ATOM 2937 C C . ILE B 1 75 ? 10.195 12.258 15.086 1 95.62 75 ILE B C 1
ATOM 2939 O O . ILE B 1 75 ? 9.664 11.312 14.492 1 95.62 75 ILE B O 1
ATOM 2943 N N . THR B 1 76 ? 10.18 12.32 16.375 1 91.62 76 THR B N 1
ATOM 2944 C CA . THR B 1 76 ? 9.555 11.266 17.172 1 91.62 76 THR B CA 1
ATOM 2945 C C . THR B 1 76 ? 8.203 11.719 17.703 1 91.62 76 THR B C 1
ATOM 2947 O O . THR B 1 76 ? 7.547 10.992 18.453 1 91.62 76 THR B O 1
ATOM 2950 N N . THR B 1 77 ? 7.812 12.93 17.406 1 94.62 77 THR B N 1
ATOM 2951 C CA . THR B 1 77 ? 6.555 13.516 17.844 1 94.62 77 THR B CA 1
ATOM 2952 C C . THR B 1 77 ? 5.504 13.461 16.75 1 94.62 77 THR B C 1
ATOM 2954 O O . THR B 1 77 ? 5.699 12.781 15.734 1 94.62 77 THR B O 1
ATOM 2957 N N . VAL B 1 78 ? 4.367 14.109 16.984 1 94.81 78 VAL B N 1
ATOM 2958 C CA . VAL B 1 78 ? 3.279 14.117 16 1 94.81 78 VAL B CA 1
ATOM 2959 C C . VAL B 1 78 ? 3.791 14.641 14.664 1 94.81 78 VAL B C 1
ATOM 2961 O O . VAL B 1 78 ? 4.477 15.664 14.609 1 94.81 78 VAL B O 1
ATOM 2964 N N . GLY B 1 79 ? 3.424 13.891 13.625 1 95.06 79 GLY B N 1
ATOM 2965 C CA . GLY B 1 79 ? 3.898 14.203 12.289 1 95.06 79 GLY B CA 1
ATOM 2966 C C . GLY B 1 79 ? 4.977 13.25 11.797 1 95.06 79 GLY B C 1
ATOM 2967 O O . GLY B 1 79 ? 5.426 13.352 10.656 1 95.06 79 GLY B O 1
ATOM 2968 N N . THR B 1 80 ? 5.438 12.312 12.672 1 97.31 80 THR B N 1
ATOM 2969 C CA . THR B 1 80 ? 6.477 11.367 12.289 1 97.31 80 THR B CA 1
ATOM 2970 C C . THR B 1 80 ? 5.988 10.438 11.18 1 97.31 80 THR B C 1
ATOM 2972 O O . THR B 1 80 ? 4.82 10.047 11.164 1 97.31 80 THR B O 1
ATOM 2975 N N . PHE B 1 81 ? 6.863 10.094 10.242 1 98.06 81 PHE B N 1
ATOM 2976 C CA . PHE B 1 81 ? 6.594 9.047 9.258 1 98.06 81 PHE B CA 1
ATOM 2977 C C . PHE B 1 81 ? 6.953 7.676 9.812 1 98.06 81 PHE B C 1
ATOM 2979 O O . PHE B 1 81 ? 6.555 6.652 9.258 1 98.06 81 PHE B O 1
ATOM 2986 N N . ARG B 1 82 ? 7.809 7.688 10.945 1 97.44 82 ARG B N 1
ATOM 2987 C CA . ARG B 1 82 ? 8.219 6.41 11.516 1 97.44 82 ARG B CA 1
ATOM 2988 C C . ARG B 1 82 ? 7.004 5.617 12 1 97.44 82 ARG B C 1
ATOM 2990 O O . ARG B 1 82 ? 6.137 6.156 12.688 1 97.44 82 ARG B O 1
ATOM 2997 N N . GLY B 1 83 ? 6.977 4.387 11.555 1 97 83 GLY B N 1
ATOM 2998 C CA . GLY B 1 83 ? 5.918 3.488 11.992 1 97 83 GLY B CA 1
ATOM 2999 C C . GLY B 1 83 ? 4.598 3.736 11.289 1 97 83 GLY B C 1
ATOM 3000 O O . GLY B 1 83 ? 3.643 2.975 11.461 1 97 83 GLY B O 1
ATOM 3001 N N . THR B 1 84 ? 4.523 4.777 10.492 1 97.88 84 THR B N 1
ATOM 3002 C CA . THR B 1 84 ? 3.262 5.156 9.867 1 97.88 84 THR B CA 1
ATOM 3003 C C . THR B 1 84 ? 2.791 4.074 8.898 1 97.88 84 THR B C 1
ATOM 3005 O O . THR B 1 84 ? 1.615 3.703 8.898 1 97.88 84 THR B O 1
ATOM 3008 N N . ALA B 1 85 ? 3.684 3.564 8.117 1 98.25 85 ALA B N 1
ATOM 3009 C CA . ALA B 1 85 ? 3.311 2.58 7.105 1 98.25 85 ALA B CA 1
ATOM 3010 C C . ALA B 1 85 ? 2.727 1.325 7.746 1 98.25 85 ALA B C 1
ATOM 3012 O O . ALA B 1 85 ? 1.896 0.642 7.145 1 98.25 85 ALA B O 1
ATOM 3013 N N . ALA B 1 86 ? 3.074 1.004 8.977 1 97.31 86 ALA B N 1
ATOM 3014 C CA . ALA B 1 86 ? 2.641 -0.212 9.664 1 97.31 86 ALA B CA 1
ATOM 3015 C C . ALA B 1 86 ? 1.156 -0.147 10.008 1 97.31 86 ALA B C 1
ATOM 3017 O O . ALA B 1 86 ? 0.544 -1.166 10.336 1 97.31 86 ALA B O 1
ATOM 3018 N N . SER B 1 87 ? 0.61 1.021 9.875 1 97 87 SER B N 1
ATOM 3019 C CA . SER B 1 87 ? -0.776 1.236 10.281 1 97 87 SER B CA 1
ATOM 3020 C C . SER B 1 87 ? -1.727 1.084 9.102 1 97 87 SER B C 1
ATOM 3022 O O . SER B 1 87 ? -2.947 1.143 9.266 1 97 87 SER B O 1
ATOM 3024 N N . PHE B 1 88 ? -1.209 0.908 7.895 1 97.31 88 PHE B N 1
ATOM 3025 C CA . PHE B 1 88 ? -2.043 0.969 6.699 1 97.31 88 PHE B CA 1
ATOM 3026 C C . PHE B 1 88 ? -2.225 -0.418 6.094 1 97.31 88 PHE B C 1
ATOM 3028 O O . PHE B 1 88 ? -1.344 -1.272 6.215 1 97.31 88 PHE B O 1
ATOM 3035 N N . PRO B 1 89 ? -3.373 -0.6 5.355 1 97.44 89 PRO B N 1
ATOM 3036 C CA . PRO B 1 89 ? -4.484 0.34 5.184 1 97.44 89 PRO B CA 1
ATOM 3037 C C . PRO B 1 89 ? -5.199 0.654 6.496 1 97.44 89 PRO B C 1
ATOM 3039 O O . PRO B 1 89 ? -5.18 -0.159 7.422 1 97.44 89 PRO B O 1
ATOM 3042 N N . ALA B 1 90 ? -5.793 1.806 6.539 1 97.06 90 ALA B N 1
ATOM 3043 C CA . ALA B 1 90 ? -6.434 2.281 7.762 1 97.06 90 ALA B CA 1
ATOM 3044 C C . ALA B 1 90 ? -7.746 2.994 7.449 1 97.06 90 ALA B C 1
ATOM 3046 O O . ALA B 1 90 ? -7.926 3.521 6.348 1 97.06 90 ALA B O 1
ATOM 3047 N N . PHE B 1 91 ? -8.641 2.918 8.383 1 95.88 91 PHE B N 1
ATOM 3048 C CA . PHE B 1 91 ? -9.891 3.639 8.203 1 95.88 91 PHE B CA 1
ATOM 3049 C C . PHE B 1 91 ? -9.688 5.137 8.398 1 95.88 91 PHE B C 1
ATOM 3051 O O . PHE B 1 91 ? -9.047 5.562 9.359 1 95.88 91 PHE B O 1
ATOM 3058 N N . SER B 1 92 ? -10.156 5.867 7.473 1 94.75 92 SER B N 1
ATOM 3059 C CA . SER B 1 92 ? -10.188 7.324 7.562 1 94.75 92 SER B CA 1
ATOM 3060 C C . SER B 1 92 ? -11.602 7.832 7.816 1 94.75 92 SER B C 1
ATOM 3062 O O . SER B 1 92 ? -12.469 7.75 6.941 1 94.75 92 SER B O 1
ATOM 3064 N N . LYS B 1 93 ? -11.781 8.398 8.938 1 92.44 93 LYS B N 1
ATOM 3065 C CA . LYS B 1 93 ? -13.078 8.992 9.234 1 92.44 93 LYS B CA 1
ATOM 3066 C C . LYS B 1 93 ? -13.406 10.125 8.258 1 92.44 93 LYS B C 1
ATOM 3068 O O . LYS B 1 93 ? -14.562 10.281 7.855 1 92.44 93 LYS B O 1
ATOM 3073 N N . ARG B 1 94 ? -12.43 10.844 7.898 1 92.25 94 ARG B N 1
ATOM 3074 C CA . ARG B 1 94 ? -12.609 11.977 6.992 1 92.25 94 ARG B CA 1
ATOM 3075 C C . ARG B 1 94 ? -13.078 11.5 5.621 1 92.25 94 ARG B C 1
ATOM 3077 O O . ARG B 1 94 ? -13.969 12.109 5.02 1 92.25 94 ARG B O 1
ATOM 3084 N N . GLU B 1 95 ? -12.461 10.461 5.121 1 94.69 95 GLU B N 1
ATOM 3085 C CA . GLU B 1 95 ? -12.758 9.953 3.787 1 94.69 95 GLU B CA 1
ATOM 3086 C C . GLU B 1 95 ? -13.891 8.93 3.828 1 94.69 95 GLU B C 1
ATOM 3088 O O . GLU B 1 95 ? -14.414 8.531 2.785 1 94.69 95 GLU B O 1
ATOM 3093 N N . LYS B 1 96 ? -14.258 8.453 5.039 1 95.19 96 LYS B N 1
ATOM 3094 C CA . LYS B 1 96 ? -15.32 7.48 5.289 1 95.19 96 LYS B CA 1
ATOM 3095 C C . LYS B 1 96 ? -15.055 6.172 4.543 1 95.19 96 LYS B C 1
ATOM 3097 O O . LYS B 1 96 ? -15.984 5.551 4.023 1 95.19 96 LYS B O 1
ATOM 3102 N N . THR B 1 97 ? -13.789 5.84 4.402 1 95.62 97 THR B N 1
ATOM 3103 C CA . THR B 1 97 ? -13.367 4.617 3.729 1 95.62 97 THR B CA 1
ATOM 3104 C C . THR B 1 97 ? -12.016 4.152 4.246 1 95.62 97 THR B C 1
ATOM 3106 O O . THR B 1 97 ? -11.352 4.863 5.008 1 95.62 97 THR B O 1
ATOM 3109 N N . VAL B 1 98 ? -11.664 2.906 4.02 1 96.88 98 VAL B N 1
ATOM 3110 C CA . VAL B 1 98 ? -10.312 2.408 4.285 1 96.88 98 VAL B CA 1
ATOM 3111 C C . VAL B 1 98 ? -9.352 2.916 3.213 1 96.88 98 VAL B C 1
ATOM 3113 O O . VAL B 1 98 ? -9.562 2.682 2.02 1 96.88 98 VAL B O 1
ATOM 3116 N N . GLN B 1 99 ? -8.352 3.6 3.693 1 95.81 99 GLN B N 1
ATOM 3117 C CA . GLN B 1 99 ? -7.383 4.215 2.793 1 95.81 99 GLN B CA 1
ATOM 3118 C C . GLN B 1 99 ? -6.059 3.459 2.807 1 95.81 99 GLN B C 1
ATOM 3120 O O . GLN B 1 99 ? -5.625 2.971 3.854 1 95.81 99 GLN B O 1
ATOM 3125 N N . THR B 1 100 ? -5.422 3.443 1.634 1 96.31 100 THR B N 1
ATOM 3126 C CA . THR B 1 100 ? -4.043 2.975 1.566 1 96.31 100 THR B CA 1
ATOM 3127 C C . THR B 1 100 ? -3.074 4.082 1.966 1 96.31 100 THR B C 1
ATOM 3129 O O . THR B 1 100 ? -3.475 5.238 2.121 1 96.31 100 THR B O 1
ATOM 3132 N N . LEU B 1 101 ? -1.838 3.699 2.178 1 97.06 101 LEU B N 1
ATOM 3133 C CA . LEU B 1 101 ? -0.823 4.699 2.492 1 97.06 101 LEU B CA 1
ATOM 3134 C C . LEU B 1 101 ? -0.717 5.734 1.377 1 97.06 101 LEU B C 1
ATOM 3136 O O . LEU B 1 101 ? -0.62 6.934 1.646 1 97.06 101 LEU B O 1
ATOM 3140 N N . GLN B 1 102 ? -0.792 5.301 0.124 1 96 102 GLN B N 1
ATOM 3141 C CA . GLN B 1 102 ? -0.715 6.215 -1.012 1 96 102 GLN B CA 1
ATOM 3142 C C . GLN B 1 102 ? -1.903 7.172 -1.029 1 96 102 GLN B C 1
ATOM 3144 O O . GLN B 1 102 ? -1.751 8.352 -1.35 1 96 102 GLN B O 1
ATOM 3149 N N . ASP B 1 103 ? -3.068 6.633 -0.71 1 95.31 103 ASP B N 1
ATOM 3150 C CA . ASP B 1 103 ? -4.238 7.5 -0.624 1 95.31 103 ASP B CA 1
ATOM 3151 C C . ASP B 1 103 ? -4.012 8.633 0.374 1 95.31 103 ASP B C 1
ATOM 3153 O O . ASP B 1 103 ? -4.293 9.797 0.076 1 95.31 103 ASP B O 1
ATOM 3157 N N . ARG B 1 104 ? -3.543 8.227 1.505 1 96.38 104 ARG B N 1
ATOM 3158 C CA . ARG B 1 104 ? -3.318 9.203 2.57 1 96.38 104 ARG B CA 1
ATOM 3159 C C . ARG B 1 104 ? -2.314 10.266 2.141 1 96.38 104 ARG B C 1
ATOM 3161 O O . ARG B 1 104 ? -2.539 11.461 2.346 1 96.38 104 ARG B O 1
ATOM 3168 N N . ILE B 1 105 ? -1.234 9.852 1.538 1 97.12 105 ILE B N 1
ATOM 3169 C CA . ILE B 1 105 ? -0.199 10.766 1.063 1 97.12 105 ILE B CA 1
ATOM 3170 C C . ILE B 1 105 ? -0.783 11.703 0.008 1 97.12 105 ILE B C 1
ATOM 3172 O O . ILE B 1 105 ? -0.639 12.922 0.107 1 97.12 105 ILE B O 1
ATOM 3176 N N . ASN B 1 106 ? -1.484 11.109 -0.954 1 95.81 106 ASN B N 1
ATOM 3177 C CA . ASN B 1 106 ? -1.998 11.883 -2.08 1 95.81 106 ASN B CA 1
ATOM 3178 C C . ASN B 1 106 ? -3.062 12.883 -1.635 1 95.81 106 ASN B C 1
ATOM 3180 O O . ASN B 1 106 ? -3.162 13.977 -2.189 1 95.81 106 ASN B O 1
ATOM 3184 N N . ASN B 1 107 ? -3.812 12.484 -0.647 1 95.88 107 ASN B N 1
ATOM 3185 C CA . ASN B 1 107 ? -4.859 13.375 -0.153 1 95.88 107 ASN B CA 1
ATOM 3186 C C . ASN B 1 107 ? -4.27 14.609 0.522 1 95.88 107 ASN B C 1
ATOM 3188 O O . ASN B 1 107 ? -4.934 15.641 0.628 1 95.88 107 ASN B O 1
ATOM 3192 N N . CYS B 1 108 ? -3.057 14.562 0.963 1 96.81 108 CYS B N 1
ATOM 3193 C CA . CYS B 1 108 ? -2.406 15.695 1.612 1 96.81 108 CYS B CA 1
ATOM 3194 C C . CYS B 1 108 ? -2.092 16.797 0.605 1 96.81 108 CYS B C 1
ATOM 3196 O O . CYS B 1 108 ? -1.979 17.969 0.972 1 96.81 108 CYS B O 1
ATOM 3198 N N . TYR B 1 109 ? -1.994 16.453 -0.659 1 98.12 109 TYR B N 1
ATOM 3199 C CA . TYR B 1 109 ? -1.765 17.453 -1.69 1 98.12 109 TYR B CA 1
ATOM 3200 C C . TYR B 1 109 ? -2.971 18.375 -1.831 1 98.12 109 TYR B C 1
ATOM 3202 O O . TYR B 1 109 ? -2.818 19.578 -2.086 1 98.12 109 TYR B O 1
ATOM 3210 N N . MET B 1 110 ? -4.145 17.828 -1.562 1 97.88 110 MET B N 1
ATOM 3211 C CA . MET B 1 110 ? -5.375 18.594 -1.751 1 97.88 110 MET B CA 1
ATOM 3212 C C . MET B 1 110 ? -5.527 19.672 -0.672 1 97.88 110 MET B C 1
ATOM 3214 O O . MET B 1 110 ? -6.039 20.75 -0.937 1 97.88 110 MET B O 1
ATOM 3218 N N . ARG B 1 111 ? -5.059 19.281 0.511 1 97.56 111 ARG B N 1
ATOM 3219 C CA . ARG B 1 111 ? -5.379 20.094 1.68 1 97.56 111 ARG B CA 1
ATOM 3220 C C . ARG B 1 111 ? -4.141 20.812 2.201 1 97.56 111 ARG B C 1
ATOM 3222 O O . ARG B 1 111 ? -4.023 22.031 2.064 1 97.56 111 ARG B O 1
ATOM 3229 N N . SER B 1 112 ? -3.15 20.078 2.592 1 98.25 112 SER B N 1
ATOM 3230 C CA . SER B 1 112 ? -1.939 20.641 3.189 1 98.25 112 SER B CA 1
ATOM 3231 C C . SER B 1 112 ? -1.117 21.406 2.164 1 98.25 112 SER B C 1
ATOM 3233 O O . SER B 1 112 ? -0.458 22.391 2.504 1 98.25 112 SER B O 1
ATOM 3235 N N . MET B 1 113 ? -1.189 20.953 0.901 1 98.44 113 MET B N 1
ATOM 3236 C CA . MET B 1 113 ? -0.358 21.562 -0.127 1 98.44 113 MET B CA 1
ATOM 3237 C C . MET B 1 113 ? -1.191 22.469 -1.032 1 98.44 113 MET B C 1
ATOM 3239 O O . MET B 1 113 ? -0.673 23.031 -1.993 1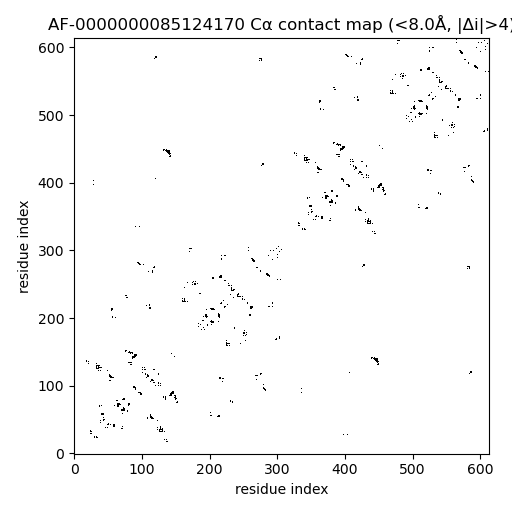 98.44 113 MET B O 1
ATOM 3243 N N . ASP B 1 114 ? -2.484 22.547 -0.727 1 98.44 114 ASP B N 1
ATOM 3244 C CA . ASP B 1 114 ? -3.4 23.375 -1.491 1 98.44 114 ASP B CA 1
ATOM 3245 C C . ASP B 1 114 ? -3.242 23.141 -2.992 1 98.44 114 ASP B C 1
ATOM 3247 O O . ASP B 1 114 ? -3.215 24.094 -3.777 1 98.44 114 ASP B O 1
ATOM 3251 N N . GLY B 1 115 ? -2.98 21.906 -3.338 1 98.25 115 GLY B N 1
ATOM 3252 C CA . GLY B 1 115 ? -2.723 21.562 -4.727 1 98.25 115 GLY B CA 1
ATOM 3253 C C . GLY B 1 115 ? -3.691 20.531 -5.277 1 98.25 115 GLY B C 1
ATOM 3254 O O . GLY B 1 115 ? -4.879 20.547 -4.941 1 98.25 115 GLY B O 1
ATOM 3255 N N . LYS B 1 116 ? -3.207 19.766 -6.238 1 97.25 116 LYS B N 1
ATOM 3256 C CA . LYS B 1 116 ? -4.004 18.734 -6.891 1 97.25 116 LYS B CA 1
ATOM 3257 C C . LYS B 1 116 ? -3.578 17.344 -6.434 1 97.25 116 LYS B C 1
ATOM 3259 O O . LYS B 1 116 ? -2.387 17.078 -6.262 1 97.25 116 LYS B O 1
ATOM 3264 N N . ARG B 1 117 ? -4.543 16.5 -6.23 1 96.12 117 ARG B N 1
ATOM 3265 C CA . ARG B 1 117 ? -4.258 15.117 -5.852 1 96.12 117 ARG B CA 1
ATOM 3266 C C . ARG B 1 117 ? -3.486 14.398 -6.949 1 96.12 117 ARG B C 1
ATOM 3268 O O . ARG B 1 117 ? -3.928 14.352 -8.102 1 96.12 117 ARG B O 1
ATOM 3275 N N . PRO B 1 118 ? -2.332 13.82 -6.645 1 93.44 118 PRO B N 1
ATOM 3276 C CA . PRO B 1 118 ? -1.617 13.023 -7.641 1 93.44 118 PRO B CA 1
ATOM 3277 C C . PRO B 1 118 ? -2.41 11.797 -8.094 1 93.44 118 PRO B C 1
ATOM 3279 O O . PRO B 1 118 ? -3.266 11.305 -7.359 1 93.44 118 PRO B O 1
ATOM 3282 N N . ILE B 1 119 ? -2.086 11.414 -9.32 1 90.94 119 ILE B N 1
ATOM 3283 C CA . ILE B 1 119 ? -2.619 10.148 -9.812 1 90.94 119 ILE B CA 1
ATOM 3284 C C . ILE B 1 119 ? -2.006 8.992 -9.023 1 90.94 119 ILE B C 1
ATOM 3286 O O . ILE B 1 119 ? -0.788 8.938 -8.836 1 90.94 119 ILE B O 1
ATOM 3290 N N . ILE B 1 120 ? -2.863 8.102 -8.609 1 91.5 120 ILE B N 1
ATOM 3291 C CA . ILE B 1 120 ? -2.404 7.02 -7.746 1 91.5 120 ILE B CA 1
ATOM 3292 C C . ILE B 1 120 ? -1.446 6.113 -8.516 1 91.5 120 ILE B C 1
ATOM 3294 O O . ILE B 1 120 ? -1.629 5.883 -9.711 1 91.5 120 ILE B O 1
ATOM 3298 N N . ASP B 1 121 ? -0.362 5.676 -7.957 1 91.25 121 ASP B N 1
ATOM 3299 C CA . ASP B 1 121 ? 0.589 4.66 -8.398 1 91.25 121 ASP B CA 1
ATOM 3300 C C . ASP B 1 121 ? 1.572 5.23 -9.414 1 91.25 121 ASP B C 1
ATOM 3302 O O . ASP B 1 121 ? 2.283 4.484 -10.094 1 91.25 121 ASP B O 1
ATOM 3306 N N . THR B 1 122 ? 1.52 6.562 -9.648 1 93.75 122 THR B N 1
ATOM 3307 C CA . THR B 1 122 ? 2.613 7.176 -10.398 1 93.75 122 THR B CA 1
ATOM 3308 C C . THR B 1 122 ? 3.941 6.969 -9.672 1 93.75 122 THR B C 1
ATOM 3310 O O . THR B 1 122 ? 3.967 6.539 -8.516 1 93.75 122 THR B O 1
ATOM 3313 N N . GLU B 1 123 ? 4.965 7.32 -10.375 1 96.31 123 GLU B N 1
ATOM 3314 C CA . GLU B 1 123 ? 6.293 7.164 -9.789 1 96.31 123 GLU B CA 1
ATOM 3315 C C . GLU B 1 123 ? 6.434 7.984 -8.508 1 96.31 123 GLU B C 1
ATOM 3317 O O . GLU B 1 123 ? 6.957 7.496 -7.504 1 96.31 123 GLU B O 1
ATOM 3322 N N . ALA B 1 124 ? 5.961 9.234 -8.523 1 97.12 124 ALA B N 1
ATOM 3323 C CA . ALA B 1 124 ? 6.047 10.094 -7.348 1 97.12 124 ALA B CA 1
ATOM 3324 C C . ALA B 1 124 ? 5.273 9.5 -6.172 1 97.12 124 ALA B C 1
ATOM 3326 O O . ALA B 1 124 ? 5.777 9.461 -5.047 1 97.12 124 ALA B O 1
ATOM 3327 N N . SER B 1 125 ? 4.059 9.023 -6.465 1 96.62 125 SER B N 1
ATOM 3328 C CA . SER B 1 125 ? 3.201 8.461 -5.426 1 96.62 125 SER B CA 1
ATOM 3329 C C . SER B 1 125 ? 3.838 7.227 -4.797 1 96.62 125 SER B C 1
ATOM 3331 O O . SER B 1 125 ? 3.906 7.117 -3.568 1 96.62 125 SER B O 1
ATOM 3333 N N . VAL B 1 126 ? 4.359 6.336 -5.609 1 97.94 126 VAL B N 1
ATOM 3334 C CA . VAL B 1 126 ? 4.973 5.105 -5.117 1 97.94 126 VAL B CA 1
ATOM 3335 C C . VAL B 1 126 ? 6.266 5.434 -4.375 1 97.94 126 VAL B C 1
ATOM 3337 O O . VAL B 1 126 ? 6.586 4.801 -3.365 1 97.94 126 VAL B O 1
ATOM 3340 N N . ALA B 1 127 ? 7.027 6.418 -4.871 1 98.75 127 ALA B N 1
ATOM 3341 C CA . ALA B 1 127 ? 8.289 6.809 -4.242 1 98.75 127 ALA B CA 1
ATOM 3342 C C . ALA B 1 127 ? 8.055 7.336 -2.83 1 98.75 127 ALA B C 1
ATOM 3344 O O . ALA B 1 127 ? 8.773 6.969 -1.896 1 98.75 127 ALA B O 1
ATOM 3345 N N . MET B 1 128 ? 7.051 8.141 -2.65 1 98.75 128 MET B N 1
ATOM 3346 C CA . MET B 1 128 ? 6.754 8.688 -1.328 1 98.75 128 MET B CA 1
ATOM 3347 C C . MET B 1 128 ? 6.305 7.582 -0.373 1 98.75 128 MET B C 1
ATOM 3349 O O . MET B 1 128 ? 6.738 7.539 0.78 1 98.75 128 MET B O 1
ATOM 3353 N N . ALA B 1 129 ? 5.496 6.672 -0.874 1 98.56 129 ALA B N 1
ATOM 3354 C CA . ALA B 1 129 ? 5.082 5.535 -0.055 1 98.56 129 ALA B CA 1
ATOM 3355 C C . ALA B 1 129 ? 6.277 4.66 0.317 1 98.56 129 ALA B C 1
ATOM 3357 O O . ALA B 1 129 ? 6.367 4.176 1.446 1 98.56 129 ALA B O 1
ATOM 3358 N N . ALA B 1 130 ? 7.203 4.496 -0.626 1 98.75 130 ALA B N 1
ATOM 3359 C CA . ALA B 1 130 ? 8.398 3.697 -0.375 1 98.75 130 ALA B CA 1
ATOM 3360 C C . ALA B 1 130 ? 9.266 4.332 0.708 1 98.75 130 ALA B C 1
ATOM 3362 O O . ALA B 1 130 ? 9.781 3.639 1.588 1 98.75 130 ALA B O 1
ATOM 3363 N N . TYR B 1 131 ? 9.43 5.613 0.675 1 98.88 131 TYR B N 1
ATOM 3364 C CA . TYR B 1 131 ? 10.227 6.32 1.666 1 98.88 131 TYR B CA 1
ATOM 3365 C C . TYR B 1 131 ? 9.633 6.172 3.061 1 98.88 131 TYR B C 1
ATOM 3367 O O . TYR B 1 131 ? 10.336 5.816 4.008 1 98.88 131 TYR B O 1
ATOM 3375 N N . ILE B 1 132 ? 8.32 6.406 3.201 1 98.81 132 ILE B N 1
ATOM 3376 C CA . ILE B 1 132 ? 7.645 6.293 4.492 1 98.81 132 ILE B CA 1
ATOM 3377 C C . ILE B 1 132 ? 7.715 4.848 4.984 1 98.81 132 ILE B C 1
ATOM 3379 O O . ILE B 1 132 ? 7.91 4.602 6.176 1 98.81 132 ILE B O 1
ATOM 3383 N N . THR B 1 133 ? 7.566 3.912 4.062 1 98.75 133 THR B N 1
ATOM 3384 C CA . THR B 1 133 ? 7.66 2.504 4.43 1 98.75 133 THR B CA 1
ATOM 3385 C C . THR B 1 133 ? 9.07 2.16 4.902 1 98.75 133 THR B C 1
ATOM 3387 O O . THR B 1 133 ? 9.242 1.439 5.891 1 98.75 133 THR B O 1
ATOM 3390 N N . TRP B 1 134 ? 10.07 2.689 4.203 1 98.75 134 TRP B N 1
ATOM 3391 C CA . TRP B 1 134 ? 11.453 2.486 4.605 1 98.75 134 TRP B CA 1
ATOM 3392 C C . TRP B 1 134 ? 11.695 3.018 6.012 1 98.75 134 TRP B C 1
ATOM 3394 O O . TRP B 1 134 ? 12.328 2.35 6.836 1 98.75 134 TRP B O 1
ATOM 3404 N N . LEU B 1 135 ? 11.156 4.137 6.344 1 98.44 135 LEU B N 1
ATOM 3405 C CA . LEU B 1 135 ? 11.289 4.715 7.676 1 98.44 135 LEU B CA 1
ATOM 3406 C C . LEU B 1 135 ? 10.547 3.875 8.711 1 98.44 135 LEU B C 1
ATOM 3408 O O . LEU B 1 135 ? 10.75 4.043 9.914 1 98.44 135 LEU B O 1
ATOM 3412 N N . SER B 1 136 ? 9.695 3.018 8.273 1 98.12 136 SER B N 1
ATOM 3413 C CA . SER B 1 136 ? 8.906 2.172 9.164 1 98.12 136 SER B CA 1
ATOM 3414 C C . SER B 1 136 ? 9.516 0.782 9.289 1 98.12 136 SER B C 1
ATOM 3416 O O . SER B 1 136 ? 8.906 -0.123 9.859 1 98.12 136 SER B O 1
ATOM 3418 N N . THR B 1 137 ? 10.734 0.584 8.727 1 97.75 137 THR B N 1
ATOM 3419 C CA . THR B 1 137 ? 11.406 -0.71 8.797 1 97.75 137 THR B CA 1
ATOM 3420 C C . THR B 1 137 ? 11.492 -1.195 10.242 1 97.75 137 THR B C 1
ATOM 3422 O O . THR B 1 137 ? 11.867 -0.431 11.133 1 97.75 137 THR B O 1
ATOM 3425 N N . GLY B 1 138 ? 11.078 -2.473 10.461 1 96.75 138 GLY B N 1
ATOM 3426 C CA . GLY B 1 138 ? 11.203 -3.088 11.773 1 96.75 138 GLY B CA 1
ATOM 3427 C C . GLY B 1 138 ? 9.945 -2.965 12.609 1 96.75 138 GLY B C 1
ATOM 3428 O O . GLY B 1 138 ? 9.789 -3.672 13.609 1 96.75 138 GLY B O 1
ATOM 3429 N N . PHE B 1 139 ? 9.07 -1.976 12.297 1 97.12 139 PHE B N 1
ATOM 3430 C CA . PHE B 1 139 ? 7.809 -1.854 13.016 1 97.12 139 PHE B CA 1
ATOM 3431 C C . PHE B 1 139 ? 6.871 -3.002 12.656 1 97.12 139 PHE B C 1
ATOM 3433 O O . PHE B 1 139 ? 6.711 -3.34 11.484 1 97.12 139 PHE B O 1
ATOM 3440 N N . PRO B 1 140 ? 6.223 -3.645 13.617 1 96.81 140 PRO B N 1
ATOM 3441 C CA . PRO B 1 140 ? 5.254 -4.695 13.297 1 96.81 140 PRO B CA 1
ATOM 3442 C C . PRO B 1 140 ? 3.984 -4.148 12.648 1 96.81 140 PRO B C 1
ATOM 3444 O O . PRO B 1 140 ? 3.475 -3.104 13.07 1 96.81 140 PRO B O 1
ATOM 3447 N N . ILE B 1 141 ? 3.508 -4.77 11.641 1 97.44 141 ILE B N 1
ATOM 3448 C CA . ILE B 1 141 ? 2.262 -4.387 10.992 1 97.44 141 ILE B CA 1
ATOM 3449 C C . ILE B 1 141 ? 1.11 -4.457 11.992 1 97.44 141 ILE B C 1
ATOM 3451 O O . ILE B 1 141 ? 0.917 -5.48 12.648 1 97.44 141 ILE B O 1
ATOM 3455 N N . GLN B 1 142 ? 0.418 -3.436 12.133 1 95.56 142 GLN B N 1
ATOM 3456 C CA . GLN B 1 142 ? -0.8 -3.311 12.922 1 95.56 142 GLN B CA 1
ATOM 3457 C C . GLN B 1 142 ? -1.728 -2.248 12.344 1 95.56 142 GLN B C 1
ATOM 3459 O O . GLN B 1 142 ? -1.604 -1.064 12.664 1 95.56 142 GLN B O 1
ATOM 3464 N N . MET B 1 143 ? -2.641 -2.707 11.523 1 96.31 143 MET B N 1
ATOM 3465 C CA . MET B 1 143 ? -3.535 -1.764 10.859 1 96.31 143 MET B CA 1
ATOM 3466 C C . MET B 1 143 ? -4.344 -0.969 11.883 1 96.31 143 MET B C 1
ATOM 3468 O O . MET B 1 143 ? -4.754 -1.51 12.906 1 96.31 143 MET B O 1
ATOM 3472 N N . GLU B 1 144 ? -4.598 0.22 11.609 1 93.19 144 GLU B N 1
ATOM 3473 C CA . GLU B 1 144 ? -5.285 1.113 12.539 1 93.19 144 GLU B CA 1
ATOM 3474 C C . GLU B 1 144 ? -6.766 1.238 12.188 1 93.19 144 GLU B C 1
ATOM 3476 O O . GLU B 1 144 ? -7.117 1.672 11.086 1 93.19 144 GLU B O 1
ATOM 3481 N N . GLU B 1 145 ? -7.621 1.046 13.102 1 92.56 145 GLU B N 1
ATOM 3482 C CA . GLU B 1 145 ? -9.062 0.955 12.906 1 92.56 145 GLU B CA 1
ATOM 3483 C C . GLU B 1 145 ? -9.711 2.338 12.906 1 92.56 145 GLU B C 1
ATOM 3485 O O . GLU B 1 145 ? -10.789 2.527 12.336 1 92.56 145 GLU B O 1
ATOM 3490 N N . HIS B 1 146 ? -9 3.291 13.531 1 87.75 146 HIS B N 1
ATOM 3491 C CA . HIS B 1 146 ? -9.734 4.52 13.82 1 87.75 146 HIS B CA 1
ATOM 3492 C C . HIS B 1 146 ? -9.078 5.727 13.164 1 87.75 146 HIS B C 1
ATOM 3494 O O . HIS B 1 146 ? -9.727 6.746 12.938 1 87.75 146 HIS B O 1
ATOM 3500 N N . ARG B 1 147 ? -7.766 5.559 12.984 1 82.56 147 ARG B N 1
ATOM 3501 C CA . ARG B 1 147 ? -7.062 6.73 12.477 1 82.56 147 ARG B CA 1
ATOM 3502 C C . ARG B 1 147 ? -5.855 6.328 11.641 1 82.56 147 ARG B C 1
ATOM 3504 O O . ARG B 1 147 ? -5.059 5.484 12.062 1 82.56 147 ARG B O 1
ATOM 3511 N N . PRO B 1 148 ? -5.633 6.969 10.609 1 83.31 148 PRO B N 1
ATOM 3512 C CA . PRO B 1 148 ? -4.504 6.668 9.727 1 83.31 148 PRO B CA 1
ATOM 3513 C C . PRO B 1 148 ? -3.24 7.438 10.094 1 83.31 148 PRO B C 1
ATOM 3515 O O . PRO B 1 148 ? -2.842 8.359 9.383 1 83.31 148 PRO B O 1
ATOM 3518 N N . CYS B 1 149 ? -2.631 7.098 11.266 1 86.56 149 CYS B N 1
ATOM 3519 C CA . CYS B 1 149 ? -1.397 7.75 11.695 1 86.56 149 CYS B CA 1
ATOM 3520 C C . CYS B 1 149 ? -0.444 6.746 12.328 1 86.56 149 CYS B C 1
ATOM 3522 O O . CYS B 1 149 ? -0.737 5.551 12.383 1 86.56 149 CYS B O 1
ATOM 3524 N N . SER B 1 150 ? 0.713 7.273 12.664 1 91.88 150 SER B N 1
ATOM 3525 C CA . SER B 1 150 ? 1.771 6.418 13.188 1 91.88 150 SER B CA 1
ATOM 3526 C C . SER B 1 150 ? 1.367 5.793 14.516 1 91.88 150 SER B C 1
ATOM 3528 O O . SER B 1 150 ? 0.767 6.457 15.367 1 91.88 150 SER B O 1
ATOM 3530 N N . VAL B 1 151 ? 1.804 4.574 14.695 1 89.62 151 VAL B N 1
ATOM 3531 C CA . VAL B 1 151 ? 1.554 3.836 15.93 1 89.62 151 VAL B CA 1
ATOM 3532 C C . VAL B 1 151 ? 2.256 4.527 17.094 1 89.62 151 VAL B C 1
ATOM 3534 O O . VAL B 1 151 ? 1.854 4.367 18.25 1 89.62 151 VAL B O 1
ATOM 3537 N N . LEU B 1 152 ? 3.236 5.355 16.797 1 92.5 152 LEU B N 1
ATOM 3538 C CA . LEU B 1 152 ? 4.043 5.996 17.828 1 92.5 152 LEU B CA 1
ATOM 3539 C C . LEU B 1 152 ? 3.271 7.133 18.5 1 92.5 152 LEU B C 1
ATOM 3541 O O . LEU B 1 152 ? 3.514 7.453 19.656 1 92.5 152 LEU B O 1
ATOM 3545 N N . THR B 1 153 ? 2.287 7.656 17.75 1 93.31 153 THR B N 1
ATOM 3546 C CA . THR B 1 153 ? 1.721 8.898 18.25 1 93.31 153 THR B CA 1
ATOM 3547 C C . THR B 1 153 ? 0.197 8.828 18.297 1 93.31 153 THR B C 1
ATOM 3549 O O . THR B 1 153 ? -0.461 9.719 18.828 1 93.31 153 THR B O 1
ATOM 3552 N N . SER B 1 154 ? -0.412 7.75 17.797 1 91.25 154 SER B N 1
ATOM 3553 C CA . SER B 1 154 ? -1.847 7.652 17.547 1 91.25 154 SER B CA 1
ATOM 3554 C C . SER B 1 154 ? -2.648 7.949 18.812 1 91.25 154 SER B C 1
ATOM 3556 O O . SER B 1 154 ? -3.543 8.797 18.797 1 91.25 154 SER B O 1
ATOM 3558 N N . LYS B 1 155 ? -2.305 7.371 19.938 1 90.5 155 LYS B N 1
ATOM 3559 C CA . LYS B 1 155 ? -3.062 7.551 21.172 1 90.5 155 LYS B CA 1
ATOM 3560 C C . LYS B 1 155 ? -2.922 8.977 21.703 1 90.5 155 LYS B C 1
ATOM 3562 O O . LYS B 1 155 ? -3.916 9.609 22.062 1 90.5 155 LYS B O 1
ATOM 3567 N N . ARG B 1 156 ? -1.732 9.461 21.656 1 92.75 156 ARG B N 1
ATOM 3568 C CA . ARG B 1 156 ? -1.479 10.812 22.156 1 92.75 156 ARG B CA 1
ATOM 3569 C C . ARG B 1 156 ? -2.137 11.859 21.25 1 92.75 156 ARG B C 1
ATOM 3571 O O . ARG B 1 156 ? -2.66 12.859 21.75 1 92.75 156 ARG B O 1
ATOM 3578 N N . TRP B 1 157 ? -2.119 11.562 20 1 93.62 157 TRP B N 1
ATOM 3579 C CA . TRP B 1 157 ? -2.754 12.461 19.047 1 93.62 157 TRP B CA 1
ATOM 3580 C C . TRP B 1 157 ? -4.254 12.555 19.297 1 93.62 157 TRP B C 1
ATOM 3582 O O . TRP B 1 157 ? -4.809 13.656 19.375 1 93.62 157 TRP B O 1
ATOM 3592 N N . ALA B 1 158 ? -4.875 11.445 19.531 1 93.19 158 ALA B N 1
ATOM 3593 C CA . ALA B 1 158 ? -6.316 11.406 19.781 1 93.19 158 ALA B CA 1
ATOM 3594 C C . ALA B 1 158 ? -6.668 12.117 21.078 1 93.19 158 ALA B C 1
ATOM 3596 O O . ALA B 1 158 ? -7.617 12.898 21.141 1 93.19 158 ALA B O 1
ATOM 3597 N N . ALA B 1 159 ? -5.914 11.836 22.094 1 96.44 159 ALA B N 1
ATOM 3598 C CA . ALA B 1 159 ? -6.164 12.445 23.406 1 96.44 159 ALA B CA 1
ATOM 3599 C C . ALA B 1 159 ? -5.996 13.961 23.344 1 96.44 159 ALA B C 1
ATOM 3601 O O . ALA B 1 159 ? -6.789 14.703 23.922 1 96.44 159 ALA B O 1
ATOM 3602 N N . ASN B 1 160 ? -5 14.383 22.625 1 97.5 160 ASN B N 1
ATOM 3603 C CA . ASN B 1 160 ? -4.73 15.82 22.547 1 97.5 160 ASN B CA 1
ATOM 3604 C C . ASN B 1 160 ? -5.785 16.547 21.719 1 97.5 160 ASN B C 1
ATOM 3606 O O . ASN B 1 160 ? -6.148 17.672 22.016 1 97.5 160 ASN B O 1
ATOM 3610 N N . GLN B 1 161 ? -6.254 15.883 20.672 1 96.75 161 GLN B N 1
ATOM 3611 C CA . GLN B 1 161 ? -7.324 16.5 19.906 1 96.75 161 GLN B CA 1
ATOM 3612 C C . GLN B 1 161 ? -8.562 16.734 20.766 1 96.75 161 GLN B C 1
ATOM 3614 O O . GLN B 1 161 ? -9.203 17.797 20.656 1 96.75 161 GLN B O 1
ATOM 3619 N N . LYS B 1 162 ? -8.867 15.773 21.578 1 97.56 162 LYS B N 1
ATOM 3620 C CA . LYS B 1 162 ? -10.008 15.914 22.484 1 97.56 162 LYS B CA 1
ATOM 3621 C C . LYS B 1 162 ? -9.773 17.047 23.484 1 97.56 162 LYS B C 1
ATOM 3623 O O . LYS B 1 162 ? -10.656 17.875 23.688 1 97.56 162 LYS B O 1
ATOM 3628 N N . LYS B 1 163 ? -8.625 17.047 24.062 1 98.56 163 LYS B N 1
ATOM 3629 C CA . LYS B 1 163 ? -8.266 18.078 25.047 1 98.56 163 LYS B CA 1
ATOM 3630 C C . LYS B 1 163 ? -8.359 19.469 24.438 1 98.56 163 LYS B C 1
ATOM 3632 O O . LYS B 1 163 ? -9.016 20.344 24.984 1 98.56 163 LYS B O 1
ATOM 3637 N N . PHE B 1 164 ? -7.832 19.656 23.312 1 98.81 164 PHE B N 1
ATOM 3638 C CA . PHE B 1 164 ? -7.77 20.984 22.719 1 98.81 164 PHE B CA 1
ATOM 3639 C C . PHE B 1 164 ? -9.117 21.391 22.141 1 98.81 164 PHE B C 1
ATOM 3641 O O . PHE B 1 164 ? -9.461 22.578 22.094 1 98.81 164 PHE B O 1
ATOM 3648 N N . GLY B 1 165 ? -9.852 20.344 21.672 1 98.69 165 GLY B N 1
ATOM 3649 C CA . GLY B 1 165 ? -11.227 20.641 21.297 1 98.69 165 GLY B CA 1
ATOM 3650 C C . GLY B 1 165 ? -12.023 21.281 22.422 1 98.69 165 GLY B C 1
ATOM 3651 O O . GLY B 1 165 ? -12.734 22.266 22.203 1 98.69 165 GLY B O 1
ATOM 3652 N N . ALA B 1 166 ? -11.875 20.75 23.594 1 98.62 166 ALA B N 1
ATOM 3653 C CA . ALA B 1 166 ? -12.594 21.266 24.75 1 98.62 166 ALA B CA 1
ATOM 3654 C C . ALA B 1 166 ? -12.117 22.672 25.109 1 98.62 166 ALA B C 1
ATOM 3656 O O . ALA B 1 166 ? -12.922 23.531 25.5 1 98.62 166 ALA B O 1
ATOM 3657 N N . ILE B 1 167 ? -10.867 22.938 24.969 1 98.81 167 ILE B N 1
ATOM 3658 C CA . ILE B 1 167 ? -10.305 24.25 25.281 1 98.81 167 ILE B CA 1
ATOM 3659 C C . ILE B 1 167 ? -10.805 25.281 24.281 1 98.81 167 ILE B C 1
ATOM 3661 O O . ILE B 1 167 ? -11.25 26.359 24.656 1 98.81 167 ILE B O 1
ATOM 3665 N N . GLN B 1 168 ? -10.805 24.922 23.016 1 98.81 168 GLN B N 1
ATOM 3666 C CA . GLN B 1 168 ? -11.109 25.859 21.938 1 98.81 168 GLN B CA 1
ATOM 3667 C C . GLN B 1 168 ? -12.586 26.266 21.969 1 98.81 168 GLN B C 1
ATOM 3669 O O . GLN B 1 168 ? -12.93 27.406 21.625 1 98.81 168 GLN B O 1
ATOM 3674 N N . LYS B 1 169 ? -13.422 25.344 22.422 1 98.56 169 LYS B N 1
ATOM 3675 C CA . LYS B 1 169 ? -14.859 25.625 22.469 1 98.56 169 LYS B CA 1
ATOM 3676 C C . LYS B 1 169 ? -15.156 26.812 23.391 1 98.56 169 LYS B C 1
ATOM 3678 O O . LYS B 1 169 ? -16.203 27.438 23.281 1 98.56 169 LYS B O 1
ATOM 3683 N N . LYS B 1 170 ? -14.242 27.109 24.266 1 98.56 170 LYS B N 1
ATOM 3684 C CA . LYS B 1 170 ? -14.445 28.172 25.25 1 98.56 170 LYS B CA 1
ATOM 3685 C C . LYS B 1 170 ? -13.688 29.438 24.859 1 98.56 170 LYS B C 1
ATOM 3687 O O . LYS B 1 170 ? -13.641 30.391 25.641 1 98.56 170 LYS B O 1
ATOM 3692 N N . ALA B 1 171 ? -13.125 29.469 23.719 1 98.81 171 ALA B N 1
ATOM 3693 C CA . ALA B 1 171 ? -12.258 30.578 23.312 1 98.81 171 ALA B CA 1
ATOM 3694 C C . ALA B 1 171 ? -13.047 31.875 23.172 1 98.81 171 ALA B C 1
ATOM 3696 O O . ALA B 1 171 ? -14.211 31.859 22.766 1 98.81 171 ALA B O 1
ATOM 3697 N N . THR B 1 172 ? -12.438 32.969 23.484 1 98.62 172 THR B N 1
ATOM 3698 C CA . THR B 1 172 ? -12.984 34.312 23.312 1 98.62 172 THR B CA 1
ATOM 3699 C C . THR B 1 172 ? -11.977 35.219 22.609 1 98.62 172 THR B C 1
ATOM 3701 O O . THR B 1 172 ? -10.891 34.781 22.219 1 98.62 172 THR B O 1
ATOM 3704 N N . HIS B 1 173 ? -12.414 36.469 22.469 1 98.75 173 HIS B N 1
ATOM 3705 C CA . HIS B 1 173 ? -11.508 37.438 21.891 1 98.75 173 HIS B CA 1
ATOM 3706 C C . HIS B 1 173 ? -10.242 37.594 22.734 1 98.75 173 HIS B C 1
ATOM 3708 O O . HIS B 1 173 ? -9.164 37.844 22.188 1 98.75 173 HIS B O 1
ATOM 3714 N N . LYS B 1 174 ? -10.328 37.469 24.031 1 98.75 174 LYS B N 1
ATOM 3715 C CA . LYS B 1 174 ? -9.164 37.531 24.906 1 98.75 174 LYS B CA 1
ATOM 3716 C C . LYS B 1 174 ? -8.109 36.5 24.531 1 98.75 174 LYS B C 1
ATOM 3718 O O . LYS B 1 174 ? -6.91 36.781 24.594 1 98.75 174 LYS B O 1
ATOM 3723 N N . ASN B 1 175 ? -8.586 35.344 24.172 1 98.88 175 ASN B N 1
ATOM 3724 C CA . ASN B 1 175 ? -7.672 34.281 23.766 1 98.88 175 ASN B CA 1
ATOM 3725 C C . ASN B 1 175 ? -6.996 34.594 22.438 1 98.88 175 ASN B C 1
ATOM 3727 O O . ASN B 1 175 ? -5.832 34.25 22.219 1 98.88 175 ASN B O 1
ATOM 3731 N N . TYR B 1 176 ? -7.75 35.219 21.484 1 98.88 176 TYR B N 1
ATOM 3732 C CA . TYR B 1 176 ? -7.191 35.656 20.219 1 98.88 176 TYR B CA 1
ATOM 3733 C C . TYR B 1 176 ? -6.066 36.656 20.438 1 98.88 176 TYR B C 1
ATOM 3735 O O . TYR B 1 176 ? -5 36.531 19.828 1 98.88 176 TYR B O 1
ATOM 3743 N N . VAL B 1 177 ? -6.289 37.594 21.344 1 98.88 177 VAL B N 1
ATOM 3744 C CA . VAL B 1 177 ? -5.297 38.625 21.656 1 98.88 177 VAL B CA 1
ATOM 3745 C C . VAL B 1 177 ? -4.078 38 22.312 1 98.88 177 VAL B C 1
ATOM 3747 O O . VAL B 1 177 ? -2.938 38.312 22 1 98.88 177 VAL B O 1
ATOM 3750 N N . ALA B 1 178 ? -4.344 37.062 23.25 1 98.88 178 ALA B N 1
ATOM 3751 C CA . ALA B 1 178 ? -3.248 36.344 23.891 1 98.88 178 ALA B CA 1
ATOM 3752 C C . ALA B 1 178 ? -2.432 35.562 22.859 1 98.88 178 ALA B C 1
ATOM 3754 O O . ALA B 1 178 ? -1.201 35.531 22.938 1 98.88 178 ALA B O 1
ATOM 3755 N N . GLY B 1 179 ? -3.129 34.938 21.938 1 98.88 179 GLY B N 1
ATOM 3756 C CA . GLY B 1 179 ? -2.461 34.188 20.875 1 98.88 179 GLY B CA 1
ATOM 3757 C C . GLY B 1 179 ? -1.562 35.031 20.016 1 98.88 179 GLY B C 1
ATOM 3758 O O . GLY B 1 179 ? -0.461 34.625 19.641 1 98.88 179 GLY B O 1
ATOM 3759 N N . LYS B 1 180 ? -2.102 36.188 19.688 1 98.81 180 LYS B N 1
ATOM 3760 C CA . LYS B 1 180 ? -1.292 37.156 18.922 1 98.81 180 LYS B CA 1
ATOM 3761 C C . LYS B 1 180 ? 0.003 37.469 19.656 1 98.81 180 LYS B C 1
ATOM 3763 O O . LYS B 1 180 ? 1.077 37.5 19.062 1 98.81 180 LYS B O 1
ATOM 3768 N N . LYS B 1 181 ? -0.087 37.75 20.938 1 98.81 181 LYS B N 1
ATOM 3769 C CA . LYS B 1 181 ? 1.087 38.062 21.75 1 98.81 181 LYS B CA 1
ATOM 3770 C C . LYS B 1 181 ? 2.08 36.906 21.766 1 98.81 181 LYS B C 1
ATOM 3772 O O . LYS B 1 181 ? 3.291 37.125 21.672 1 98.81 181 LYS B O 1
ATOM 3777 N N . ILE B 1 182 ? 1.604 35.75 21.938 1 98.81 182 ILE B N 1
ATOM 3778 C CA . ILE B 1 182 ? 2.455 34.562 21.953 1 98.81 182 ILE B CA 1
ATOM 3779 C C . ILE B 1 182 ? 3.135 34.406 20.594 1 98.81 182 ILE B C 1
ATOM 3781 O O . ILE B 1 182 ? 4.328 34.094 20.516 1 98.81 182 ILE B O 1
ATOM 3785 N N . PHE B 1 183 ? 2.375 34.594 19.484 1 98.81 183 PHE B N 1
ATOM 3786 C CA . PHE B 1 183 ? 2.934 34.5 18.141 1 98.81 183 PHE B CA 1
ATOM 3787 C C . PHE B 1 183 ? 4.094 35.469 17.969 1 98.81 183 PHE B C 1
ATOM 3789 O O . PHE B 1 183 ? 5.16 35.094 17.469 1 98.81 183 PHE B O 1
ATOM 3796 N N . GLU B 1 184 ? 3.84 36.719 18.375 1 98.62 184 GLU B N 1
ATOM 3797 C CA . GLU B 1 184 ? 4.855 37.75 18.234 1 98.62 184 GLU B CA 1
ATOM 3798 C C . GLU B 1 184 ? 6.094 37.438 19.078 1 98.62 184 GLU B C 1
ATOM 3800 O O . GLU B 1 184 ? 7.219 37.688 18.641 1 98.62 184 GLU B O 1
ATOM 3805 N N . ALA B 1 185 ? 5.898 36.781 20.188 1 98.19 185 ALA B N 1
ATOM 3806 C CA . ALA B 1 185 ? 6.98 36.562 21.141 1 98.19 185 ALA B CA 1
ATOM 3807 C C . ALA B 1 185 ? 7.75 35.281 20.781 1 98.19 185 ALA B C 1
ATOM 3809 O O . ALA B 1 185 ? 8.969 35.219 20.969 1 98.19 185 ALA B O 1
ATOM 3810 N N . LYS B 1 186 ? 7.027 34.281 20.234 1 98 186 LYS B N 1
ATOM 3811 C CA . LYS B 1 186 ? 7.656 32.969 20.219 1 98 186 LYS B CA 1
ATOM 3812 C C . LYS B 1 186 ? 7.68 32.406 18.797 1 98 186 LYS B C 1
ATOM 3814 O O . LYS B 1 186 ? 8.383 31.422 18.531 1 98 186 LY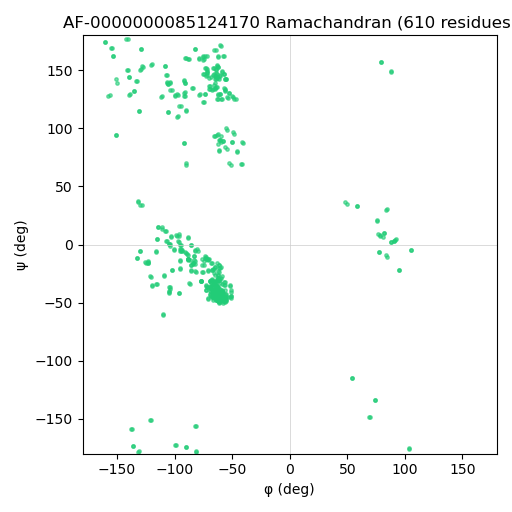S B O 1
ATOM 3819 N N . CYS B 1 187 ? 6.926 32.938 17.875 1 98.44 187 CYS B N 1
ATOM 3820 C CA . CYS B 1 187 ? 6.73 32.281 16.578 1 98.44 187 CYS B CA 1
ATOM 3821 C C . CYS B 1 187 ? 7.219 33.156 15.438 1 98.44 187 CYS B C 1
ATOM 3823 O O . CYS B 1 187 ? 7.836 32.656 14.492 1 98.44 187 CYS B O 1
ATOM 3825 N N . ALA B 1 188 ? 7.074 34.5 15.547 1 97.94 188 ALA B N 1
ATOM 3826 C CA . ALA B 1 188 ? 7.211 35.469 14.461 1 97.94 188 ALA B CA 1
ATOM 3827 C C . ALA B 1 188 ? 8.656 35.562 13.984 1 97.94 188 ALA B C 1
ATOM 3829 O O . ALA B 1 188 ? 8.914 35.812 12.805 1 97.94 188 ALA B O 1
ATOM 3830 N N . SER B 1 189 ? 9.578 35.344 14.875 1 96.81 189 SER B N 1
ATOM 3831 C CA . SER B 1 189 ? 10.984 35.469 14.492 1 96.81 189 SER B CA 1
ATOM 3832 C C . SER B 1 189 ? 11.328 34.5 13.375 1 96.81 189 SER B C 1
ATOM 3834 O O . SER B 1 189 ? 12.203 34.781 12.547 1 96.81 189 SER B O 1
ATOM 3836 N N . CYS B 1 190 ? 10.656 33.406 13.305 1 97.31 190 CYS B N 1
ATOM 3837 C CA . CYS B 1 190 ? 10.914 32.438 12.266 1 97.31 190 CYS B CA 1
ATOM 3838 C C . CYS B 1 190 ? 9.844 32.469 11.18 1 97.31 190 CYS B C 1
ATOM 3840 O O . CYS B 1 190 ? 10.156 32.5 9.992 1 97.31 190 CYS B O 1
ATOM 3842 N N . HIS B 1 191 ? 8.594 32.656 11.539 1 98 191 HIS B N 1
ATOM 3843 C CA . HIS B 1 191 ? 7.492 32.531 10.586 1 98 191 HIS B CA 1
ATOM 3844 C C . HIS B 1 191 ? 7.125 33.906 10.008 1 98 191 HIS B C 1
ATOM 3846 O O . HIS B 1 191 ? 6.273 34 9.117 1 98 191 HIS B O 1
ATOM 3852 N N . GLY B 1 192 ? 7.781 34.969 10.5 1 97.19 192 GLY B N 1
ATOM 3853 C CA . GLY B 1 192 ? 7.488 36.312 10.039 1 97.19 192 GLY B CA 1
ATOM 3854 C C . GLY B 1 192 ? 6.375 36.969 10.828 1 97.19 192 GLY B C 1
ATOM 3855 O O . GLY B 1 192 ? 5.402 36.312 11.211 1 97.19 192 GLY B O 1
ATOM 3856 N N . MET B 1 193 ? 6.488 38.281 10.945 1 96.31 193 MET B N 1
ATOM 3857 C CA . MET B 1 193 ? 5.52 39.062 11.719 1 96.31 193 MET B CA 1
ATOM 3858 C C . MET B 1 193 ? 4.137 39 11.078 1 96.31 193 MET B C 1
ATOM 3860 O O . MET B 1 193 ? 3.121 39.031 11.781 1 96.31 193 MET B O 1
ATOM 3864 N N . ASN B 1 194 ? 4.152 38.781 9.773 1 95.44 194 ASN B N 1
ATOM 3865 C CA . ASN B 1 194 ? 2.877 38.688 9.07 1 95.44 194 ASN B CA 1
ATOM 3866 C C . ASN B 1 194 ? 2.559 37.25 8.656 1 95.44 194 ASN B C 1
ATOM 3868 O O . ASN B 1 194 ? 1.74 37.031 7.766 1 95.44 194 ASN B O 1
ATOM 3872 N N . GLY B 1 195 ? 3.295 36.312 9.172 1 97.12 195 GLY B N 1
ATOM 3873 C CA . GLY B 1 195 ? 3.02 34.906 8.961 1 97.12 195 GLY B CA 1
ATOM 3874 C C . GLY B 1 195 ? 3.479 34.375 7.609 1 97.12 195 GLY B C 1
ATOM 3875 O O . GLY B 1 195 ? 3.189 33.25 7.234 1 97.12 195 GLY B O 1
ATOM 3876 N N . LYS B 1 196 ? 4.211 35.188 6.828 1 96.38 196 LYS B N 1
ATOM 3877 C CA . LYS B 1 196 ? 4.547 34.844 5.449 1 96.38 196 LYS B CA 1
ATOM 3878 C C . LYS B 1 196 ? 5.844 34.031 5.379 1 96.38 196 LYS B C 1
ATOM 3880 O O . LYS B 1 196 ? 6.309 33.688 4.289 1 96.38 196 LYS B O 1
ATOM 3885 N N . GLY B 1 197 ? 6.395 33.656 6.539 1 95.44 197 GLY B N 1
ATOM 3886 C CA . GLY B 1 197 ? 7.637 32.906 6.566 1 95.44 197 GLY B CA 1
ATOM 3887 C C . GLY B 1 197 ? 8.867 33.781 6.363 1 95.44 197 GLY B C 1
ATOM 3888 O O . GLY B 1 197 ? 8.758 34.938 5.945 1 95.44 197 GLY B O 1
ATOM 3889 N N . THR B 1 198 ? 10 33.25 6.859 1 91.81 198 THR B N 1
ATOM 3890 C CA . THR B 1 198 ? 11.297 33.875 6.652 1 91.81 198 THR B CA 1
ATOM 3891 C C . THR B 1 198 ? 12.344 32.844 6.273 1 91.81 198 THR B C 1
ATOM 3893 O O . THR B 1 198 ? 12.445 31.781 6.91 1 91.81 198 THR B O 1
ATOM 3896 N N . GLY B 1 199 ? 13.086 33.156 5.227 1 88.31 199 GLY B N 1
ATOM 3897 C CA . GLY B 1 199 ? 14.133 32.219 4.852 1 88.31 199 GLY B CA 1
ATOM 3898 C C . GLY B 1 199 ? 13.609 30.797 4.641 1 88.31 199 GLY B C 1
ATOM 3899 O O . GLY B 1 199 ? 12.719 30.578 3.814 1 88.31 199 GLY B O 1
ATOM 3900 N N . ASN B 1 200 ? 14.141 29.906 5.609 1 87.56 200 ASN B N 1
ATOM 3901 C CA . ASN B 1 200 ? 13.805 28.5 5.465 1 87.56 200 ASN B CA 1
ATOM 3902 C C . ASN B 1 200 ? 12.594 28.109 6.32 1 87.56 200 ASN B C 1
ATOM 3904 O O . ASN B 1 200 ? 12.141 26.969 6.285 1 87.56 200 ASN B O 1
ATOM 3908 N N . PHE B 1 201 ? 12.078 29.109 7.031 1 95.88 201 PHE B N 1
ATOM 3909 C CA . PHE B 1 201 ? 10.922 28.828 7.871 1 95.88 201 PHE B CA 1
ATOM 3910 C C . PHE B 1 201 ? 9.625 29.078 7.113 1 95.88 201 PHE B C 1
ATOM 3912 O O . PHE B 1 201 ? 9.469 30.109 6.469 1 95.88 201 PHE B O 1
ATOM 3919 N N . PRO B 1 202 ? 8.719 28.156 7.148 1 97.25 202 PRO B N 1
ATOM 3920 C CA . PRO B 1 202 ? 7.566 28.188 6.246 1 97.25 202 PRO B CA 1
ATOM 3921 C C . PRO B 1 202 ? 6.539 29.25 6.629 1 97.25 202 PRO B C 1
ATOM 3923 O O . PRO B 1 202 ? 6.445 29.625 7.801 1 97.25 202 PRO B O 1
ATOM 3926 N N . PRO B 1 203 ? 5.836 29.719 5.582 1 98.19 203 PRO B N 1
ATOM 3927 C CA . PRO B 1 203 ? 4.684 30.578 5.863 1 98.19 203 PRO B CA 1
ATOM 3928 C C . PRO B 1 203 ? 3.559 29.844 6.582 1 98.19 203 PRO B C 1
ATOM 3930 O O . PRO B 1 203 ? 3.404 28.625 6.422 1 98.19 203 PRO B O 1
ATOM 3933 N N . LEU B 1 204 ? 2.793 30.594 7.367 1 98.5 204 LEU B N 1
ATOM 3934 C CA . LEU B 1 204 ? 1.666 30.016 8.094 1 98.5 204 LEU B CA 1
ATOM 3935 C C . LEU B 1 204 ? 0.341 30.484 7.504 1 98.5 204 LEU B C 1
ATOM 3937 O O . LEU B 1 204 ? -0.684 29.828 7.66 1 98.5 204 LEU B O 1
ATOM 3941 N N . TRP B 1 205 ? 0.336 31.625 6.895 1 98.19 205 TRP B N 1
ATOM 3942 C CA . TRP B 1 205 ? -0.821 32.156 6.18 1 98.19 205 TRP B CA 1
ATOM 3943 C C . TRP B 1 205 ? -0.403 33.25 5.195 1 98.19 205 TRP B C 1
ATOM 3945 O O . TRP B 1 205 ? 0.782 33.562 5.082 1 98.19 205 TRP B O 1
ATOM 3955 N N . GLY B 1 206 ? -1.361 33.688 4.441 1 96.75 206 GLY B N 1
ATOM 3956 C CA . GLY B 1 206 ? -1.149 34.844 3.59 1 96.75 206 GLY B CA 1
ATOM 3957 C C . GLY B 1 206 ? -0.944 34.5 2.131 1 96.75 206 GLY B C 1
ATOM 3958 O O . GLY B 1 206 ? -1.089 33.312 1.744 1 96.75 206 GLY B O 1
ATOM 3959 N N . GLN B 1 207 ? -0.662 35.5 1.308 1 97.19 207 GLN B N 1
ATOM 3960 C CA . GLN B 1 207 ? -0.441 35.375 -0.13 1 97.19 207 GLN B CA 1
ATOM 3961 C C . GLN B 1 207 ? 0.878 36.031 -0.539 1 97.19 207 GLN B C 1
ATOM 3963 O O . GLN B 1 207 ? 1.378 36.906 0.151 1 97.19 207 GLN B O 1
ATOM 3968 N N . ASP B 1 208 ? 1.355 35.469 -1.598 1 94.69 208 ASP B N 1
ATOM 3969 C CA . ASP B 1 208 ? 2.514 36.188 -2.152 1 94.69 208 ASP B CA 1
ATOM 3970 C C . ASP B 1 208 ? 2.082 37.375 -3 1 94.69 208 ASP B C 1
ATOM 3972 O O . ASP B 1 208 ? 0.904 37.75 -3.016 1 94.69 208 ASP B O 1
ATOM 3976 N N . LYS B 1 209 ? 3.055 38.031 -3.572 1 94.06 209 LYS B N 1
ATOM 3977 C CA . LYS B 1 209 ? 2.811 39.281 -4.309 1 94.06 209 LYS B CA 1
ATOM 3978 C C . LYS B 1 209 ? 1.889 39.031 -5.5 1 94.06 209 LYS B C 1
ATOM 3980 O O . LYS B 1 209 ? 1.22 39.969 -5.973 1 94.06 209 LYS B O 1
ATOM 3985 N N . ASN B 1 210 ? 1.838 37.812 -5.973 1 95.06 210 ASN B N 1
ATOM 3986 C CA . ASN B 1 210 ? 1.046 37.469 -7.148 1 95.06 210 ASN B CA 1
ATOM 3987 C C . ASN B 1 210 ? -0.322 36.906 -6.762 1 95.06 210 ASN B C 1
ATOM 3989 O O . ASN B 1 210 ? -1.091 36.5 -7.625 1 95.06 210 ASN B O 1
ATOM 3993 N N . GLY B 1 211 ? -0.628 36.844 -5.457 1 95.06 211 GLY B N 1
ATOM 3994 C CA . GLY B 1 211 ? -1.936 36.406 -5.004 1 95.06 211 GLY B CA 1
ATOM 3995 C C . GLY B 1 211 ? -1.992 34.906 -4.723 1 95.06 211 GLY B C 1
ATOM 3996 O O . GLY B 1 211 ? -3.061 34.375 -4.434 1 95.06 211 GLY B O 1
ATOM 3997 N N . LYS B 1 212 ? -0.889 34.281 -4.836 1 95.38 212 LYS B N 1
ATOM 3998 C CA . LYS B 1 212 ? -0.833 32.844 -4.535 1 95.38 212 LYS B CA 1
ATOM 3999 C C . LYS B 1 212 ? -0.789 32.594 -3.029 1 95.38 212 LYS B C 1
ATOM 4001 O O . LYS B 1 212 ? -0.003 33.219 -2.316 1 95.38 212 LYS B O 1
ATOM 4006 N N . TRP B 1 213 ? -1.666 31.75 -2.631 1 97.5 213 TRP B N 1
ATOM 4007 C CA . TRP B 1 213 ? -1.65 31.391 -1.216 1 97.5 213 TRP B CA 1
ATOM 4008 C C . TRP B 1 213 ? -0.339 30.703 -0.84 1 97.5 213 TRP B C 1
ATOM 4010 O O . TRP B 1 213 ? 0.205 29.922 -1.62 1 97.5 213 TRP B O 1
ATOM 4020 N N . LEU B 1 214 ? 0.087 30.938 0.384 1 97.94 214 LEU B N 1
ATOM 4021 C CA . LEU B 1 214 ? 1.444 30.547 0.747 1 97.94 214 LEU B CA 1
ATOM 4022 C C . LEU B 1 214 ? 1.437 29.266 1.565 1 97.94 214 LEU B C 1
ATOM 4024 O O . LEU B 1 214 ? 2.447 28.562 1.633 1 97.94 214 LEU B O 1
ATOM 4028 N N . SER B 1 215 ? 0.287 28.984 2.18 1 98.62 215 SER B N 1
ATOM 4029 C CA . SER B 1 215 ? 0.283 27.922 3.188 1 98.62 215 SER B CA 1
ATOM 4030 C C . SER B 1 215 ? -0.928 27.016 3.025 1 98.62 215 SER B C 1
ATOM 4032 O O . SER B 1 215 ? -1.612 27.062 2.002 1 98.62 215 SER B O 1
ATOM 4034 N N . TYR B 1 216 ? -1.131 26.062 4.004 1 98.75 216 TYR B N 1
ATOM 4035 C CA . TYR B 1 216 ? -2.201 25.062 3.967 1 98.75 216 TYR B CA 1
ATOM 4036 C C . TYR B 1 216 ? -3.566 25.734 3.912 1 98.75 216 TYR B C 1
ATOM 4038 O O . TYR B 1 216 ? -3.736 26.859 4.414 1 98.75 216 TYR B O 1
ATOM 4046 N N . ASN B 1 217 ? -4.516 25.047 3.242 1 98.81 217 ASN B N 1
ATOM 4047 C CA . ASN B 1 217 ? -5.863 25.594 3.119 1 98.81 217 ASN B CA 1
ATOM 4048 C C . ASN B 1 217 ? -6.754 25.156 4.277 1 98.81 217 ASN B C 1
ATOM 4050 O O . ASN B 1 217 ? -6.289 24.484 5.207 1 98.81 217 ASN B O 1
ATOM 4054 N N . THR B 1 218 ? -8.016 25.469 4.238 1 98.81 218 THR B N 1
ATOM 4055 C CA . THR B 1 218 ? -8.906 25.297 5.379 1 98.81 218 THR B CA 1
ATOM 4056 C C . THR B 1 218 ? -9.352 23.844 5.508 1 98.81 218 THR B C 1
ATOM 4058 O O . THR B 1 218 ? -10.023 23.484 6.477 1 98.81 218 THR B O 1
ATOM 4061 N N . GLY B 1 219 ? -9.008 23.031 4.59 1 98.25 219 GLY B N 1
ATOM 4062 C CA . GLY B 1 219 ? -9.297 21.609 4.68 1 98.25 219 GLY B CA 1
ATOM 4063 C C . GLY B 1 219 ? -8.234 20.812 5.426 1 98.25 219 GLY B C 1
ATOM 4064 O O . GLY B 1 219 ? -8.461 19.672 5.812 1 98.25 219 GLY B O 1
ATOM 4065 N N . ALA B 1 220 ? -7.082 21.453 5.637 1 98.31 220 ALA B N 1
ATOM 4066 C CA . ALA B 1 220 ? -5.949 20.781 6.262 1 98.31 220 ALA B CA 1
ATOM 4067 C C . ALA B 1 220 ? -6.199 20.547 7.75 1 98.31 220 ALA B C 1
ATOM 4069 O O . ALA B 1 220 ? -6.891 21.344 8.398 1 98.31 220 ALA B O 1
ATOM 4070 N N . GLY B 1 221 ? -5.582 19.469 8.258 1 96.56 221 GLY B N 1
ATOM 4071 C CA . GLY B 1 221 ? -5.629 19.25 9.695 1 96.56 221 GLY B CA 1
ATOM 4072 C C . GLY B 1 221 ? -5.07 20.422 10.492 1 96.56 221 GLY B C 1
ATOM 4073 O O . GLY B 1 221 ? -5.594 20.781 11.547 1 96.56 221 GLY B O 1
ATOM 4074 N N . MET B 1 222 ? -4.133 21.094 9.977 1 98.12 222 MET B N 1
ATOM 4075 C CA . MET B 1 222 ? -3.473 22.203 10.641 1 98.12 222 MET B CA 1
ATOM 4076 C C . MET B 1 222 ? -4.395 23.422 10.711 1 98.12 222 MET B C 1
ATOM 4078 O O . MET B 1 222 ? -4.133 24.359 11.461 1 98.12 222 MET B O 1
ATOM 4082 N N . SER B 1 223 ? -5.445 23.375 9.984 1 98.56 223 SER B N 1
ATOM 4083 C CA . SER B 1 223 ? -6.383 24.5 10 1 98.56 223 SER B CA 1
ATOM 4084 C C . SER B 1 223 ? -7.504 24.266 11.008 1 98.56 223 SER B C 1
ATOM 4086 O O . SER B 1 223 ? -8.367 25.125 11.195 1 98.56 223 SER B O 1
ATOM 4088 N N . LYS B 1 224 ? -7.512 23.078 11.617 1 98.31 224 LYS B N 1
ATOM 4089 C CA . LYS B 1 224 ? -8.562 22.734 12.57 1 98.31 224 LYS B CA 1
ATOM 4090 C C . LYS B 1 224 ? -8.148 23.094 14 1 98.31 224 LYS B C 1
ATOM 4092 O O . LYS B 1 224 ? -7.031 22.781 14.422 1 98.31 224 LYS B O 1
ATOM 4097 N N . LEU B 1 225 ? -9.086 23.594 14.742 1 98.75 225 LEU B N 1
ATOM 4098 C CA . LEU B 1 225 ? -8.789 24.234 16.016 1 98.75 225 LEU B CA 1
ATOM 4099 C C . LEU B 1 225 ? -8.445 23.219 17.094 1 98.75 225 LEU B C 1
ATOM 4101 O O . LEU B 1 225 ? -7.902 23.562 18.141 1 98.75 225 LEU B O 1
ATOM 4105 N N . ASN B 1 226 ? -8.773 21.953 16.922 1 98.5 226 ASN B N 1
ATOM 4106 C CA . ASN B 1 226 ? -8.391 20.922 17.875 1 98.5 226 ASN B CA 1
ATOM 4107 C C . ASN B 1 226 ? -7.102 20.219 17.453 1 98.5 226 ASN B C 1
ATOM 4109 O O . ASN B 1 226 ? -6.434 19.594 18.281 1 98.5 226 ASN B O 1
ATOM 4113 N N . LYS B 1 227 ? -6.703 20.281 16.188 1 97.94 227 LYS B N 1
ATOM 4114 C CA . LYS B 1 227 ? -5.559 19.547 15.672 1 97.94 227 LYS B CA 1
ATOM 4115 C C . LYS B 1 227 ? -4.301 20.406 15.648 1 97.94 227 LYS B C 1
ATOM 4117 O O . LYS B 1 227 ? -3.229 19.969 16.062 1 97.94 227 LYS B O 1
ATOM 4122 N N . ALA B 1 228 ? -4.453 21.672 15.234 1 98.75 228 ALA B N 1
ATOM 4123 C CA . ALA B 1 228 ? -3.305 22.578 15.117 1 98.75 228 ALA B CA 1
ATOM 4124 C C . ALA B 1 228 ? -2.602 22.734 16.469 1 98.75 228 ALA B C 1
ATOM 4126 O O . ALA B 1 228 ? -1.38 22.594 16.562 1 98.75 228 ALA B O 1
ATOM 4127 N N . PRO B 1 229 ? -3.348 22.984 17.578 1 98.81 229 PRO B N 1
ATOM 4128 C CA . PRO B 1 229 ? -2.639 23.141 18.844 1 98.81 229 PRO B CA 1
ATOM 4129 C C . PRO B 1 229 ? -1.959 21.859 19.312 1 98.81 229 PRO B C 1
ATOM 4131 O O . PRO B 1 229 ? -0.914 21.906 19.969 1 98.81 229 PRO B O 1
ATOM 4134 N N . ALA B 1 230 ? -2.545 20.703 19 1 98.19 230 ALA B N 1
ATOM 4135 C CA . ALA B 1 230 ? -1.921 19.422 19.344 1 98.19 230 ALA B CA 1
ATOM 4136 C C . ALA B 1 230 ? -0.572 19.266 18.641 1 98.19 230 ALA B C 1
ATOM 4138 O O . ALA B 1 230 ? 0.408 18.844 19.266 1 98.19 230 ALA B O 1
ATOM 4139 N N . TRP B 1 231 ? -0.517 19.641 17.422 1 98.25 231 TRP B N 1
ATOM 4140 C CA . TRP B 1 231 ? 0.727 19.594 16.656 1 98.25 231 TRP B CA 1
ATOM 4141 C C . TRP B 1 231 ? 1.708 20.656 17.141 1 98.25 231 TRP B C 1
ATOM 4143 O O . TRP B 1 231 ? 2.891 20.375 17.344 1 98.25 231 TRP B O 1
ATOM 4153 N N . ILE B 1 232 ? 1.236 21.891 17.328 1 98.69 232 ILE B N 1
ATOM 4154 C CA . ILE B 1 232 ? 2.072 23.016 17.719 1 98.69 232 ILE B CA 1
ATOM 4155 C C . ILE B 1 232 ? 2.732 22.734 19.062 1 98.69 232 ILE B C 1
ATOM 4157 O O . ILE B 1 232 ? 3.939 22.922 19.219 1 98.69 232 ILE B O 1
ATOM 4161 N N . GLN B 1 233 ? 1.988 22.219 19.984 1 98.31 233 GLN B N 1
ATOM 4162 C CA . GLN B 1 233 ? 2.527 21.984 21.328 1 98.31 233 GLN B CA 1
ATOM 4163 C C . GLN B 1 233 ? 3.67 20.969 21.281 1 98.31 233 GLN B C 1
ATOM 4165 O O . GLN B 1 233 ? 4.664 21.125 22 1 98.31 233 GLN B O 1
ATOM 4170 N N . GLU B 1 234 ? 3.533 20.047 20.453 1 96.69 234 GLU B N 1
ATOM 4171 C CA . GLU B 1 234 ? 4.523 18.984 20.438 1 96.69 234 GLU B CA 1
ATOM 4172 C C . GLU B 1 234 ? 5.762 19.391 19.641 1 96.69 234 GLU B C 1
ATOM 4174 O O . GLU B 1 234 ? 6.859 18.875 19.891 1 96.69 234 GLU B O 1
ATOM 4179 N N . ASN B 1 235 ? 5.602 20.359 18.719 1 97.56 235 ASN B N 1
ATOM 4180 C CA . ASN B 1 235 ? 6.664 20.531 17.719 1 97.56 235 ASN B CA 1
ATOM 4181 C C . ASN B 1 235 ? 7.219 21.953 17.734 1 97.56 235 ASN B C 1
ATOM 4183 O O . ASN B 1 235 ? 8.297 22.203 17.188 1 97.56 235 ASN B O 1
ATOM 4187 N N . MET B 1 236 ? 6.473 22.938 18.406 1 97.69 236 MET B N 1
ATOM 4188 C CA . MET B 1 236 ? 6.84 24.344 18.312 1 97.69 236 MET B CA 1
ATOM 4189 C C . MET B 1 236 ? 6.926 24.969 19.703 1 97.69 236 MET B C 1
ATOM 4191 O O . MET B 1 236 ? 6.203 24.578 20.625 1 97.69 236 MET B O 1
ATOM 4195 N N . PRO B 1 237 ? 7.816 26.016 19.812 1 97.06 237 PRO B N 1
ATOM 4196 C CA . PRO B 1 237 ? 8.711 26.562 18.781 1 97.06 237 PRO B CA 1
ATOM 4197 C C . PRO B 1 237 ? 9.773 25.562 18.328 1 97.06 237 PRO B C 1
ATOM 4199 O O . PRO B 1 237 ? 10.156 24.672 19.094 1 97.06 237 PRO B O 1
ATOM 4202 N N . PHE B 1 238 ? 10.156 25.719 17.156 1 93.25 238 PHE B N 1
ATOM 4203 C CA . PHE B 1 238 ? 11.086 24.766 16.578 1 93.25 238 PHE B CA 1
ATOM 4204 C C . PHE B 1 238 ? 12.273 24.531 17.5 1 93.25 238 PHE B C 1
ATOM 4206 O O . PHE B 1 238 ? 12.922 25.484 17.938 1 93.25 238 PHE B O 1
ATOM 4213 N N . GLY B 1 239 ? 12.555 23.312 17.812 1 91 239 GLY B N 1
ATOM 4214 C CA . GLY B 1 239 ? 13.625 22.969 18.719 1 91 239 GLY B CA 1
ATOM 4215 C C . GLY B 1 239 ? 13.211 23.047 20.188 1 91 239 GLY B C 1
ATOM 4216 O O . GLY B 1 239 ? 13.953 22.625 21.078 1 91 239 GLY B O 1
ATOM 4217 N N . GLN B 1 240 ? 12.047 23.562 20.516 1 94.19 240 GLN B N 1
ATOM 4218 C CA . GLN B 1 240 ? 11.555 23.734 21.875 1 94.19 240 GLN B CA 1
ATOM 4219 C C . GLN B 1 240 ? 10.148 23.172 22.031 1 94.19 240 GLN B C 1
ATOM 4221 O O . GLN B 1 240 ? 9.312 23.75 22.719 1 94.19 240 GLN B O 1
ATOM 4226 N N . GLY B 1 241 ? 9.891 22.141 21.328 1 93.69 241 GLY B N 1
ATOM 4227 C CA . GLY B 1 241 ? 8.602 21.484 21.469 1 93.69 241 GLY B CA 1
ATOM 4228 C C . GLY B 1 241 ? 8.305 21.078 22.891 1 93.69 241 GLY B C 1
ATOM 4229 O O . GLY B 1 241 ? 9.195 20.641 23.625 1 93.69 241 GLY B O 1
ATOM 4230 N N . GLY B 1 242 ? 7.055 21.219 23.219 1 95.56 242 GLY B N 1
ATOM 4231 C CA . GLY B 1 242 ? 6.625 20.797 24.547 1 95.56 242 GLY B CA 1
ATOM 4232 C C . GLY B 1 242 ? 6.715 21.906 25.578 1 95.56 242 GLY B C 1
ATOM 4233 O O . GLY B 1 242 ? 6.34 21.703 26.734 1 95.56 242 GLY B O 1
ATOM 4234 N N . THR B 1 243 ? 7.094 23.109 25.203 1 97.62 243 THR B N 1
ATOM 4235 C CA . THR B 1 243 ? 7.328 24.172 26.172 1 97.62 243 THR B CA 1
ATOM 4236 C C . THR B 1 243 ? 6.086 25.047 26.328 1 97.62 243 THR B C 1
ATOM 4238 O O . THR B 1 243 ? 5.988 25.828 27.281 1 97.62 243 THR B O 1
ATOM 4241 N N . LEU B 1 244 ? 5.148 24.922 25.438 1 98.62 244 LEU B N 1
ATOM 4242 C CA . LEU B 1 244 ? 3.922 25.703 25.547 1 98.62 244 LEU B CA 1
ATOM 4243 C C . LEU B 1 244 ? 2.91 25.016 26.453 1 98.62 244 LEU B C 1
ATOM 4245 O O . LEU B 1 244 ? 2.732 23.797 26.375 1 98.62 244 LEU B O 1
ATOM 4249 N N . SER B 1 245 ? 2.316 25.766 27.312 1 98.69 245 SER B N 1
ATOM 4250 C CA . SER B 1 245 ? 1.183 25.234 28.062 1 98.69 245 SER B CA 1
ATOM 4251 C C . SER B 1 245 ? 0.017 24.906 27.125 1 98.69 245 SER B C 1
ATOM 4253 O O . SER B 1 245 ? 0.008 25.328 25.969 1 98.69 245 SER B O 1
ATOM 4255 N N . ASP B 1 246 ? -0.962 24.172 27.672 1 98.81 246 ASP B N 1
ATOM 4256 C CA . ASP B 1 246 ? -2.154 23.859 26.891 1 98.81 246 ASP B CA 1
ATOM 4257 C C . ASP B 1 246 ? -2.822 25.125 26.375 1 98.81 246 ASP B C 1
ATOM 4259 O O . ASP B 1 246 ? -3.16 25.219 25.188 1 98.81 246 ASP B O 1
ATOM 4263 N N . GLN B 1 247 ? -2.957 26.062 27.234 1 98.81 247 GLN B N 1
ATOM 4264 C CA . GLN B 1 247 ? -3.654 27.297 26.859 1 98.81 247 GLN B CA 1
ATOM 4265 C C . GLN B 1 247 ? -2.848 28.094 25.844 1 98.81 247 GLN B C 1
ATOM 4267 O O . GLN B 1 247 ? -3.412 28.688 24.922 1 98.81 247 GLN B O 1
ATOM 4272 N N . GLU B 1 248 ? -1.518 28.156 26.031 1 98.88 248 GLU B N 1
ATOM 4273 C CA . GLU B 1 248 ? -0.673 28.875 25.078 1 98.88 248 GLU B CA 1
ATOM 4274 C C . GLU B 1 248 ? -0.784 28.266 23.688 1 98.88 248 GLU B C 1
ATOM 4276 O O . GLU B 1 248 ? -0.917 28.984 22.688 1 98.88 248 GLU B O 1
ATOM 4281 N N . ALA B 1 249 ? -0.71 26.969 23.594 1 98.94 249 ALA B N 1
ATOM 4282 C CA . ALA B 1 249 ? -0.82 26.266 22.312 1 98.94 249 ALA B CA 1
ATOM 4283 C C . ALA B 1 249 ? -2.18 26.531 21.656 1 98.94 249 ALA B C 1
ATOM 4285 O O . ALA B 1 249 ? -2.264 26.781 20.453 1 98.94 249 ALA B O 1
ATOM 4286 N N . ALA B 1 250 ? -3.234 26.469 22.453 1 98.94 250 ALA B N 1
ATOM 4287 C CA . ALA B 1 250 ? -4.582 26.719 21.938 1 98.94 250 ALA B CA 1
ATOM 4288 C C . ALA B 1 250 ? -4.719 28.156 21.438 1 98.94 250 ALA B C 1
ATOM 4290 O O . ALA B 1 250 ? -5.266 28.391 20.359 1 98.94 250 ALA B O 1
ATOM 4291 N N . ASP B 1 251 ? -4.184 29.094 22.219 1 98.94 251 ASP B N 1
ATOM 4292 C CA . ASP B 1 251 ? -4.336 30.5 21.891 1 98.94 251 ASP B CA 1
ATOM 4293 C C . ASP B 1 251 ? -3.584 30.859 20.609 1 98.94 251 ASP B C 1
ATOM 4295 O O . ASP B 1 251 ? -4.113 31.562 19.734 1 98.94 251 ASP B O 1
ATOM 4299 N N . VAL B 1 252 ? -2.383 30.422 20.5 1 98.94 252 VAL B N 1
ATOM 4300 C CA . VAL B 1 252 ? -1.607 30.781 19.312 1 98.94 252 VAL B CA 1
ATOM 4301 C C . VAL B 1 252 ? -2.213 30.125 18.078 1 98.94 252 VAL B C 1
ATOM 4303 O O . VAL B 1 252 ? -2.242 30.719 17 1 98.94 252 VAL B O 1
ATOM 4306 N N . ALA B 1 253 ? -2.688 28.859 18.203 1 98.94 253 ALA B N 1
ATOM 4307 C CA . ALA B 1 253 ? -3.363 28.188 17.094 1 98.94 253 ALA B CA 1
ATOM 4308 C C . ALA B 1 253 ? -4.617 28.953 16.672 1 98.94 253 ALA B C 1
ATOM 4310 O O . ALA B 1 253 ? -4.906 29.094 15.484 1 98.94 253 ALA B O 1
ATOM 4311 N N . LEU B 1 254 ? -5.348 29.422 17.641 1 98.94 254 LEU B N 1
ATOM 4312 C CA . LEU B 1 254 ? -6.547 30.219 17.391 1 98.94 254 LEU B CA 1
ATOM 4313 C C . LEU B 1 254 ? -6.219 31.453 16.562 1 98.94 254 LEU B C 1
ATOM 4315 O O . LEU B 1 254 ? -6.914 31.75 15.602 1 98.94 254 LEU B O 1
ATOM 4319 N N . TYR B 1 255 ? -5.227 32.188 16.969 1 98.88 255 TYR B N 1
ATOM 4320 C CA . TYR B 1 255 ? -4.809 33.406 16.266 1 98.88 255 TYR B CA 1
ATOM 4321 C C . TYR B 1 255 ? -4.371 33.094 14.836 1 98.88 255 TYR B C 1
ATOM 4323 O O . TYR B 1 255 ? -4.82 33.719 13.883 1 98.88 255 TYR B O 1
ATOM 4331 N N . VAL B 1 256 ? -3.469 32.062 14.664 1 98.88 256 VAL B N 1
ATOM 4332 C CA . VAL B 1 256 ? -2.889 31.703 13.375 1 98.88 256 VAL B CA 1
ATOM 4333 C C . VAL B 1 256 ? -3.994 31.266 12.422 1 98.88 256 VAL B C 1
ATOM 4335 O O . VAL B 1 256 ? -4.039 31.703 11.266 1 98.88 256 VAL B O 1
ATOM 4338 N N . ASP B 1 257 ? -4.969 30.438 12.891 1 98.62 257 ASP B N 1
ATOM 4339 C CA . ASP B 1 257 ? -5.961 29.828 12.008 1 98.62 257 ASP B CA 1
ATOM 4340 C C . ASP B 1 257 ? -7.145 30.766 11.789 1 98.62 257 ASP B C 1
ATOM 4342 O O . ASP B 1 257 ? -8.055 30.453 11.023 1 98.62 257 ASP B O 1
ATOM 4346 N N . ALA B 1 258 ? -7.082 31.953 12.422 1 98.81 258 ALA B N 1
ATOM 4347 C CA . ALA B 1 258 ? -8.055 33 12.148 1 98.81 258 ALA B CA 1
ATOM 4348 C C . ALA B 1 258 ? -7.602 33.875 10.992 1 98.81 258 ALA B C 1
ATOM 4350 O O . ALA B 1 258 ? -8.375 34.688 10.469 1 98.81 258 ALA B O 1
ATOM 4351 N N . GLN B 1 259 ? -6.352 33.75 10.594 1 98.56 259 GLN B N 1
ATOM 4352 C CA . GLN B 1 259 ? -5.809 34.594 9.539 1 98.56 259 GLN B CA 1
ATOM 4353 C C . GLN B 1 259 ? -6.312 34.156 8.164 1 98.56 259 GLN B C 1
ATOM 4355 O O . GLN B 1 259 ? -6.777 33.031 8.008 1 98.56 259 GLN B O 1
ATOM 4360 N N . PRO B 1 260 ? -6.199 35.062 7.176 1 97.12 260 PRO B N 1
ATOM 4361 C CA . PRO B 1 260 ? -6.672 34.719 5.832 1 97.12 260 PRO B CA 1
ATOM 4362 C C . PRO B 1 260 ? -5.871 33.594 5.207 1 97.12 260 PRO B C 1
ATOM 4364 O O . PRO B 1 260 ? -4.637 33.594 5.273 1 97.12 260 PRO B O 1
ATOM 4367 N N . ARG B 1 261 ? -6.562 32.625 4.629 1 97.88 261 ARG B N 1
ATOM 4368 C CA . ARG B 1 261 ? -5.961 31.5 3.93 1 97.88 261 ARG B CA 1
ATOM 4369 C C . ARG B 1 261 ? -6.918 30.938 2.885 1 97.88 261 ARG B C 1
ATOM 4371 O O . ARG B 1 261 ? -8.094 31.297 2.854 1 97.88 261 ARG B O 1
ATOM 4378 N N . ALA B 1 262 ? -6.375 30.062 2.047 1 98.38 262 ALA B N 1
ATOM 4379 C CA . ALA B 1 262 ? -7.184 29.484 0.973 1 98.38 262 ALA B CA 1
ATOM 4380 C C . ALA B 1 262 ? -8.328 28.656 1.534 1 98.38 262 ALA B C 1
ATOM 4382 O O . ALA B 1 262 ? -8.133 27.859 2.463 1 98.38 262 ALA B O 1
ATOM 4383 N N . SER B 1 263 ? -9.539 28.812 0.989 1 98.38 263 SER B N 1
ATOM 4384 C CA . SER B 1 263 ? -10.648 27.922 1.302 1 98.38 263 SER B CA 1
ATOM 4385 C C . SER B 1 263 ? -10.484 26.562 0.616 1 98.38 263 SER B C 1
ATOM 4387 O O . SER B 1 263 ? -9.719 26.438 -0.345 1 98.38 263 SER B O 1
ATOM 4389 N N . PHE B 1 264 ? -11.172 25.594 1.144 1 98.5 264 PHE B N 1
ATOM 4390 C CA . PHE B 1 264 ? -11.086 24.25 0.572 1 98.5 264 PHE B CA 1
ATOM 4391 C C . PHE B 1 264 ? -12.406 23.859 -0.081 1 98.5 264 PHE B C 1
ATOM 4393 O O . PHE B 1 264 ? -13.469 23.984 0.526 1 98.5 264 PHE B O 1
ATOM 4400 N N . SER B 1 265 ? -12.281 23.469 -1.266 1 98.31 265 SER B N 1
ATOM 4401 C CA . SER B 1 265 ? -13.328 22.766 -2 1 98.31 265 SER B CA 1
ATOM 4402 C C . SER B 1 265 ? -12.781 21.5 -2.668 1 98.31 265 SER B C 1
ATOM 4404 O O . SER B 1 265 ? -11.969 21.594 -3.59 1 98.31 265 SER B O 1
ATOM 4406 N N . LEU B 1 266 ? -13.25 20.375 -2.244 1 97.5 266 LEU B N 1
ATOM 4407 C CA . LEU B 1 266 ? -12.695 19.094 -2.666 1 97.5 266 LEU B CA 1
ATOM 4408 C C . LEU B 1 266 ? -12.617 19 -4.188 1 97.5 266 LEU B C 1
ATOM 4410 O O . LEU B 1 266 ? -11.578 18.641 -4.738 1 97.5 266 LEU B O 1
ATOM 4414 N N . LYS B 1 267 ? -13.625 19.375 -4.918 1 94.88 267 LYS B N 1
ATOM 4415 C CA . LYS B 1 267 ? -13.727 19.219 -6.367 1 94.88 267 LYS B CA 1
ATOM 4416 C C . LYS B 1 267 ? -12.641 20.016 -7.086 1 94.88 267 LYS B C 1
ATOM 4418 O O . LYS B 1 267 ? -12.172 19.609 -8.148 1 94.88 267 LYS B O 1
ATOM 4423 N N . ASP B 1 268 ? -12.242 21.094 -6.469 1 96.25 268 ASP B N 1
ATOM 4424 C CA . ASP B 1 268 ? -11.258 21.969 -7.094 1 96.25 268 ASP B CA 1
ATOM 4425 C C . ASP B 1 268 ? -9.875 21.328 -7.082 1 96.25 268 ASP B C 1
ATOM 4427 O O . ASP B 1 268 ? -8.961 21.797 -7.77 1 96.25 268 ASP B O 1
ATOM 4431 N N . HIS B 1 269 ? -9.758 20.25 -6.355 1 97.25 269 HIS B N 1
ATOM 4432 C CA . HIS B 1 269 ? -8.438 19.688 -6.125 1 97.25 269 HIS B CA 1
ATOM 4433 C C . HIS B 1 269 ? -8.305 18.297 -6.758 1 97.25 269 HIS B C 1
ATOM 4435 O O . HIS B 1 269 ? -7.285 17.625 -6.59 1 97.25 269 HIS B O 1
ATOM 4441 N N . LEU B 1 270 ? -9.281 17.875 -7.453 1 95.38 270 LEU B N 1
ATOM 4442 C CA . LEU B 1 270 ? -9.273 16.594 -8.133 1 95.38 270 LEU B CA 1
ATOM 4443 C C . LEU B 1 270 ? -9.039 16.766 -9.633 1 95.38 270 LEU B C 1
ATOM 4445 O O . LEU B 1 270 ? -9.562 17.703 -10.234 1 95.38 270 LEU B O 1
ATOM 4449 N N . LEU B 1 271 ? -8.25 15.883 -10.18 1 90.75 271 LEU B N 1
ATOM 4450 C CA . LEU B 1 271 ? -8.102 15.828 -11.633 1 90.75 271 LEU B CA 1
ATOM 4451 C C . LEU B 1 271 ? -9.336 15.227 -12.281 1 90.75 271 LEU B C 1
ATOM 4453 O O . LEU B 1 271 ? -10.133 14.562 -11.617 1 90.75 271 LEU B O 1
ATOM 4457 N N . PRO B 1 272 ? -9.43 15.492 -13.602 1 87.19 272 PRO B N 1
ATOM 4458 C CA . PRO B 1 272 ? -10.539 14.836 -14.297 1 87.19 272 PRO B CA 1
ATOM 4459 C C . PRO B 1 272 ? -10.523 13.32 -14.141 1 87.19 272 PRO B C 1
ATOM 4461 O O . PRO B 1 272 ? -9.453 12.711 -14.133 1 87.19 272 PRO B O 1
ATOM 4464 N N . LYS B 1 273 ? -11.688 12.836 -14.031 1 79.94 273 LYS B N 1
ATOM 4465 C CA . LYS B 1 273 ? -11.852 11.406 -13.789 1 79.94 273 LYS B CA 1
ATOM 4466 C C . LYS B 1 273 ? -11.055 10.586 -14.797 1 79.94 273 LYS B C 1
ATOM 4468 O O . LYS B 1 273 ? -10.438 9.578 -14.438 1 79.94 273 LYS B O 1
ATOM 4473 N N . GLU B 1 274 ? -11.008 10.992 -16.062 1 81.12 274 GLU B N 1
ATOM 4474 C CA . GLU B 1 274 ? -10.328 10.273 -17.125 1 81.12 274 GLU B CA 1
ATOM 4475 C C . GLU B 1 274 ? -8.828 10.188 -16.875 1 81.12 274 GLU B C 1
ATOM 4477 O O . GLU B 1 274 ? -8.148 9.312 -17.406 1 81.12 274 GLU B O 1
ATOM 4482 N N . GLU B 1 275 ? -8.422 11.039 -15.977 1 80.62 275 GLU B N 1
ATOM 4483 C CA . GLU B 1 275 ? -6.988 11.094 -15.695 1 80.62 275 GLU B CA 1
ATOM 4484 C C . GLU B 1 275 ? -6.664 10.422 -14.359 1 80.62 275 GLU B C 1
ATOM 4486 O O . GLU B 1 275 ? -5.695 9.672 -14.258 1 80.62 275 GLU B O 1
ATOM 4491 N N . MET B 1 276 ? -7.477 10.672 -13.422 1 83.06 276 MET B N 1
ATOM 4492 C CA . MET B 1 276 ? -7.121 10.297 -12.055 1 83.06 276 MET B CA 1
ATOM 4493 C C . MET B 1 276 ? -7.461 8.836 -11.789 1 83.06 276 MET B C 1
ATOM 4495 O O . MET B 1 276 ? -6.895 8.219 -10.883 1 83.06 276 MET B O 1
ATOM 4499 N N . GLY B 1 277 ? -8.281 8.289 -12.648 1 82.12 277 GLY B N 1
ATOM 4500 C CA . GLY B 1 277 ? -8.742 6.938 -12.375 1 82.12 277 GLY B CA 1
ATOM 4501 C C . GLY B 1 277 ? -9.766 6.871 -11.25 1 82.12 277 GLY B C 1
ATOM 4502 O O . GLY B 1 277 ? -10.734 7.633 -11.25 1 82.12 277 GLY B O 1
ATOM 4503 N N . HIS B 1 278 ? -9.523 5.895 -10.359 1 88.31 278 HIS B N 1
ATOM 4504 C CA . HIS B 1 278 ? -10.5 5.691 -9.289 1 88.31 278 HIS B CA 1
ATOM 4505 C C . HIS B 1 278 ? -10.141 6.52 -8.062 1 88.31 278 HIS B C 1
ATOM 4507 O O . HIS B 1 278 ? -8.992 6.535 -7.629 1 88.31 278 HIS B O 1
ATOM 4513 N N . TYR B 1 279 ? -11.102 7.266 -7.605 1 91.25 279 TYR B N 1
ATOM 4514 C CA . TYR B 1 279 ? -10.984 8.016 -6.355 1 91.25 279 TYR B CA 1
ATOM 4515 C C . TYR B 1 279 ? -11.625 7.25 -5.203 1 91.25 279 TYR B C 1
ATOM 4517 O O . TYR B 1 279 ? -12.852 7.16 -5.113 1 91.25 279 TYR B O 1
ATOM 4525 N N . ASN B 1 280 ? -10.852 6.754 -4.273 1 92.81 280 ASN B N 1
ATOM 4526 C CA . ASN B 1 280 ? -11.234 5.785 -3.258 1 92.81 280 ASN B CA 1
ATOM 4527 C C . ASN B 1 280 ? -12.094 6.426 -2.168 1 92.81 280 ASN B C 1
ATOM 4529 O O . ASN B 1 280 ? -12.789 5.727 -1.431 1 92.81 280 ASN B O 1
ATOM 4533 N N . SER B 1 281 ? -12.203 7.699 -2.031 1 94.5 281 SER B N 1
ATOM 4534 C CA . SER B 1 281 ? -12.992 8.352 -0.993 1 94.5 281 SER B CA 1
ATOM 4535 C C . SER B 1 281 ? -14.484 8.211 -1.26 1 94.5 281 SER B C 1
ATOM 4537 O O . SER B 1 281 ? -14.922 8.195 -2.414 1 94.5 281 SER B O 1
ATOM 4539 N N . LYS B 1 282 ? -15.258 8.086 -0.165 1 95.25 282 LYS B N 1
ATOM 4540 C CA . LYS B 1 282 ? -16.719 8.109 -0.294 1 95.25 282 LYS B CA 1
ATOM 4541 C C . LYS B 1 282 ? -17.25 9.531 -0.17 1 95.25 282 LYS B C 1
ATOM 4543 O O . LYS B 1 282 ? -18.453 9.758 -0.338 1 95.25 282 LYS B O 1
ATOM 4548 N N . VAL B 1 283 ? -16.391 10.43 0.156 1 95.69 283 VAL B N 1
ATOM 4549 C CA . VAL B 1 283 ? -16.734 11.844 0.222 1 95.69 283 VAL B CA 1
ATOM 4550 C C . VAL B 1 283 ? -16.391 12.523 -1.097 1 95.69 283 VAL B C 1
ATOM 4552 O O . VAL B 1 283 ? -15.203 12.641 -1.444 1 95.69 283 VAL B O 1
ATOM 4555 N N . HIS B 1 284 ? -17.438 13.07 -1.74 1 92.5 284 HIS B N 1
ATOM 4556 C CA . HIS B 1 284 ? -17.203 13.633 -3.062 1 92.5 284 HIS B CA 1
ATOM 4557 C C . HIS B 1 284 ? -17.453 15.141 -3.072 1 92.5 284 HIS B C 1
ATOM 4559 O O . HIS B 1 284 ? -17.234 15.805 -4.086 1 92.5 284 HIS B O 1
ATOM 4565 N N . GLU B 1 285 ? -17.953 15.648 -1.959 1 95 285 GLU B N 1
ATOM 4566 C CA . GLU B 1 285 ? -18.109 17.078 -1.741 1 95 285 GLU B CA 1
ATOM 4567 C C . GLU B 1 285 ? -17.719 17.469 -0.321 1 95 285 GLU B C 1
ATOM 4569 O O . GLU B 1 285 ? -18.172 16.859 0.647 1 95 285 GLU B O 1
ATOM 4574 N N . GLU B 1 286 ? -16.922 18.406 -0.221 1 96.81 286 GLU B N 1
ATOM 4575 C CA . GLU B 1 286 ? -16.422 18.938 1.041 1 96.81 286 GLU B CA 1
ATOM 4576 C C . GLU B 1 286 ? -15.922 20.375 0.875 1 96.81 286 GLU B C 1
ATOM 4578 O O . GLU B 1 286 ? -15.172 20.672 -0.054 1 96.81 286 GLU B O 1
ATOM 4583 N N . LYS B 1 287 ? -16.406 21.266 1.706 1 97.94 287 LYS B N 1
ATOM 4584 C CA . LYS B 1 287 ? -15.969 22.656 1.688 1 97.94 287 LYS B CA 1
ATOM 4585 C C . LYS B 1 287 ? -15.641 23.141 3.094 1 97.94 287 LYS B C 1
ATOM 4587 O O . LYS B 1 287 ? -16.328 22.797 4.059 1 97.94 287 LYS B O 1
ATOM 4592 N N . HIS B 1 288 ? -14.633 23.875 3.141 1 98.56 288 HIS B N 1
ATOM 4593 C CA . HIS B 1 288 ? -14.242 24.516 4.391 1 98.56 288 HIS B CA 1
ATOM 4594 C C . HIS B 1 288 ? -13.781 25.938 4.156 1 98.56 288 HIS B C 1
ATOM 4596 O O . HIS B 1 288 ? -13.203 26.25 3.109 1 98.56 288 HIS B O 1
ATOM 4602 N N . SER B 1 289 ? -14.062 26.812 5.051 1 98.75 289 SER B N 1
ATOM 4603 C CA . SER B 1 289 ? -13.562 28.172 5.18 1 98.75 289 SER B CA 1
ATOM 4604 C C . SER B 1 289 ? -13.031 28.438 6.586 1 98.75 289 SER B C 1
ATOM 4606 O O . SER B 1 289 ? -13.203 27.609 7.484 1 98.75 289 SER B O 1
ATOM 4608 N N . VAL B 1 290 ? -12.344 29.562 6.691 1 98.81 290 VAL B N 1
ATOM 4609 C CA . VAL B 1 290 ? -11.914 29.922 8.039 1 98.81 290 VAL B CA 1
ATOM 4610 C C . VAL B 1 290 ? -13.125 30.031 8.961 1 98.81 290 VAL B C 1
ATOM 4612 O O . VAL B 1 290 ? -13.117 29.469 10.062 1 98.81 290 VAL B O 1
ATOM 4615 N N . GLU B 1 291 ? -14.172 30.609 8.492 1 98.69 291 GLU B N 1
ATOM 4616 C CA . GLU B 1 291 ? -15.391 30.797 9.273 1 98.69 291 GLU B CA 1
ATOM 4617 C C . GLU B 1 291 ? -16 29.453 9.648 1 98.69 291 GLU B C 1
ATOM 4619 O O . GLU B 1 291 ? -16.406 29.25 10.797 1 98.69 291 GLU B O 1
ATOM 4624 N N . SER B 1 292 ? -16.125 28.547 8.688 1 98.69 292 SER B N 1
ATOM 4625 C CA . SER B 1 292 ? -16.75 27.266 8.969 1 98.69 292 SER B CA 1
ATOM 4626 C C . SER B 1 292 ? -15.945 26.469 9.984 1 98.69 292 SER B C 1
ATOM 4628 O O . SER B 1 292 ? -16.516 25.734 10.797 1 98.69 292 SER B O 1
ATOM 4630 N N . ASN B 1 293 ? -14.586 26.562 9.945 1 98.75 293 ASN B N 1
ATOM 4631 C CA . ASN B 1 293 ? -13.742 25.859 10.898 1 98.75 293 ASN B CA 1
ATOM 4632 C C . ASN B 1 293 ? -13.961 26.359 12.32 1 98.75 293 ASN B C 1
ATOM 4634 O O . ASN B 1 293 ? -13.906 25.578 13.273 1 98.75 293 ASN B O 1
ATOM 4638 N N . PHE B 1 294 ? -14.195 27.641 12.469 1 98.88 294 PHE B N 1
ATOM 4639 C CA . PHE B 1 294 ? -14.508 28.203 13.781 1 98.88 294 PHE B CA 1
ATOM 4640 C C . PHE B 1 294 ? -15.906 27.812 14.227 1 98.88 294 PHE B C 1
ATOM 4642 O O . PHE B 1 294 ? -16.125 27.453 15.383 1 98.88 294 PHE B O 1
ATOM 4649 N N . LYS B 1 295 ? -16.844 27.797 13.281 1 98.62 295 LYS B N 1
ATOM 4650 C CA . LYS B 1 295 ? -18.219 27.422 13.578 1 98.62 295 LYS B CA 1
ATOM 4651 C C . LYS B 1 295 ? -18.312 25.984 14.07 1 98.62 295 LYS B C 1
ATOM 4653 O O . LYS B 1 295 ? -19.141 25.656 14.914 1 98.62 295 LYS B O 1
ATOM 4658 N N . ASP B 1 296 ? -17.438 25.156 13.625 1 98 296 ASP B N 1
ATOM 4659 C CA . ASP B 1 296 ? -17.406 23.75 14.047 1 98 296 ASP B CA 1
ATOM 4660 C C . ASP B 1 296 ? -17.172 23.625 15.547 1 98 296 ASP B C 1
ATOM 4662 O O . ASP B 1 296 ? -17.5 22.609 16.156 1 98 296 ASP B O 1
ATOM 4666 N N . PHE B 1 297 ? -16.688 24.688 16.141 1 98.44 297 PHE B N 1
ATOM 4667 C CA . PHE B 1 297 ? -16.453 24.672 17.578 1 98.44 297 PHE B CA 1
ATOM 4668 C C . PHE B 1 297 ? -17.375 25.656 18.297 1 98.44 297 PHE B C 1
ATOM 4670 O O . PHE B 1 297 ? -17.094 26.062 19.438 1 98.44 297 PHE B O 1
ATOM 4677 N N . GLY B 1 298 ? -18.375 26.078 17.562 1 98.25 298 GLY B N 1
ATOM 4678 C CA . GLY B 1 298 ? -19.359 27 18.141 1 98.25 298 GLY B CA 1
ATOM 4679 C C . GLY B 1 298 ? -18.859 28.422 18.266 1 98.25 298 GLY B C 1
ATOM 4680 O O . GLY B 1 298 ? -19.359 29.188 19.078 1 98.25 298 GLY B O 1
ATOM 4681 N N . LEU B 1 299 ? -17.875 28.766 17.531 1 98.75 299 LEU B N 1
ATOM 4682 C CA . LEU B 1 299 ? -17.25 30.078 17.656 1 98.75 299 LEU B CA 1
ATOM 4683 C C . LEU B 1 299 ? -17.641 30.984 16.484 1 98.75 299 LEU B C 1
ATOM 4685 O O . LEU B 1 299 ? -17.75 30.516 15.352 1 98.75 299 LEU B O 1
ATOM 4689 N N . ASP B 1 300 ? -17.906 32.188 16.797 1 98.5 300 ASP B N 1
ATOM 4690 C CA . ASP B 1 300 ? -18.094 33.25 15.797 1 98.5 300 ASP B CA 1
ATOM 4691 C C . ASP B 1 300 ? -16.766 33.938 15.477 1 98.5 300 ASP B C 1
ATOM 4693 O O . ASP B 1 300 ? -16.203 34.625 16.344 1 98.5 300 ASP B O 1
ATOM 4697 N N . LEU B 1 301 ? -16.297 33.844 14.281 1 98.69 301 LEU B N 1
ATOM 4698 C CA . LEU B 1 301 ? -14.984 34.312 13.891 1 98.69 301 LEU B CA 1
ATOM 4699 C C . LEU B 1 301 ? -14.875 35.812 14.102 1 98.69 301 LEU B C 1
ATOM 4701 O O . LEU B 1 301 ? -13.859 36.312 14.594 1 98.69 301 LEU B O 1
ATOM 4705 N N . ALA B 1 302 ? -15.867 36.562 13.711 1 98.44 302 ALA B N 1
ATOM 4706 C CA . ALA B 1 302 ? -15.852 38.031 13.875 1 98.44 302 ALA B CA 1
ATOM 4707 C C . ALA B 1 302 ? -15.719 38.406 15.352 1 98.44 302 ALA B C 1
ATOM 4709 O O . ALA B 1 302 ? -14.969 39.312 15.695 1 98.44 302 ALA B O 1
ATOM 4710 N N . LYS B 1 303 ? -16.453 37.719 16.219 1 98.44 303 LYS B N 1
ATOM 4711 C CA . LYS B 1 303 ? -16.391 37.969 17.656 1 98.44 303 LYS B CA 1
ATOM 4712 C C . LYS B 1 303 ? -15.008 37.594 18.203 1 98.44 303 LYS B C 1
ATOM 4714 O O . LYS B 1 303 ? -14.469 38.312 19.047 1 98.44 303 LYS B O 1
ATOM 4719 N N . ILE B 1 304 ? -14.508 36.5 17.75 1 98.75 304 ILE B N 1
ATOM 4720 C CA . ILE B 1 304 ? -13.188 36.062 18.188 1 98.75 304 ILE B CA 1
ATOM 4721 C C . ILE B 1 304 ? -12.141 37.125 17.797 1 98.75 304 ILE B C 1
ATOM 4723 O O . ILE B 1 304 ? -11.234 37.406 18.594 1 98.75 304 ILE B O 1
ATOM 4727 N N . LYS B 1 305 ? -12.258 37.719 16.641 1 98.44 305 LYS B N 1
ATOM 4728 C CA . LYS B 1 305 ? -11.281 38.688 16.141 1 98.44 305 LYS B CA 1
ATOM 4729 C C . LYS B 1 305 ? -11.547 40.094 16.703 1 98.44 305 LYS B C 1
ATOM 4731 O O . LYS B 1 305 ? -10.719 41 16.547 1 98.44 305 LYS B O 1
ATOM 4736 N N . GLY B 1 306 ? -12.719 40.281 17.297 1 97.25 306 GLY B N 1
ATOM 4737 C CA . GLY B 1 306 ? -13.086 41.562 17.875 1 97.25 306 GLY B CA 1
ATOM 4738 C C . GLY B 1 306 ? -13.664 42.531 16.844 1 97.25 306 GLY B C 1
ATOM 4739 O O . GLY B 1 306 ? -13.461 43.719 16.938 1 97.25 306 GLY B O 1
ATOM 4740 N N . GLU B 1 307 ? -14.211 41.969 16 1 93.56 307 GLU B N 1
ATOM 4741 C CA . GLU B 1 307 ? -14.852 42.781 14.953 1 93.56 307 GLU B CA 1
ATOM 4742 C C . GLU B 1 307 ? -16.344 42.938 15.219 1 93.56 307 GLU B C 1
ATOM 4744 O O . GLU B 1 307 ? -16.953 42.062 15.836 1 93.56 307 GLU B O 1
#

Radius of gyration: 28.35 Å; Cα contacts (8 Å, |Δi|>4): 1317; chains: 2; bounding box: 66×84×92 Å

Solvent-accessible surface area (backbone atoms only — not comparable to full-atom values): 30994 Å² total; per-residue (Å²): 135,83,82,78,77,77,76,75,76,78,74,74,69,74,70,79,72,80,60,63,74,67,83,76,75,57,55,68,71,38,20,52,33,25,52,50,14,49,50,37,34,69,30,26,42,69,30,89,85,35,26,90,33,37,44,29,68,52,31,53,34,73,64,18,37,48,28,96,84,64,43,66,12,55,29,88,49,75,52,28,30,40,29,26,48,24,12,43,51,11,16,28,74,84,36,66,33,72,33,45,60,51,51,56,57,30,53,38,23,38,17,50,27,38,16,36,37,63,47,60,55,35,71,63,43,46,13,40,43,34,26,33,37,49,40,11,35,54,30,45,27,48,61,23,58,70,45,75,46,18,73,80,36,45,67,60,51,54,53,35,28,53,53,34,37,61,54,52,49,67,60,43,36,69,36,30,55,51,6,46,52,46,34,62,72,62,43,18,90,44,22,25,89,76,26,60,26,38,94,91,33,61,35,66,26,39,59,48,98,85,66,44,39,28,24,45,16,35,59,15,63,69,40,32,69,22,43,25,19,45,44,40,20,51,51,29,45,81,93,41,41,60,70,46,50,74,66,53,21,43,18,29,38,51,34,56,46,66,48,66,59,44,62,27,46,51,66,79,18,52,59,57,56,59,60,36,23,62,73,65,53,73,58,79,73,48,74,29,31,60,55,55,51,34,42,76,45,74,39,56,53,50,54,34,72,67,97,132,82,81,78,76,78,78,76,77,77,74,74,70,73,72,78,73,79,59,62,75,68,84,76,74,57,55,67,70,38,18,54,33,26,52,48,13,50,49,37,34,68,30,26,43,69,29,88,86,36,26,89,33,36,45,30,71,52,31,53,34,73,64,17,36,47,28,97,83,65,42,65,12,54,29,90,50,75,52,26,31,42,29,25,48,25,12,45,50,11,15,30,73,87,36,65,32,72,34,45,62,51,51,56,57,31,53,39,23,38,18,51,27,37,15,34,38,62,47,60,55,36,70,64,44,46,13,39,44,34,26,33,36,50,41,10,35,56,30,47,26,48,62,24,59,69,47,76,45,18,74,82,37,46,67,61,51,54,53,33,26,53,53,33,39,61,55,52,49,67,60,42,37,67,37,29,54,52,6,46,52,47,33,64,73,61,42,18,90,42,23,24,89,75,25,59,26,40,94,91,33,62,35,66,25,38,58,47,98,87,66,45,38,29,24,46,14,34,59,15,64,68,39,31,70,24,43,24,19,45,45,38,21,52,50,31,46,83,92,42,42,61,70,44,51,74,65,55,20,44,18,28,37,49,33,58,46,67,47,63,58,46,61,27,48,52,66,81,19,52,59,58,56,58,58,37,24,62,75,64,53,71,59,79,75,52,73,30,32,59,55,54,48,34,43,75,44,75,40,56,54,51,55,32,74,67,95

Secondary structure (DSSP, 8-state):
----------------PPPPPP-SPPSHHHHHHHHHHHHHHHSTTTSTTTGGG--SS--GGGTS---TT--TT--SSTT--TTTGGG-SEEETTTTEEE-HHHHHHHHHHHTTSS-PPPTTSHHHHHHHHHHHHHTTTPBP---SS--S-TTTHHHHHHHHHHHHHHHTT--HHHHHHHHHHIIIIIHHHH-TTSS-BTTBPP-S-B-TTS-B-S--TTSGGGSTTTHHHHHHHH-STT-TT-S-HHHHHHHHHHHHTS----EEGGGGSPPHHHH-----S----EE-HHHHHHTTT--HHHHHT-/----------------PPPPPP-SPPSHHHHHHHHHHHHHHHSTTTSTTTGGG--SS--GGGTS---TT--TT--SSTT--TTTGGG-SEEETTTTEEE-HHHHHHHHHHHTTSS-PPPTTSHHHHHHHHHHHHHTTTPBP---SS--S-TTTHHHHHHHHHHHHHHHTT--HHHHHHHHHHIIIIIHHHH-TTSS-BTTBPP-S-B-TTS-B-S--TTSGGGSTTTHHHHHHHH-STT-TT-S-HHHHHHHHHHHHTS----EEGGGGPPPHHHH-----S----EE-HHHHHHTTT--HHHHHT-

Nearest PDB structures (foldseek):
  4v2k-assembly1_A-2  TM=8.668E-01  e=4.452E-19  Allochromatium vinosum
  4wqb-assembly1_A  TM=8.612E-01  e=1.859E-18  Allochromatium vinosum DSM 180
  4wqc-assembly1_A  TM=8.617E-01  e=4.139E-18  Allochromatium vinosum DSM 180
  4wq7-assembly1_A  TM=8.459E-01  e=2.474E-18  Allochromatium vinosum DSM 180
  4wqe-assembly1_A  TM=8.619E-01  e=1.158E-17  Allochromatium vinosum DSM 180

Foldseek 3Di:
DPPPPPPPPPPPPVPVDQDDFDDDADDDPLSVLLVLLQVCQVQVCNDPVHVQFFQAADGNCLQQPDDPVRTGQCDLEPNHLAQLQLQPQEQDPVLRFRDGPLLVVQVCSVFFRVGARDAGPPSNSVSNSSNSVSRHPPRHRDHYYYHRGHPSYVVVQVVQLVVQLVVLLPAFLVLLVLLLVLCVVFPCVACNNQQCGDDPNARLFDADPVRGIHGGACVDLCLALSRVLSSCQQQPPHVDHPPDDSSNSSSNSLNSSLDDGHKHWNQVRYDPCVPRPDDRGPDDTDIGDSQVSSVVSPDGSCRNNPD/DPPPPPPPPPPPPVPVDQDDFDDDADDDPLSVLLVLLQVCQVQVCNDPVRVQFFQAADGNCLQQPDDPVRTGQCDLEPNHLAQLQLQPQEQDPVLRFRDGPLLVVQVCSVFFRVGARDADPPSNSVSNSSNSVSRHPPRHRDHYYYHRGGPSYVVVQVVQLVVQLVVLLPAFLVLLVLLLVLCVVFPCVACNNQQCGDDPNARLFDADPVRGIHGGACVDLCLALSRVLSSCQQQPPHVDHPPDDSSNSSSNSLNSSLDDGHKHWPQVRYDPCVPRPDDRGPDDTDIGDSQVSSVVSPDGSCRNNPD